Protein 8TNO (pdb70)

Sequence (545 aa):
VEEVKRIMDLARQKISDAMDELNMDATLKQSVDESMKRAEQRAYELSKTHEKTDALGQASADLARELVARNTSEDHQKQIFEALKKAAEEMAHRSHEDRLVMALILQTYANAKVTFRILNSGKALGKEDKMADRWTRLSAEAASLSVQAINDSTSAEKMAENFRQAKEDAVASLHRAGQDDLARKVSEFADAGLSKIDELMTLTGQMWAHGLFSKEWEDAARSLSRLAAVMLAQASQTKEGSLRAVKAMEKMADNAADEAEKLMKAGSENLYGSVEEVKRIMDLARQKISDAMDELNMDATLKQSVDESMKRAEQRAYELSKTHEKTDALGQASADLARELVARNTSEDHQKQIFEALKKAAEEMAHRSDSHEDRLVMALILQTYANAKVTFRILNSGKALGKEDEAQKMADRWTRLSAEAASLSVQAINDSTSAEKMAENFRQAKEDAVASLHRAGQDDLARKVSEFADAGLSKIDELMTLTGQMWAHGLFSKEWEDAARSLSRLAAVMLAQASQTKEGSLRAVKAMEKMADNAADEAEKLMKA

Secondary structure (DSSP, 8-state):
-HHHHHHHHHHHHHHHHHHHHTT--HHHHHHHHHHHHHHHHHHHHHBTTB-HHHHHHHHHHHHHHHHT-SS--HHHHHHHHHHHHHHHHHHTT--HHHHHHHHHHHHHHHHHHHHHHHHHHHHHHT----HHHHHHHHHHHHHHHHHHHHHGGG-SHHHHHHHHHHHHHHHHHHHHTT-HHHHHHHHHHHHSTTTTHHHHHHHHHHHHHHHHH-GGGHHHHHHHHHHHHHHHHHHTTSHHHHHHHHHHHHHHHHHHHHHHHHHHTS------/-HHHHHHHHHHHHHHHHHHHHHHS---HHHHHHHHHHHHHHHHHHHHHHHHS-HHHHHHHHHHHHHHHHHHHS-SHHHHHHHHHHHHHHHHHHHHH--SHHHHHHHHHHHHHHHHHHHHHHHHHHHHHHT-HHHHHHHHHHHHHHHHHHHHHHHHHHHGGG-SHHHHHHHHHHHHHHHHHHHHTT-HHHHHHHHHHHHSTTTTHHHHHHHHHHHHHHHHH-STTHHHHHHHHHHHHHHHHHHTTSHHHHHHHHHHHHHHHHHHHHHHHHHH--

B-factor: mean 87.21, std 20.65, range [35.15, 135.27]

Radius of gyration: 29.0 Å; Cα contacts (8 Å, |Δi|>4): 763; chains: 2; bounding box: 61×52×89 Å

Structure (mmCIF, N/CA/C/O backbone):
data_8TNO
#
_entry.id   8TNO
#
_cell.length_a   41.803
_cell.length_b   80.586
_cell.length_c   164.314
_cell.angle_alpha   90.00
_cell.angle_beta   90.00
_cell.angle_gamma   90.00
#
_symmetry.space_group_name_H-M   'P 21 21 21'
#
loop_
_entity.id
_entity.type
_entity.pdbx_description
1 polymer UNC_239
2 water water
#
loop_
_atom_site.group_PDB
_atom_site.id
_atom_site.type_symbol
_atom_site.label_atom_id
_atom_site.label_alt_id
_atom_site.label_comp_id
_atom_site.label_asym_id
_atom_site.label_entity_id
_atom_site.label_seq_id
_atom_site.pdbx_PDB_ins_code
_atom_site.Cartn_x
_atom_site.Cartn_y
_atom_site.Cartn_z
_atom_site.occupancy
_atom_site.B_iso_or_equiv
_atom_site.auth_seq_id
_atom_site.auth_comp_id
_atom_site.auth_asym_id
_atom_site.auth_atom_id
_atom_site.pdbx_PDB_model_num
ATOM 1 N N . VAL A 1 4 ? -10.675 -20.341 4.018 1.00 127.61 4 VAL A N 1
ATOM 2 C CA . VAL A 1 4 ? -10.566 -20.102 2.583 1.00 129.64 4 VAL A CA 1
ATOM 3 C C . VAL A 1 4 ? -11.915 -20.357 1.896 1.00 128.25 4 VAL A C 1
ATOM 4 O O . VAL A 1 4 ? -12.281 -19.658 0.949 1.00 124.85 4 VAL A O 1
ATOM 8 N N . GLU A 1 5 ? -12.676 -21.329 2.409 1.00 129.33 5 GLU A N 1
ATOM 9 C CA . GLU A 1 5 ? -13.949 -21.685 1.789 1.00 129.44 5 GLU A CA 1
ATOM 10 C C . GLU A 1 5 ? -15.050 -20.672 2.083 1.00 128.70 5 GLU A C 1
ATOM 11 O O . GLU A 1 5 ? -15.952 -20.493 1.257 1.00 129.61 5 GLU A O 1
ATOM 17 N N . GLU A 1 6 ? -15.005 -20.008 3.241 1.00 128.31 6 GLU A N 1
ATOM 18 C CA . GLU A 1 6 ? -16.032 -19.026 3.573 1.00 129.61 6 GLU A CA 1
ATOM 19 C C . GLU A 1 6 ? -15.906 -17.750 2.750 1.00 126.46 6 GLU A C 1
ATOM 20 O O . GLU A 1 6 ? -16.873 -16.984 2.665 1.00 123.82 6 GLU A O 1
ATOM 26 N N . VAL A 1 7 ? -14.739 -17.506 2.150 1.00 125.04 7 VAL A N 1
ATOM 27 C CA . VAL A 1 7 ? -14.535 -16.312 1.334 1.00 124.87 7 VAL A CA 1
ATOM 28 C C . VAL A 1 7 ? -15.362 -16.384 0.055 1.00 126.58 7 VAL A C 1
ATOM 29 O O . VAL A 1 7 ? -15.901 -15.370 -0.414 1.00 127.83 7 VAL A O 1
ATOM 33 N N . LYS A 1 8 ? -15.472 -17.584 -0.526 1.00 127.09 8 LYS A N 1
ATOM 34 C CA . LYS A 1 8 ? -16.194 -17.756 -1.784 1.00 128.74 8 LYS A CA 1
ATOM 35 C C . LYS A 1 8 ? -17.677 -17.449 -1.622 1.00 127.10 8 LYS A C 1
ATOM 36 O O . LYS A 1 8 ? -18.291 -16.851 -2.513 1.00 128.20 8 LYS A O 1
ATOM 42 N N . ARG A 1 9 ? -18.266 -17.852 -0.492 1.00 123.10 9 ARG A N 1
ATOM 43 C CA . ARG A 1 9 ? -19.664 -17.530 -0.222 1.00 126.30 9 ARG A CA 1
ATOM 44 C C . ARG A 1 9 ? -19.872 -16.025 -0.095 1.00 125.42 9 ARG A C 1
ATOM 45 O O . ARG A 1 9 ? -20.862 -15.485 -0.605 1.00 126.97 9 ARG A O 1
ATOM 47 N N . ILE A 1 10 ? -18.936 -15.335 0.568 1.00 121.83 10 ILE A N 1
ATOM 48 C CA . ILE A 1 10 ? -19.018 -13.882 0.723 1.00 120.92 10 ILE A CA 1
ATOM 49 C C . ILE A 1 10 ? -18.978 -13.204 -0.642 1.00 124.06 10 ILE A C 1
ATOM 50 O O . ILE A 1 10 ? -19.818 -12.346 -0.959 1.00 125.51 10 ILE A O 1
ATOM 55 N N . MET A 1 11 ? -18.025 -13.615 -1.486 1.00 123.21 11 MET A N 1
ATOM 56 C CA . MET A 1 11 ? -17.875 -12.989 -2.794 1.00 125.01 11 MET A CA 1
ATOM 57 C C . MET A 1 11 ? -19.072 -13.282 -3.691 1.00 125.13 11 MET A C 1
ATOM 58 O O . MET A 1 11 ? -19.581 -12.376 -4.362 1.00 124.29 11 MET A O 1
ATOM 63 N N . ASP A 1 12 ? -19.558 -14.529 -3.683 1.00 126.27 12 ASP A N 1
ATOM 64 C CA . ASP A 1 12 ? -20.701 -14.897 -4.512 1.00 123.77 12 ASP A CA 1
ATOM 65 C C . ASP A 1 12 ? -21.965 -14.159 -4.084 1.00 121.09 12 ASP A C 1
ATOM 66 O O . ASP A 1 12 ? -22.710 -13.655 -4.935 1.00 118.89 12 ASP A O 1
ATOM 71 N N . LEU A 1 13 ? -22.212 -14.063 -2.770 1.00 123.31 13 LEU A N 1
ATOM 72 C CA . LEU A 1 13 ? -23.416 -13.392 -2.288 1.00 120.92 13 LEU A CA 1
ATOM 73 C C . LEU A 1 13 ? -23.375 -11.903 -2.609 1.00 119.73 13 LEU A C 1
ATOM 74 O O . LEU A 1 13 ? -24.348 -11.351 -3.146 1.00 115.00 13 LEU A O 1
ATOM 79 N N . ALA A 1 14 ? -22.252 -11.240 -2.295 1.00 121.23 14 ALA A N 1
ATOM 80 C CA . ALA A 1 14 ? -22.136 -9.811 -2.573 1.00 116.85 14 ALA A CA 1
ATOM 81 C C . ALA A 1 14 ? -22.274 -9.535 -4.061 1.00 113.12 14 ALA A C 1
ATOM 82 O O . ALA A 1 14 ? -23.011 -8.626 -4.461 1.00 109.43 14 ALA A O 1
ATOM 84 N N . ARG A 1 15 ? -21.633 -10.370 -4.884 1.00 115.95 15 ARG A N 1
ATOM 85 C CA . ARG A 1 15 ? -21.673 -10.237 -6.334 1.00 115.67 15 ARG A CA 1
ATOM 86 C C . ARG A 1 15 ? -23.088 -10.371 -6.874 1.00 113.20 15 ARG A C 1
ATOM 87 O O . ARG A 1 15 ? -23.510 -9.591 -7.740 1.00 111.39 15 ARG A O 1
ATOM 95 N N . GLN A 1 16 ? -23.832 -11.365 -6.379 1.00 110.19 16 GLN A N 1
ATOM 96 C CA . GLN A 1 16 ? -25.222 -11.516 -6.784 1.00 111.18 16 GLN A CA 1
ATOM 97 C C . GLN A 1 16 ? -26.061 -10.327 -6.339 1.00 108.98 16 GLN A C 1
ATOM 98 O O . GLN A 1 16 ? -27.034 -9.973 -7.012 1.00 107.46 16 GLN A O 1
ATOM 100 N N . LYS A 1 17 ? -25.686 -9.673 -5.234 1.00 108.88 17 LYS 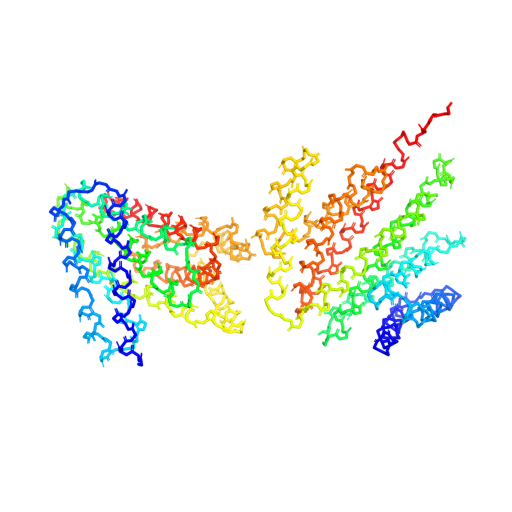A N 1
ATOM 101 C CA . LYS A 1 17 ? -26.446 -8.492 -4.825 1.00 105.25 17 LYS A CA 1
ATOM 102 C C . LYS A 1 17 ? -26.157 -7.282 -5.717 1.00 101.69 17 LYS A C 1
ATOM 103 O O . LYS A 1 17 ? -27.078 -6.512 -6.021 1.00 100.58 17 LYS A O 1
ATOM 109 N N . ILE A 1 18 ? -24.901 -7.086 -6.154 1.00 101.46 18 ILE A N 1
ATOM 110 C CA . ILE A 1 18 ? -24.705 -5.997 -7.126 1.00 102.13 18 ILE A CA 1
ATOM 111 C C . ILE A 1 18 ? -25.369 -6.353 -8.459 1.00 105.91 18 ILE A C 1
ATOM 112 O O . ILE A 1 18 ? -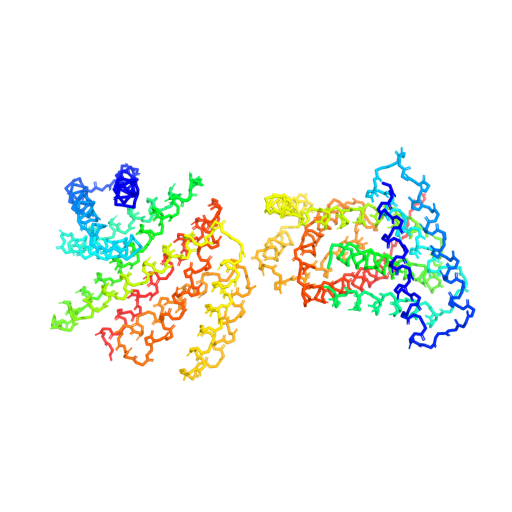25.855 -5.464 -9.169 1.00 101.38 18 ILE A O 1
ATOM 117 N N . SER A 1 19 ? -25.427 -7.641 -8.814 1.00 104.35 19 SER A N 1
ATOM 118 C CA . SER A 1 19 ? -26.160 -8.035 -10.018 1.00 107.79 19 SER A CA 1
ATOM 119 C C . SER A 1 19 ? -27.653 -7.726 -9.892 1.00 104.06 19 SER A C 1
ATOM 120 O O . SER A 1 19 ? -28.280 -7.251 -10.850 1.00 104.04 19 SER A O 1
ATOM 123 N N . ASP A 1 20 ? -28.231 -7.986 -8.714 1.00 98.09 20 ASP A N 1
ATOM 124 C CA . ASP A 1 20 ? -29.632 -7.650 -8.466 1.00 103.97 20 ASP A CA 1
ATOM 125 C C . ASP A 1 20 ? -29.865 -6.147 -8.551 1.00 103.60 20 ASP A C 1
ATOM 126 O O . ASP A 1 20 ? -30.840 -5.697 -9.168 1.00 101.44 20 ASP A O 1
ATOM 131 N N . ALA A 1 21 ? -28.973 -5.357 -7.942 1.00 101.72 21 ALA A N 1
ATOM 132 C CA . ALA A 1 21 ? -29.097 -3.902 -7.994 1.00 99.51 21 ALA A CA 1
ATOM 133 C C . ALA A 1 21 ? -28.957 -3.386 -9.420 1.00 97.56 21 ALA A C 1
ATOM 134 O O . ALA A 1 21 ? -29.614 -2.412 -9.805 1.00 95.27 21 ALA A O 1
ATOM 136 N N . MET A 1 22 ? -28.104 -4.034 -10.216 1.00 101.87 22 MET A N 1
ATOM 137 C CA . MET A 1 22 ? -27.924 -3.644 -11.608 1.00 101.56 22 MET A CA 1
ATOM 138 C C . MET A 1 22 ? -29.172 -3.928 -12.431 1.00 100.22 22 MET A C 1
ATOM 139 O O . MET A 1 22 ? -29.592 -3.092 -13.241 1.00 98.38 22 MET A O 1
ATOM 144 N N . ASP A 1 23 ? -29.770 -5.108 -12.245 1.00 100.71 23 ASP A N 1
ATOM 145 C CA . ASP A 1 23 ? -30.988 -5.439 -12.977 1.00 101.00 23 ASP A CA 1
ATOM 146 C C . ASP A 1 23 ? -32.162 -4.568 -12.548 1.00 102.04 23 ASP A C 1
ATOM 147 O O . ASP A 1 23 ? -33.001 -4.212 -13.384 1.00 101.15 23 ASP A O 1
ATOM 152 N N . GLU A 1 24 ? -32.238 -4.210 -11.262 1.00 104.70 24 GLU A N 1
ATOM 153 C CA . GLU A 1 24 ? -33.342 -3.383 -10.786 1.00 100.65 24 GLU A CA 1
ATOM 154 C C . GLU A 1 24 ? -33.236 -1.934 -11.249 1.00 98.84 24 GLU A C 1
ATOM 155 O O . GLU A 1 24 ? -34.259 -1.245 -11.322 1.00 94.20 24 GLU A O 1
ATOM 161 N N . LEU A 1 25 ? -32.035 -1.462 -11.578 1.00 102.14 25 LEU A N 1
ATOM 162 C CA . LEU A 1 25 ? -31.802 -0.062 -11.912 1.00 100.38 25 LEU A CA 1
ATOM 163 C C . LEU A 1 25 ? -31.943 0.245 -13.401 1.00 100.87 25 LEU A C 1
ATOM 164 O O . LEU A 1 25 ? -31.774 1.408 -13.787 1.00 98.32 25 LEU A O 1
ATOM 169 N N . ASN A 1 26 ? -32.251 -0.761 -14.229 1.00 101.44 26 ASN A N 1
ATOM 170 C CA . ASN A 1 26 ? -32.311 -0.649 -15.694 1.00 100.44 26 ASN A CA 1
ATOM 171 C C . ASN A 1 26 ? -31.002 -0.111 -16.275 1.00 100.50 26 ASN A C 1
ATOM 172 O O . ASN A 1 26 ? -30.941 0.976 -16.853 1.00 99.71 26 ASN A O 1
ATOM 177 N N . MET A 1 27 ? -29.949 -0.900 -16.121 1.00 97.56 27 MET A N 1
ATOM 178 C CA . MET A 1 27 ? -28.638 -0.468 -16.567 1.00 101.75 27 MET A CA 1
ATOM 179 C C . MET A 1 27 ? -28.337 -0.973 -17.976 1.00 105.20 27 MET A C 1
ATOM 180 O O . MET A 1 27 ? -29.062 -1.793 -18.543 1.00 105.82 27 MET A O 1
ATOM 185 N N . ASP A 1 28 ? -27.255 -0.443 -18.547 1.00 104.75 28 ASP A N 1
ATOM 186 C CA . ASP A 1 28 ? -26.805 -0.850 -19.872 1.00 99.51 28 ASP A CA 1
ATOM 187 C C . ASP A 1 28 ? -26.361 -2.307 -19.845 1.00 104.60 28 ASP A C 1
ATOM 188 O O . ASP A 1 28 ? -25.598 -2.717 -18.966 1.00 106.53 28 ASP A O 1
ATOM 193 N N . ALA A 1 29 ? -26.831 -3.076 -20.834 1.00 104.76 29 ALA A N 1
ATOM 194 C CA . ALA A 1 29 ? -26.586 -4.515 -20.862 1.00 102.10 29 ALA A CA 1
ATOM 195 C C . ALA A 1 29 ? -25.103 -4.830 -21.022 1.00 104.01 29 ALA A C 1
ATOM 196 O O . ALA A 1 29 ? -24.592 -5.765 -20.397 1.00 107.11 29 ALA A O 1
ATOM 198 N N . THR A 1 30 ? -24.399 -4.065 -21.861 1.00 104.64 30 THR A N 1
ATOM 199 C CA . THR A 1 30 ? -22.953 -4.233 -21.982 1.00 103.88 30 THR A CA 1
ATOM 200 C C . THR A 1 30 ? -22.245 -3.835 -20.693 1.00 107.56 30 THR A C 1
ATOM 201 O O . THR A 1 30 ? -21.346 -4.547 -20.227 1.00 108.17 30 THR A O 1
ATOM 205 N N . LEU A 1 31 ? -22.668 -2.721 -20.085 1.00 108.37 31 LEU A N 1
ATOM 206 C CA . LEU A 1 31 ? -22.067 -2.255 -18.837 1.00 105.60 31 LEU A CA 1
ATOM 207 C C . LEU A 1 31 ? -22.264 -3.277 -17.723 1.00 106.64 31 LEU A C 1
ATOM 208 O O . LEU A 1 31 ? -21.334 -3.570 -16.947 1.00 104.93 31 LEU A O 1
ATOM 213 N N . LYS A 1 32 ? -23.458 -3.884 -17.687 1.00 108.65 32 LYS A N 1
ATOM 214 C CA . LYS A 1 32 ? -23.765 -4.945 -16.724 1.00 108.63 32 LYS A CA 1
ATOM 215 C C . LYS A 1 32 ? -22.780 -6.108 -16.846 1.00 110.61 32 LYS A C 1
ATOM 216 O O . LYS A 1 32 ? -22.030 -6.409 -15.904 1.00 108.39 32 LYS A O 1
ATOM 222 N N . GLN A 1 33 ? -22.758 -6.762 -18.008 1.00 110.68 33 GLN A N 1
ATOM 223 C CA . GLN A 1 33 ? -21.975 -7.995 -18.141 1.00 111.79 33 GLN A CA 1
ATOM 224 C C . GLN A 1 33 ? -20.465 -7.736 -18.124 1.00 115.44 33 GLN A C 1
ATOM 225 O O . GLN A 1 33 ? -19.685 -8.605 -17.686 1.00 118.72 33 GLN A O 1
ATOM 231 N N . SER A 1 34 ? -20.044 -6.534 -18.535 1.00 111.91 34 SER A N 1
ATOM 232 C CA . SER A 1 34 ? -18.659 -6.132 -18.320 1.00 108.96 34 SER A CA 1
ATOM 233 C C . SER A 1 34 ? -18.324 -6.110 -16.831 1.00 112.98 34 SER A C 1
ATOM 234 O O . SER A 1 34 ? -17.261 -6.596 -16.424 1.00 110.34 34 SER A O 1
ATOM 237 N N . VAL A 1 35 ? -19.231 -5.583 -15.994 1.00 113.57 35 VAL A N 1
ATOM 238 C CA . VAL A 1 35 ? -18.978 -5.600 -14.551 1.00 112.59 35 VAL A CA 1
ATOM 239 C C . VAL A 1 35 ? -19.109 -7.018 -13.983 1.00 114.31 35 VAL A C 1
ATOM 240 O O . VAL A 1 35 ? -18.417 -7.366 -13.015 1.00 111.68 35 VAL A O 1
ATOM 244 N N . ASP A 1 36 ? -19.985 -7.858 -14.561 1.00 114.74 36 ASP A N 1
ATOM 245 C CA . ASP A 1 36 ? -20.027 -9.269 -14.156 1.00 114.12 36 ASP A CA 1
ATOM 246 C C . ASP A 1 36 ? -18.688 -9.967 -14.357 1.00 115.38 36 ASP A C 1
ATOM 247 O O . ASP A 1 36 ? -18.227 -10.683 -13.461 1.00 116.20 36 ASP A O 1
ATOM 252 N N . GLU A 1 37 ? -18.012 -9.712 -15.480 1.00 115.49 37 GLU A N 1
ATOM 253 C CA . GLU A 1 37 ? -16.661 -10.249 -15.648 1.00 116.90 37 GLU A CA 1
ATOM 254 C C . GLU A 1 37 ? -15.672 -9.578 -14.699 1.00 116.80 37 GLU A C 1
ATOM 255 O O . GLU A 1 37 ? -14.746 -10.229 -14.186 1.00 116.37 37 GLU A O 1
ATOM 257 N N . SER A 1 38 ? -15.859 -8.276 -14.453 1.00 116.28 38 SER A N 1
ATOM 258 C CA . SER A 1 38 ? -14.964 -7.542 -13.565 1.00 115.18 38 SER A CA 1
ATOM 259 C C . SER A 1 38 ? -15.005 -8.070 -12.134 1.00 118.47 38 SER A C 1
ATOM 260 O O . SER A 1 38 ? -13.996 -7.995 -11.423 1.00 119.76 38 SER A O 1
ATOM 263 N N . MET A 1 39 ? -16.147 -8.593 -11.680 1.00 117.63 39 MET A N 1
ATOM 264 C CA . MET A 1 39 ? -16.151 -9.209 -10.356 1.00 116.27 39 MET A CA 1
ATOM 265 C C . MET A 1 39 ? -16.014 -10.731 -10.398 1.00 117.32 39 MET A C 1
ATOM 266 O O . MET A 1 39 ? -15.755 -11.339 -9.351 1.00 118.51 39 MET A O 1
ATOM 271 N N . LYS A 1 40 ? -16.120 -11.354 -11.580 1.00 115.97 40 LYS A N 1
ATOM 272 C CA . LYS A 1 40 ? -15.533 -12.681 -11.767 1.00 116.65 40 LYS A CA 1
ATOM 273 C C . LYS A 1 40 ? -14.048 -12.654 -11.436 1.00 119.19 40 LYS A C 1
ATOM 274 O O . LYS A 1 40 ? -13.521 -13.588 -10.813 1.00 117.64 40 LYS A O 1
ATOM 280 N N . ARG A 1 41 ? -13.365 -11.580 -11.849 1.00 118.40 41 ARG A N 1
ATOM 281 C CA . ARG A 1 41 ? -11.955 -11.396 -11.501 1.00 119.81 41 ARG A CA 1
ATOM 282 C C . ARG A 1 41 ? -11.741 -11.396 -9.991 1.00 123.17 41 ARG A C 1
ATOM 283 O O . ARG A 1 41 ? -10.810 -12.035 -9.486 1.00 123.04 41 ARG A O 1
ATOM 291 N N . ALA A 1 42 ? -12.597 -10.683 -9.254 1.00 119.86 42 ALA A N 1
ATOM 292 C CA . ALA A 1 42 ? -12.469 -10.641 -7.801 1.00 122.30 42 ALA A CA 1
ATOM 293 C C . ALA A 1 42 ? -12.787 -11.989 -7.165 1.00 123.91 42 ALA A C 1
ATOM 294 O O . ALA A 1 42 ? -12.180 -12.346 -6.148 1.00 124.98 42 ALA A O 1
ATOM 296 N N . GLU A 1 43 ? -13.720 -12.746 -7.755 1.00 122.51 43 GLU 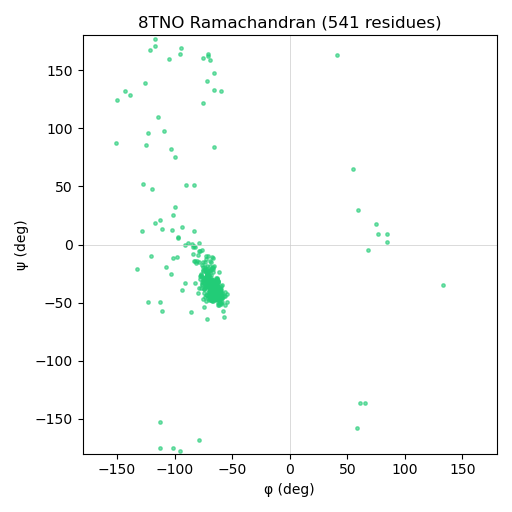A N 1
ATOM 297 C CA . GLU A 1 43 ? -13.988 -14.107 -7.292 1.00 124.96 43 GLU A CA 1
ATOM 298 C C . GLU A 1 43 ? -12.742 -14.983 -7.400 1.00 127.11 43 GLU A C 1
ATOM 299 O O . GLU A 1 43 ? -12.339 -15.625 -6.422 1.00 127.12 43 GLU A O 1
ATOM 305 N N . GLN A 1 44 ? -12.106 -15.007 -8.577 1.00 125.38 44 GLN A N 1
ATOM 306 C CA . GLN A 1 44 ? -10.926 -15.862 -8.731 1.00 126.38 44 GLN A CA 1
ATOM 307 C C . GLN A 1 44 ? -9.757 -15.360 -7.888 1.00 128.17 44 GLN A C 1
ATOM 308 O O . GLN A 1 44 ? -8.989 -16.163 -7.335 1.00 129.45 44 GLN A O 1
ATOM 314 N N . ARG A 1 45 ? -9.622 -14.038 -7.747 1.00 127.47 45 ARG A N 1
ATOM 315 C CA . ARG A 1 45 ? -8.529 -13.499 -6.951 1.00 127.54 45 ARG A CA 1
ATOM 316 C C . ARG A 1 45 ? -8.720 -13.752 -5.462 1.00 129.37 45 ARG A C 1
ATOM 317 O O . ARG A 1 45 ? -7.725 -13.891 -4.747 1.00 130.47 45 ARG A O 1
ATOM 325 N N . ALA A 1 46 ? -9.967 -13.841 -4.988 1.00 126.81 46 ALA A N 1
ATOM 326 C CA . ALA A 1 46 ? -10.208 -14.169 -3.586 1.00 128.26 46 ALA A CA 1
ATOM 327 C C . ALA A 1 46 ? -9.678 -15.555 -3.239 1.00 129.15 46 ALA A C 1
ATOM 328 O O . ALA A 1 46 ? -9.053 -15.742 -2.188 1.00 129.41 46 ALA A O 1
ATOM 330 N N . TYR A 1 47 ? -9.899 -16.533 -4.118 1.00 129.81 47 TYR A N 1
ATOM 331 C CA . TYR A 1 47 ? -9.353 -17.866 -3.888 1.00 130.50 47 TYR A CA 1
ATOM 332 C C . TYR A 1 47 ? -7.845 -17.909 -4.116 1.00 131.41 47 TYR A C 1
ATOM 333 O O . TYR A 1 47 ? -7.149 -18.694 -3.461 1.00 132.57 47 TYR A O 1
ATOM 335 N N . GLU A 1 48 ? -7.323 -17.084 -5.034 1.00 130.25 48 GLU A N 1
ATOM 336 C CA . GLU A 1 48 ? -5.902 -17.167 -5.376 1.00 130.38 48 GLU A CA 1
ATOM 337 C C . GLU A 1 48 ? -5.001 -16.676 -4.244 1.00 128.82 48 GLU A C 1
ATOM 338 O O . GLU A 1 48 ? -3.988 -17.315 -3.932 1.00 128.29 48 GLU A O 1
ATOM 344 N N . LEU A 1 49 ? -5.345 -15.546 -3.621 1.00 129.46 49 LEU A N 1
ATOM 345 C CA . LEU A 1 49 ? -4.475 -14.954 -2.609 1.00 130.99 49 LEU A CA 1
ATOM 346 C C . LEU A 1 49 ? -4.562 -15.636 -1.246 1.00 130.38 49 LEU A C 1
ATOM 347 O O . LEU A 1 49 ? -3.681 -15.406 -0.412 1.00 129.87 49 LEU A O 1
ATOM 352 N N . SER A 1 50 ? -5.577 -16.463 -0.992 1.00 130.80 50 SER A N 1
ATOM 353 C CA . SER A 1 50 ? -5.653 -17.142 0.297 1.00 130.89 50 SER A CA 1
ATOM 354 C C . SER A 1 50 ? -4.647 -18.292 0.361 1.00 133.97 50 SER A C 1
ATOM 355 O O . SER A 1 50 ? -4.136 -18.759 -0.661 1.00 135.27 50 SER A O 1
ATOM 358 N N . LYS A 1 51 ? -4.342 -18.714 1.595 1.00 131.76 51 LYS A N 1
ATOM 359 C CA . LYS A 1 51 ? -3.359 -19.728 2.000 1.00 128.24 51 LYS A CA 1
ATOM 360 C C . LYS A 1 51 ? -1.916 -19.297 1.749 1.00 130.43 51 LYS A C 1
ATOM 361 O O . LYS A 1 51 ? -0.993 -20.032 2.121 1.00 134.33 51 LYS A O 1
ATOM 363 N N . THR A 1 52 ? -1.690 -18.138 1.133 1.00 130.89 52 THR A N 1
ATOM 364 C CA . THR A 1 52 ? -0.393 -17.478 1.084 1.00 133.09 52 THR A CA 1
ATOM 365 C C . THR A 1 52 ? -0.405 -16.181 1.876 1.00 131.48 52 THR A C 1
ATOM 366 O O . THR A 1 52 ? 0.483 -15.942 2.700 1.00 129.93 52 THR A O 1
ATOM 368 N N . HIS A 1 53 ? -1.402 -15.338 1.640 1.00 131.26 53 HIS A N 1
ATOM 369 C CA . HIS A 1 53 ? -1.746 -14.228 2.512 1.00 129.77 53 HIS A CA 1
ATOM 370 C C . HIS A 1 53 ? -2.862 -14.667 3.452 1.00 130.06 53 HIS A C 1
ATOM 371 O O . HIS A 1 53 ? -3.533 -15.677 3.223 1.00 130.21 53 HIS A O 1
ATOM 378 N N . GLU A 1 54 ? -3.057 -13.896 4.519 1.00 127.51 54 GLU A N 1
ATOM 379 C CA . GLU A 1 54 ? -4.153 -14.191 5.426 1.00 126.85 54 GLU A CA 1
ATOM 380 C C . GLU A 1 54 ? -5.489 -13.860 4.762 1.00 126.35 54 GLU A C 1
ATOM 381 O O . GLU A 1 54 ? -5.550 -13.162 3.745 1.00 125.12 54 GLU A O 1
ATOM 387 N N . LYS A 1 55 ? -6.566 -14.394 5.349 1.00 127.33 55 LYS A N 1
ATOM 388 C CA . LYS A 1 55 ? -7.891 -14.307 4.735 1.00 125.72 55 LYS A CA 1
ATOM 389 C C . LYS A 1 55 ? -8.369 -12.863 4.618 1.00 122.21 55 LYS A C 1
ATOM 390 O O . LYS A 1 55 ? -8.905 -12.459 3.576 1.00 120.96 55 LYS A O 1
ATOM 396 N N . THR A 1 56 ? -8.166 -12.068 5.673 1.00 119.58 56 THR A N 1
ATOM 397 C CA . THR A 1 56 ? -8.576 -10.667 5.643 1.00 117.09 56 THR A CA 1
ATOM 398 C C . THR A 1 56 ? -7.777 -9.873 4.616 1.00 117.64 56 THR A C 1
ATOM 399 O O . THR A 1 56 ? -8.335 -9.015 3.924 1.00 116.22 56 THR A O 1
ATOM 403 N N . ASP A 1 57 ? -6.474 -10.151 4.497 1.00 118.24 57 ASP A N 1
ATOM 404 C CA . ASP A 1 57 ? -5.648 -9.476 3.497 1.00 116.12 57 ASP A CA 1
ATOM 405 C C . ASP A 1 57 ? -6.100 -9.821 2.081 1.00 118.56 57 ASP A C 1
ATOM 406 O O . ASP A 1 57 ? -6.132 -8.951 1.198 1.00 113.15 57 ASP A O 1
ATOM 411 N N . ALA A 1 58 ? -6.451 -11.090 1.851 1.00 120.01 58 ALA A N 1
ATOM 412 C CA . ALA A 1 58 ? -6.958 -11.506 0.548 1.00 117.26 58 ALA A CA 1
ATOM 413 C C . ALA A 1 58 ? -8.284 -10.830 0.224 1.00 113.17 58 ALA A C 1
ATOM 414 O O . ALA A 1 58 ? -8.492 -10.375 -0.906 1.00 108.07 58 ALA A O 1
ATOM 416 N N . LEU A 1 59 ? -9.187 -10.738 1.208 1.00 115.34 59 LEU A N 1
ATOM 417 C CA . LEU A 1 59 ? -10.454 -10.040 0.991 1.00 111.75 59 LEU A CA 1
ATOM 418 C C . LEU A 1 59 ? -10.235 -8.556 0.718 1.00 106.64 59 LEU A C 1
ATOM 419 O O . LEU A 1 59 ? -10.912 -7.964 -0.133 1.00 105.75 59 LEU A O 1
ATOM 424 N N . GLY A 1 60 ? -9.291 -7.941 1.435 1.00 105.23 60 GLY A N 1
ATOM 425 C CA . GLY A 1 60 ? -9.024 -6.525 1.240 1.00 104.65 60 GLY A CA 1
ATOM 426 C C . GLY A 1 60 ? -8.459 -6.220 -0.132 1.00 106.72 60 GLY A C 1
ATOM 427 O O . GLY A 1 60 ? -8.897 -5.278 -0.801 1.00 105.90 60 GLY A O 1
ATOM 428 N N . GLN A 1 61 ? -7.492 -7.025 -0.587 1.00 109.15 61 GLN A N 1
ATOM 429 C CA . GLN A 1 61 ? -6.968 -6.802 -1.931 1.00 106.17 61 GLN A CA 1
ATOM 430 C C . GLN A 1 61 ? -7.973 -7.204 -3.003 1.00 107.13 61 GLN A C 1
ATOM 431 O O . GLN A 1 61 ? -7.955 -6.633 -4.099 1.00 108.14 61 GLN A O 1
ATOM 437 N N . ALA A 1 62 ? -8.868 -8.153 -2.704 1.00 103.79 62 ALA A N 1
ATOM 438 C CA . ALA A 1 62 ? -9.951 -8.469 -3.629 1.00 106.81 62 ALA A CA 1
ATOM 439 C C . ALA A 1 62 ? -10.864 -7.267 -3.827 1.00 106.01 62 ALA A C 1
ATOM 440 O O . ALA A 1 62 ? -11.183 -6.898 -4.962 1.00 104.33 62 ALA A O 1
ATOM 442 N N . SER A 1 63 ? -11.252 -6.615 -2.725 1.00 103.85 63 SER A N 1
ATOM 443 C CA . SER A 1 63 ? -12.081 -5.415 -2.815 1.00 101.56 63 SER A CA 1
ATOM 444 C C . SER A 1 63 ? -11.340 -4.269 -3.499 1.00 101.42 63 SER A C 1
ATOM 445 O O . SER A 1 63 ? -11.934 -3.518 -4.284 1.00 99.36 63 SER A O 1
ATOM 448 N N . ALA A 1 64 ? -10.043 -4.125 -3.218 1.00 99.37 64 ALA A N 1
ATOM 449 C CA . ALA A 1 64 ? -9.270 -3.021 -3.780 1.00 100.02 64 ALA A CA 1
ATOM 450 C C . ALA A 1 64 ? -9.095 -3.169 -5.290 1.00 104.23 64 ALA A C 1
ATOM 451 O O . ALA A 1 64 ? -9.306 -2.209 -6.050 1.00 102.47 64 ALA A O 1
ATOM 453 N N . ASP A 1 65 ? -8.700 -4.366 -5.742 1.00 106.55 65 ASP A N 1
ATOM 454 C CA . ASP A 1 65 ? -8.621 -4.630 -7.174 1.00 105.23 65 ASP A CA 1
ATOM 455 C C . ASP A 1 65 ? -9.993 -4.565 -7.825 1.00 102.39 65 ASP A C 1
ATOM 456 O O . ASP A 1 65 ? -10.104 -4.121 -8.971 1.00 102.78 65 ASP A O 1
ATOM 461 N N . LEU A 1 66 ? -11.047 -4.959 -7.098 1.00 100.27 66 LEU A N 1
ATOM 462 C CA . LEU A 1 66 ? -12.409 -4.840 -7.610 1.00 103.24 66 LEU A CA 1
ATOM 463 C C . LEU A 1 66 ? -12.775 -3.385 -7.873 1.00 101.37 66 LEU A C 1
ATOM 464 O O . LEU A 1 66 ? -13.379 -3.069 -8.899 1.00 99.92 66 LEU A O 1
ATOM 469 N N . ALA A 1 67 ? -12.411 -2.482 -6.965 1.00 101.27 67 ALA A N 1
ATOM 470 C CA . ALA A 1 67 ? -12.775 -1.079 -7.145 1.00 96.37 67 ALA A CA 1
ATOM 471 C C . ALA A 1 67 ? -11.957 -0.422 -8.253 1.00 94.82 67 ALA A C 1
ATOM 472 O O . ALA A 1 67 ? -12.517 0.236 -9.148 1.00 93.90 67 ALA A O 1
ATOM 474 N N . ARG A 1 68 ? -10.626 -0.606 -8.220 1.00 100.25 68 ARG A N 1
ATOM 475 C CA . ARG A 1 68 ? -9.767 -0.075 -9.281 1.00 99.25 68 ARG A CA 1
ATOM 476 C C . ARG A 1 68 ? -10.101 -0.678 -10.642 1.00 97.49 68 ARG A C 1
ATOM 477 O O . ARG A 1 68 ? -9.803 -0.068 -11.675 1.00 92.89 68 ARG A O 1
ATOM 479 N N . GLU A 1 69 ? -10.702 -1.870 -10.641 1.00 97.99 69 GLU A N 1
ATOM 480 C CA . GLU A 1 69 ? -11.333 -2.465 -11.810 1.00 99.47 69 GLU A CA 1
ATOM 481 C C . GLU A 1 69 ? -12.595 -1.715 -12.208 1.00 98.58 69 GLU A C 1
ATOM 482 O O . GLU A 1 69 ? -12.817 -1.423 -13.389 1.00 96.74 69 GLU A O 1
ATOM 488 N N . LEU A 1 70 ? -13.451 -1.422 -11.224 1.00 94.51 70 LEU A N 1
ATOM 489 C CA . LEU A 1 70 ? -14.757 -0.834 -11.481 1.00 91.97 70 LEU A CA 1
ATOM 490 C C . LEU A 1 70 ? -14.657 0.579 -12.029 1.00 90.91 70 LEU A C 1
ATOM 491 O O . LEU A 1 70 ? -15.628 1.071 -12.611 1.00 88.25 70 LEU A O 1
ATOM 496 N N . VAL A 1 71 ? -13.515 1.245 -11.845 1.00 91.24 71 VAL A N 1
ATOM 497 C CA . VAL A 1 71 ? -13.293 2.487 -12.587 1.00 93.26 71 VAL A CA 1
ATOM 498 C C . VAL A 1 71 ? -13.098 2.212 -14.080 1.00 99.32 71 VAL A C 1
ATOM 499 O O . VAL A 1 71 ? -13.485 3.036 -14.921 1.00 95.86 71 VAL A O 1
ATOM 503 N N . ALA A 1 72 ? -12.481 1.072 -14.427 1.00 97.75 72 ALA A N 1
ATOM 504 C CA . ALA A 1 72 ? -12.136 0.661 -15.792 1.00 103.48 72 ALA A CA 1
ATOM 505 C C . ALA A 1 72 ? -11.222 1.672 -16.477 1.00 106.77 72 ALA A C 1
ATOM 506 O O . ALA A 1 72 ? -10.528 2.442 -15.804 1.00 111.95 72 ALA A O 1
ATOM 508 N N . ARG A 1 73 ? -11.200 1.670 -17.810 1.00 105.45 73 ARG A N 1
ATOM 509 C CA . ARG A 1 73 ? -10.266 2.494 -18.575 1.00 105.53 73 ARG A CA 1
ATOM 510 C C . ARG A 1 73 ? -10.950 3.613 -19.326 1.00 105.81 73 ARG A C 1
ATOM 511 O O . ARG A 1 73 ? -10.615 4.790 -19.138 1.00 105.33 73 ARG A O 1
ATOM 513 N N . ASN A 1 74 ? -11.920 3.299 -20.191 1.00 101.01 74 ASN A N 1
ATOM 514 C CA . ASN A 1 74 ? -12.641 4.292 -20.987 1.00 103.21 74 ASN A CA 1
ATOM 515 C C . ASN A 1 74 ? -14.132 4.102 -20.722 1.00 103.47 74 ASN A C 1
ATOM 516 O O . ASN A 1 74 ? -14.821 3.400 -21.466 1.00 103.02 74 ASN A O 1
ATOM 521 N N . THR A 1 75 ? -14.623 4.737 -19.662 1.00 102.72 75 THR A N 1
ATOM 522 C CA . THR A 1 75 ? -16.018 4.646 -19.258 1.00 96.95 75 THR A CA 1
ATOM 523 C C . THR A 1 75 ? -16.587 6.052 -19.134 1.00 95.04 75 THR A C 1
ATOM 524 O O . THR A 1 75 ? -15.913 6.958 -18.634 1.00 99.22 75 THR A O 1
ATOM 528 N N . SER A 1 76 ? -17.818 6.236 -19.605 1.00 91.95 76 SER A N 1
ATOM 529 C CA . SER A 1 76 ? -18.456 7.538 -19.495 1.00 92.35 76 SER A CA 1
ATOM 530 C C . SER A 1 76 ? -18.786 7.844 -18.037 1.00 98.58 76 SER A C 1
ATOM 531 O O . SER A 1 76 ? -18.863 6.950 -17.188 1.00 96.01 76 SER A O 1
ATOM 534 N N . GLU A 1 77 ? -18.959 9.139 -17.756 1.00 102.05 77 GLU A N 1
ATOM 535 C CA . GLU A 1 77 ? -19.173 9.595 -16.385 1.00 102.02 77 GLU A CA 1
ATOM 536 C C . GLU A 1 77 ? -20.476 9.053 -15.812 1.00 99.05 77 GLU A C 1
ATOM 537 O O . GLU A 1 77 ? -20.529 8.657 -14.640 1.00 93.93 77 GLU A O 1
ATOM 543 N N . ASP A 1 78 ? -21.536 9.024 -16.627 1.00 99.39 78 ASP A N 1
ATOM 544 C CA . ASP A 1 78 ? -22.824 8.513 -16.169 1.00 99.75 78 ASP A CA 1
ATOM 545 C C . ASP A 1 78 ? -22.762 7.025 -15.851 1.00 96.32 78 ASP A C 1
ATOM 546 O O . ASP A 1 78 ? -23.395 6.575 -14.892 1.00 95.95 78 ASP A O 1
ATOM 551 N N . HIS A 1 79 ? -21.995 6.253 -16.624 1.00 93.72 79 HIS A N 1
ATOM 552 C CA . HIS A 1 79 ? -21.870 4.826 -16.347 1.00 93.91 79 HIS A CA 1
ATOM 553 C C . HIS A 1 79 ? -21.105 4.573 -15.051 1.00 93.84 79 HIS A C 1
ATOM 554 O O . HIS A 1 79 ? -21.460 3.672 -14.284 1.00 90.61 79 HIS A O 1
ATOM 561 N N . GLN A 1 80 ? -20.053 5.357 -14.788 1.00 92.75 80 GLN A N 1
ATOM 562 C CA . GLN A 1 80 ? -19.323 5.231 -13.527 1.00 91.63 80 GLN A CA 1
ATOM 563 C C . GLN A 1 80 ? -20.188 5.633 -12.338 1.00 85.89 80 GLN A C 1
ATOM 564 O O . GLN A 1 80 ? -20.179 4.961 -11.295 1.00 85.45 80 GLN A O 1
ATOM 570 N N . LYS A 1 81 ? -20.941 6.730 -12.483 1.00 87.05 81 LYS A N 1
ATOM 571 C CA . LYS A 1 81 ? -21.924 7.116 -11.477 1.00 90.00 81 LYS A CA 1
ATOM 572 C C . LYS A 1 81 ? -22.962 6.022 -11.261 1.00 91.11 81 LYS A C 1
ATOM 573 O O . LYS A 1 81 ? -23.413 5.807 -10.131 1.00 90.39 81 LYS A O 1
ATOM 579 N N . GLN A 1 82 ? -23.324 5.299 -12.324 1.00 88.73 82 GLN A N 1
ATOM 580 C CA . GLN A 1 82 ? -24.300 4.224 -12.199 1.00 90.49 82 GLN A CA 1
ATOM 581 C C . GLN A 1 82 ? -23.707 3.007 -11.491 1.00 88.78 82 GLN A C 1
ATOM 582 O O . GLN A 1 82 ? -24.414 2.308 -10.756 1.00 86.16 82 GLN A O 1
ATOM 588 N N . ILE A 1 83 ? -22.416 2.731 -11.711 1.00 85.29 83 ILE A N 1
ATOM 589 C CA . ILE A 1 83 ? -21.719 1.701 -10.934 1.00 82.01 83 ILE A CA 1
ATOM 590 C C . ILE A 1 83 ? -21.734 2.057 -9.451 1.00 86.13 83 ILE A C 1
ATOM 591 O O . ILE A 1 83 ? -21.992 1.203 -8.586 1.00 78.58 83 ILE A O 1
ATOM 596 N N . PHE A 1 84 ? -21.456 3.328 -9.141 1.00 80.51 84 PHE A N 1
ATOM 597 C CA . PHE A 1 84 ? -21.500 3.790 -7.755 1.00 82.83 84 PHE A CA 1
ATOM 598 C C . PHE A 1 84 ? -22.905 3.658 -7.171 1.00 81.75 84 PHE A C 1
ATOM 599 O O . PHE A 1 84 ? -23.070 3.248 -6.016 1.00 80.57 84 PHE A O 1
ATOM 607 N N . GLU A 1 85 ? -23.927 3.990 -7.967 1.00 86.63 85 GLU A N 1
ATOM 608 C CA . GLU A 1 85 ? -25.316 3.830 -7.542 1.00 87.62 85 GLU A CA 1
ATOM 609 C C . GLU A 1 85 ? -25.652 2.370 -7.265 1.00 86.36 85 GLU A C 1
ATOM 610 O O . GLU A 1 85 ? -26.347 2.061 -6.291 1.00 85.41 85 GLU A O 1
ATOM 616 N N . ALA A 1 86 ? -25.186 1.464 -8.129 1.00 90.96 86 ALA A N 1
ATOM 617 C CA . ALA A 1 86 ? -25.454 0.042 -7.941 1.00 87.80 86 ALA A CA 1
ATOM 618 C C . ALA A 1 86 ? -24.794 -0.479 -6.673 1.00 77.91 86 ALA A C 1
ATOM 619 O O . ALA A 1 86 ? -25.408 -1.245 -5.922 1.00 82.68 86 ALA A O 1
ATOM 621 N N . LEU A 1 87 ? -23.551 -0.058 -6.407 1.00 78.78 87 LEU A N 1
ATOM 622 C CA . LEU A 1 87 ? -22.888 -0.466 -5.168 1.00 80.59 87 LEU A CA 1
ATOM 623 C C . LEU A 1 87 ? -23.609 0.089 -3.941 1.00 80.30 87 LEU A C 1
ATOM 624 O O . LEU A 1 87 ? -23.814 -0.632 -2.953 1.00 74.86 87 LEU A O 1
ATOM 629 N N . LYS A 1 88 ? -24.020 1.362 -3.997 1.00 78.80 88 LYS A N 1
ATOM 630 C CA . LYS A 1 88 ? -24.707 1.980 -2.866 1.00 79.68 88 LYS A CA 1
ATOM 631 C C . LYS A 1 88 ? -26.050 1.308 -2.594 1.00 83.83 88 LYS A C 1
ATOM 632 O O . LYS A 1 88 ? -26.386 1.030 -1.437 1.00 77.22 88 LYS A O 1
ATOM 638 N N . LYS A 1 89 ? -26.817 1.014 -3.652 1.00 84.56 89 LYS A N 1
ATOM 639 C CA . LYS A 1 89 ? -28.112 0.358 -3.485 1.00 80.46 89 LYS A CA 1
ATOM 640 C C . LYS A 1 89 ? -27.955 -1.079 -2.999 1.00 84.85 89 LYS A C 1
ATOM 641 O O . LYS A 1 89 ? -28.763 -1.555 -2.190 1.00 84.01 89 LYS A O 1
ATOM 647 N N . ALA A 1 90 ? -26.930 -1.789 -3.489 1.00 82.51 90 ALA A N 1
ATOM 648 C CA . ALA A 1 90 ? -26.671 -3.141 -3.007 1.00 85.22 90 ALA A CA 1
ATOM 649 C C . ALA A 1 90 ? -26.326 -3.143 -1.522 1.00 83.92 90 ALA A C 1
ATOM 650 O O . ALA A 1 90 ? -26.801 -4.003 -0.772 1.00 84.93 90 ALA A O 1
ATOM 652 N N . ALA A 1 91 ? -25.520 -2.173 -1.074 1.00 78.18 91 ALA A N 1
ATOM 653 C CA . ALA A 1 91 ? -25.241 -2.048 0.357 1.00 86.27 91 ALA A CA 1
ATOM 654 C C . ALA A 1 91 ? -26.497 -1.677 1.145 1.00 81.77 91 ALA A C 1
ATOM 655 O O . ALA A 1 91 ? -26.723 -2.199 2.245 1.00 78.66 91 ALA A O 1
ATOM 657 N N . GLU A 1 92 ? -27.322 -0.781 0.589 1.00 84.93 92 GLU A N 1
ATOM 658 C CA . GLU A 1 92 ? -28.560 -0.356 1.238 1.00 80.43 92 GLU A CA 1
ATOM 659 C C . GLU A 1 92 ? -29.505 -1.531 1.456 1.00 83.81 92 GLU A C 1
ATOM 660 O O . GLU A 1 92 ? -30.126 -1.652 2.518 1.00 82.45 92 GLU A O 1
ATOM 666 N N . GLU A 1 93 ? -29.632 -2.401 0.456 1.00 87.70 93 GLU A N 1
ATOM 667 C CA . GLU A 1 93 ? -30.462 -3.590 0.599 1.00 90.42 93 GLU A CA 1
ATOM 668 C C . GLU A 1 93 ? -29.790 -4.678 1.427 1.00 88.99 93 GLU A C 1
ATOM 669 O O . GLU A 1 93 ? -30.492 -5.504 2.019 1.00 95.91 93 GLU A O 1
ATOM 675 N N . MET A 1 94 ? -28.455 -4.702 1.482 1.00 86.46 94 MET A N 1
ATOM 676 C CA . MET A 1 94 ? -27.764 -5.588 2.410 1.00 90.95 94 MET A CA 1
ATOM 677 C C . MET A 1 94 ? -27.952 -5.156 3.858 1.00 92.07 94 MET A C 1
ATOM 678 O O . MET A 1 94 ? -27.789 -5.979 4.765 1.00 97.20 94 MET A O 1
ATOM 680 N N . ALA A 1 95 ? -28.290 -3.884 4.091 1.00 91.12 95 ALA A N 1
ATOM 681 C CA . ALA A 1 95 ? -28.636 -3.420 5.430 1.00 94.95 95 ALA A CA 1
ATOM 682 C C . ALA A 1 95 ? -29.984 -3.945 5.917 1.00 96.07 95 ALA A C 1
ATOM 683 O O . ALA A 1 95 ? -30.297 -3.782 7.102 1.00 94.86 95 ALA A O 1
ATOM 685 N N . HIS A 1 96 ? -30.781 -4.568 5.047 1.00 95.57 96 HIS A N 1
ATOM 686 C CA . HIS A 1 96 ? -32.108 -5.054 5.407 1.00 99.72 96 HIS A CA 1
ATOM 687 C C . HIS A 1 96 ? -32.095 -6.441 6.041 1.00 106.27 96 HIS A C 1
ATOM 688 O O . HIS A 1 96 ? -33.168 -6.960 6.368 1.00 107.67 96 HIS A O 1
ATOM 690 N N . ARG A 1 97 ? -30.928 -7.056 6.215 1.00 111.08 97 ARG A N 1
ATOM 691 C CA . ARG A 1 97 ? -30.836 -8.361 6.865 1.00 109.92 97 ARG A CA 1
ATOM 692 C C . ARG A 1 97 ? -30.113 -8.253 8.206 1.00 110.32 97 ARG A C 1
ATOM 693 O O . ARG A 1 97 ? -30.605 -8.728 9.231 1.00 114.62 97 ARG A O 1
ATOM 701 N N . SER A 1 100 ? -27.960 -11.986 9.527 1.00 121.82 100 SER A N 1
ATOM 702 C CA . SER A 1 100 ? -26.915 -12.999 9.613 1.00 119.66 100 SER A CA 1
ATOM 703 C C . SER A 1 100 ? -25.526 -12.366 9.622 1.00 117.48 100 SER A C 1
ATOM 704 O O . SER A 1 100 ? -25.364 -11.200 9.262 1.00 116.23 100 SER A O 1
ATOM 707 N N . HIS A 1 101 ? -24.527 -13.148 10.044 1.00 115.97 101 HIS A N 1
ATOM 708 C CA . HIS A 1 101 ? -23.134 -12.728 9.921 1.00 114.36 101 HIS A CA 1
ATOM 709 C C . HIS A 1 101 ? -22.702 -12.628 8.464 1.00 114.64 101 HIS A C 1
ATOM 710 O O . HIS A 1 101 ? -21.754 -11.896 8.156 1.00 112.14 101 HIS A O 1
ATOM 717 N N . GLU A 1 102 ? -23.382 -13.347 7.566 1.00 116.23 102 GLU A N 1
ATOM 718 C CA . GLU A 1 102 ? -23.128 -13.201 6.138 1.00 117.12 102 GLU A CA 1
ATOM 719 C C . GLU A 1 102 ? -23.440 -11.787 5.665 1.00 113.99 102 GLU A C 1
ATOM 720 O O . GLU A 1 102 ? -22.684 -11.211 4.878 1.00 112.77 102 GLU A O 1
ATOM 726 N N . ASP A 1 103 ? -24.541 -11.208 6.153 1.00 117.00 103 ASP A N 1
ATOM 727 C CA . ASP A 1 103 ? -24.985 -9.902 5.670 1.00 114.77 103 ASP A CA 1
ATOM 728 C C . ASP A 1 103 ? -24.048 -8.781 6.108 1.00 111.15 103 ASP A C 1
ATOM 729 O O . ASP A 1 103 ? -23.766 -7.866 5.326 1.00 109.16 103 ASP A O 1
ATOM 731 N N . ARG A 1 104 ? -23.557 -8.830 7.350 1.00 110.76 104 ARG A N 1
ATOM 732 C CA . ARG A 1 104 ? -22.763 -7.723 7.879 1.00 106.90 104 ARG A CA 1
ATOM 733 C C . ARG A 1 104 ? -21.376 -7.669 7.245 1.00 106.97 104 ARG A C 1
ATOM 734 O O . ARG A 1 104 ? -20.897 -6.586 6.886 1.00 102.69 104 ARG A O 1
ATOM 742 N N . LEU A 1 105 ? -20.717 -8.822 7.104 1.00 107.90 105 LEU A N 1
ATOM 743 C CA . LEU A 1 105 ? -19.406 -8.855 6.459 1.00 105.49 105 LEU A CA 1
ATOM 744 C C . LEU A 1 105 ? -19.501 -8.495 4.981 1.00 108.27 105 LEU A C 1
ATOM 745 O O . LEU A 1 105 ? -18.611 -7.825 4.443 1.00 108.16 105 LEU A O 1
ATOM 750 N N . VAL A 1 106 ? -20.565 -8.945 4.306 1.00 108.55 106 VAL A N 1
ATOM 751 C CA . VAL A 1 106 ? -20.737 -8.651 2.884 1.00 106.32 106 VAL A CA 1
ATOM 752 C C . VAL A 1 106 ? -21.014 -7.167 2.674 1.00 103.74 106 VAL A C 1
ATOM 753 O O . VAL A 1 106 ? -20.415 -6.533 1.796 1.00 101.85 106 VAL A O 1
ATOM 757 N N . MET A 1 107 ? -21.903 -6.587 3.494 1.00 101.36 107 MET A N 1
ATOM 758 C CA . MET A 1 107 ? -22.265 -5.177 3.345 1.00 98.74 107 MET A CA 1
ATOM 759 C C . MET A 1 107 ? -21.059 -4.269 3.554 1.00 95.93 107 MET A C 1
ATOM 760 O O . MET A 1 107 ? -20.915 -3.249 2.869 1.00 94.10 107 MET A O 1
ATOM 765 N N . ALA A 1 108 ? -20.175 -4.637 4.483 1.00 95.93 108 ALA A N 1
ATOM 766 C CA . ALA A 1 108 ? -18.923 -3.908 4.643 1.00 92.85 108 ALA A CA 1
ATOM 767 C C . ALA A 1 108 ? -18.066 -4.009 3.390 1.00 92.09 108 ALA A C 1
ATOM 768 O O . ALA A 1 108 ? -17.392 -3.044 3.015 1.00 90.29 108 ALA A O 1
ATOM 770 N N . LEU A 1 109 ? -18.093 -5.166 2.721 1.00 96.59 109 LEU A N 1
ATOM 771 C CA . LEU A 1 109 ? -17.237 -5.372 1.556 1.00 94.97 109 LEU A CA 1
ATOM 772 C C . LEU A 1 109 ? -17.650 -4.489 0.380 1.00 90.94 109 LEU A C 1
ATOM 773 O O . LEU A 1 109 ? -16.784 -3.931 -0.305 1.00 89.73 109 LEU A O 1
ATOM 778 N N . ILE A 1 110 ? -18.958 -4.360 0.115 1.00 91.68 110 ILE A N 1
ATOM 779 C CA . ILE A 1 110 ? -19.394 -3.422 -0.919 1.00 87.62 110 ILE A CA 1
ATOM 780 C C . ILE A 1 110 ? -19.074 -1.992 -0.504 1.00 86.79 110 ILE A C 1
ATOM 781 O O . ILE A 1 110 ? -18.626 -1.182 -1.325 1.00 86.03 110 ILE A O 1
ATOM 786 N N . LEU A 1 111 ? -19.278 -1.665 0.778 1.00 84.14 111 LEU A N 1
ATOM 787 C CA . LEU A 1 111 ? -19.015 -0.311 1.258 1.00 84.54 111 LEU A CA 1
ATOM 788 C C . LEU A 1 111 ? -17.537 0.052 1.139 1.00 78.51 111 LEU A C 1
ATOM 789 O O . LEU A 1 111 ? -17.202 1.180 0.760 1.00 72.88 111 LEU A O 1
ATOM 794 N N . GLN A 1 112 ? -16.640 -0.889 1.453 1.00 78.32 112 GLN A N 1
ATOM 795 C CA . GLN A 1 112 ? -15.215 -0.648 1.238 1.00 78.09 112 GLN A CA 1
ATOM 796 C C . GLN A 1 112 ? -14.900 -0.485 -0.243 1.00 80.26 112 GLN A C 1
ATOM 797 O O . GLN A 1 112 ? -14.127 0.402 -0.625 1.00 77.81 112 GLN A O 1
ATOM 803 N N . THR A 1 113 ? -15.489 -1.336 -1.092 1.00 87.33 113 THR A N 1
ATOM 804 C CA . THR A 1 113 ? -15.276 -1.231 -2.535 1.00 78.89 113 THR A CA 1
ATOM 805 C C . THR A 1 113 ? -15.864 0.058 -3.095 1.00 77.64 113 THR A C 1
ATOM 806 O O . THR A 1 113 ? -15.228 0.724 -3.920 1.00 79.40 113 THR A O 1
ATOM 810 N N . TYR A 1 114 ? -17.073 0.424 -2.657 1.00 74.14 114 TYR A N 1
ATOM 811 C CA . TYR A 1 114 ? -17.701 1.662 -3.115 1.00 74.96 114 TYR A CA 1
ATOM 812 C C . TYR A 1 114 ? -16.893 2.882 -2.688 1.00 73.05 114 TYR A C 1
ATOM 813 O O . TYR A 1 114 ? -16.724 3.827 -3.468 1.00 73.28 114 TYR A O 1
ATOM 822 N N . ALA A 1 115 ? -16.394 2.883 -1.447 1.00 76.02 115 ALA A N 1
ATOM 823 C CA . ALA A 1 115 ? -15.553 3.981 -0.980 1.00 69.55 115 ALA A CA 1
ATOM 824 C C . ALA A 1 115 ? -14.237 4.037 -1.744 1.00 66.76 115 ALA A C 1
ATOM 825 O O . ALA A 1 115 ? -13.776 5.124 -2.113 1.00 62.80 115 ALA A O 1
ATOM 827 N N . ASN A 1 116 ? -13.617 2.876 -1.978 1.00 70.72 116 ASN A N 1
ATOM 828 C CA . ASN A 1 116 ? -12.399 2.810 -2.781 1.00 75.35 116 ASN A CA 1
ATOM 829 C C . ASN A 1 116 ? -12.658 3.299 -4.201 1.00 74.94 116 ASN A C 1
ATOM 830 O O . ASN A 1 116 ? -11.883 4.096 -4.745 1.00 70.93 116 ASN A O 1
ATOM 835 N N . ALA A 1 117 ? -13.749 2.832 -4.816 1.00 78.21 117 ALA A N 1
ATOM 836 C CA . ALA A 1 117 ? -14.003 3.147 -6.219 1.00 69.43 117 ALA A CA 1
ATOM 837 C C . ALA A 1 117 ? -14.332 4.619 -6.418 1.00 68.58 117 ALA A C 1
ATOM 838 O O . ALA A 1 117 ? -13.954 5.199 -7.440 1.00 74.82 117 ALA A O 1
ATOM 840 N N . LYS A 1 118 ? -15.021 5.236 -5.455 1.00 69.60 118 LYS A N 1
ATOM 841 C CA . LYS A 1 118 ? -15.386 6.643 -5.584 1.00 70.72 118 LYS A CA 1
ATOM 842 C C . LYS A 1 118 ? -14.157 7.544 -5.566 1.00 70.72 118 LYS A C 1
ATOM 843 O O . LYS A 1 118 ? -14.107 8.547 -6.288 1.00 68.72 118 LYS A O 1
ATOM 849 N N . VAL A 1 119 ? -13.157 7.203 -4.755 1.00 67.22 119 VAL A N 1
ATOM 850 C CA . VAL A 1 119 ? -11.996 8.074 -4.623 1.00 71.63 119 VAL A CA 1
ATOM 851 C C . VAL A 1 119 ? -11.050 7.887 -5.804 1.00 75.69 119 VAL A C 1
ATOM 852 O O . VAL A 1 119 ? -10.535 8.870 -6.350 1.00 72.51 119 VAL A O 1
ATOM 856 N N . THR A 1 120 ? -10.837 6.630 -6.227 1.00 79.44 120 THR A N 1
ATOM 857 C CA . THR A 1 120 ? -10.021 6.338 -7.409 1.00 76.35 120 THR A CA 1
ATOM 858 C C . THR A 1 120 ? -10.536 7.068 -8.639 1.00 75.52 120 THR A C 1
ATOM 859 O O . THR A 1 120 ? -9.750 7.649 -9.395 1.00 80.47 120 THR A O 1
ATOM 863 N N . PHE A 1 121 ? -11.856 7.062 -8.841 1.00 76.14 121 PHE A N 1
ATOM 864 C CA . PHE A 1 121 ? -12.442 7.696 -10.017 1.00 76.22 121 PHE A CA 1
ATOM 865 C C . PHE A 1 121 ? -12.216 9.202 -10.011 1.00 79.44 121 PHE A C 1
ATOM 866 O O . PHE A 1 121 ? -11.995 9.807 -11.065 1.00 78.77 121 PHE A O 1
ATOM 874 N N . ARG A 1 122 ? -12.263 9.828 -8.833 1.00 80.62 122 ARG A N 1
ATOM 875 C CA . ARG A 1 122 ? -12.018 11.263 -8.769 1.00 79.18 122 ARG A CA 1
ATOM 876 C C . ARG A 1 122 ? -10.540 11.607 -8.883 1.00 81.25 122 ARG A C 1
ATOM 877 O O . ARG A 1 122 ? -10.206 12.711 -9.323 1.00 81.17 122 ARG A O 1
ATOM 885 N N . ILE A 1 123 ? -9.646 10.700 -8.483 1.00 76.94 123 ILE A N 1
ATOM 886 C CA . ILE A 1 123 ? -8.219 10.940 -8.680 1.00 82.17 123 ILE A CA 1
ATOM 887 C C . ILE A 1 123 ? -7.887 10.922 -10.167 1.00 84.61 123 ILE A C 1
ATOM 888 O O . ILE A 1 123 ? -7.195 11.811 -10.678 1.00 86.62 123 ILE A O 1
ATOM 893 N N . LEU A 1 124 ? -8.399 9.918 -10.884 1.00 86.43 124 LEU A N 1
ATOM 894 C CA . LEU A 1 124 ? -8.128 9.791 -12.312 1.00 87.05 124 LEU A CA 1
ATOM 895 C C . LEU A 1 124 ? -8.798 10.900 -13.115 1.00 88.60 124 LEU A C 1
ATOM 896 O O . LEU A 1 124 ? -8.192 11.454 -14.039 1.00 92.08 124 LEU A O 1
ATOM 901 N N . ASN A 1 125 ? -10.048 11.237 -12.781 1.00 82.62 125 ASN A N 1
ATOM 902 C CA . ASN A 1 125 ? -10.772 12.246 -13.550 1.00 85.40 125 ASN A CA 1
ATOM 903 C C . ASN A 1 125 ? -10.229 13.650 -13.305 1.00 91.61 125 ASN A C 1
ATOM 904 O O . ASN A 1 125 ? -10.361 14.519 -14.175 1.00 94.69 125 ASN A O 1
ATOM 909 N N . SER A 1 126 ? -9.636 13.898 -12.135 1.00 92.60 126 SER A N 1
ATOM 910 C CA . SER A 1 126 ? -9.088 15.223 -11.857 1.00 93.73 126 SER A CA 1
ATOM 911 C C . SER A 1 126 ? -7.860 15.506 -12.712 1.00 92.08 126 SER A C 1
ATOM 912 O O . SER A 1 126 ? -7.649 16.644 -13.142 1.00 96.69 126 SER A O 1
ATOM 915 N N . GLY A 1 127 ? -7.037 14.484 -12.962 1.00 91.47 127 GLY A N 1
ATOM 916 C CA . GLY A 1 127 ? -5.866 14.670 -13.803 1.00 96.73 127 GLY A CA 1
ATOM 917 C C . GLY A 1 127 ? -6.201 14.968 -15.252 1.00 96.93 127 GLY A C 1
ATOM 918 O O . GLY A 1 127 ? -5.441 15.662 -15.935 1.00 96.94 127 GLY A O 1
ATOM 919 N N . LYS A 1 128 ? -7.325 14.436 -15.744 1.00 95.09 128 LYS A N 1
ATOM 920 C CA . LYS A 1 128 ? -7.743 14.700 -17.119 1.00 97.25 128 LYS A CA 1
ATOM 921 C C . LYS A 1 128 ? -8.124 16.162 -17.318 1.00 99.61 128 LYS A C 1
ATOM 922 O O . LYS A 1 128 ? -7.784 16.763 -18.344 1.00 102.23 128 LYS A O 1
ATOM 928 N N . ALA A 1 129 ? -8.835 16.750 -16.354 1.00 98.01 129 ALA A N 1
ATOM 929 C CA . ALA A 1 129 ? -9.219 18.153 -16.473 1.00 100.02 129 ALA A CA 1
ATOM 930 C C . ALA A 1 129 ? -8.034 19.077 -16.221 1.00 103.08 129 ALA A C 1
ATOM 931 O O . ALA A 1 129 ? -7.849 20.069 -16.936 1.00 108.22 129 ALA A O 1
ATOM 933 N N . LEU A 1 130 ? -7.218 18.765 -15.216 1.00 101.87 130 LEU A N 1
ATOM 934 C CA . LEU A 1 130 ? -6.110 19.621 -14.811 1.00 96.92 130 LEU A CA 1
ATOM 935 C C . LEU A 1 130 ? -4.848 19.395 -15.630 1.00 98.91 130 LEU A C 1
ATOM 936 O O . LEU A 1 130 ? -3.847 20.081 -15.393 1.00 95.38 130 LEU A O 1
ATOM 941 N N . GLY A 1 131 ? -4.862 18.455 -16.572 1.00 100.24 131 GLY A N 1
ATOM 942 C CA . GLY A 1 131 ? -3.673 18.156 -17.343 1.00 98.72 131 GLY A CA 1
ATOM 943 C C . GLY A 1 131 ? -2.624 17.372 -16.593 1.00 99.91 131 GLY A C 1
ATOM 944 O O . GLY A 1 131 ? -1.467 17.338 -17.023 1.00 102.45 131 GLY A O 1
ATOM 945 N N . LYS A 1 132 ? -2.995 16.731 -15.486 1.00 98.14 132 LYS A N 1
ATOM 946 C CA . LYS A 1 132 ? -2.042 16.019 -14.644 1.00 99.96 132 LYS A CA 1
ATOM 947 C C . LYS A 1 132 ? -2.397 14.541 -14.560 1.00 100.36 132 LYS A C 1
ATOM 948 O O . LYS A 1 132 ? -2.439 13.970 -13.465 1.00 96.74 132 LYS A O 1
ATOM 950 N N . GLU A 1 133 ? -2.665 13.921 -15.714 1.00 97.84 133 GLU A N 1
ATOM 951 C CA . GLU A 1 133 ? -3.037 12.509 -15.764 1.00 99.39 133 GLU A CA 1
ATOM 952 C C . GLU A 1 133 ? -1.908 11.581 -15.327 1.00 100.28 133 GLU A C 1
ATOM 953 O O . GLU A 1 133 ? -2.174 10.423 -14.987 1.00 102.40 133 GLU A O 1
ATOM 959 N N . ASP A 1 134 ? -0.666 12.057 -15.321 1.00 98.66 134 ASP A N 1
ATOM 960 C CA . ASP A 1 134 ? 0.453 11.278 -14.806 1.00 97.42 134 ASP A CA 1
ATOM 961 C C . ASP A 1 134 ? 0.316 11.050 -13.306 1.00 94.04 134 ASP A C 1
ATOM 962 O O . ASP A 1 134 ? 1.043 11.643 -12.510 1.00 101.27 134 ASP A O 1
ATOM 964 N N . LYS A 1 138 ? -1.620 8.377 -11.052 1.00 92.32 138 LYS A N 1
ATOM 965 C CA . LYS A 1 138 ? -0.418 7.799 -10.459 1.00 92.31 138 LYS A CA 1
ATOM 966 C C . LYS A 1 138 ? -0.569 7.664 -8.947 1.00 97.99 138 LYS A C 1
ATOM 967 O O . LYS A 1 138 ? -0.061 6.718 -8.343 1.00 98.87 138 LYS A O 1
ATOM 969 N N . MET A 1 139 ? -1.263 8.628 -8.340 1.00 97.25 139 MET A N 1
ATOM 970 C CA . MET A 1 139 ? -1.559 8.570 -6.914 1.00 89.75 139 MET A CA 1
ATOM 971 C C . MET A 1 139 ? -2.659 7.567 -6.586 1.00 89.31 139 MET A C 1
ATOM 972 O O . MET A 1 139 ? -2.726 7.088 -5.448 1.00 85.90 139 MET A O 1
ATOM 977 N N . ALA A 1 140 ? -3.516 7.238 -7.557 1.00 91.66 140 ALA A N 1
ATOM 978 C CA . ALA A 1 140 ? -4.603 6.295 -7.315 1.00 86.40 140 ALA A CA 1
ATOM 979 C C . ALA A 1 140 ? -4.093 4.878 -7.090 1.00 87.41 140 ALA A C 1
ATOM 980 O O . ALA A 1 140 ? -4.770 4.077 -6.434 1.00 84.61 140 ALA A O 1
ATOM 982 N N . ASP A 1 141 ? -2.919 4.545 -7.632 1.00 91.82 141 ASP A N 1
ATOM 983 C CA . ASP A 1 141 ? -2.396 3.188 -7.503 1.00 93.39 141 ASP A CA 1
ATOM 984 C C . ASP A 1 141 ? -1.995 2.880 -6.065 1.00 86.08 141 ASP A C 1
ATOM 985 O O . ASP A 1 141 ? -2.208 1.760 -5.584 1.00 82.83 141 ASP A O 1
ATOM 990 N N . ARG A 1 142 ? -1.408 3.855 -5.367 1.00 87.89 142 ARG A N 1
ATOM 991 C CA . ARG A 1 142 ? -1.075 3.654 -3.960 1.00 87.48 142 ARG A CA 1
ATOM 992 C C . ARG A 1 142 ? -2.330 3.593 -3.099 1.00 88.66 142 ARG A C 1
ATOM 993 O O . ARG A 1 142 ? -2.378 2.845 -2.114 1.00 90.21 142 ARG A O 1
ATOM 1001 N N . TRP A 1 143 ? -3.346 4.388 -3.451 1.00 83.79 143 TRP A N 1
ATOM 1002 C CA . TRP A 1 143 ? -4.592 4.416 -2.692 1.00 83.45 143 TRP A CA 1
ATOM 1003 C C . TRP A 1 143 ? -5.292 3.064 -2.710 1.00 86.11 143 TRP A C 1
ATOM 1004 O O . TRP A 1 143 ? -5.966 2.700 -1.738 1.00 89.50 143 TRP A O 1
ATOM 1015 N N . THR A 1 144 ? -5.134 2.310 -3.801 1.00 86.38 144 THR A N 1
ATOM 1016 C CA . THR A 1 144 ? -5.636 0.942 -3.859 1.00 88.97 144 THR A CA 1
ATOM 1017 C C . THR A 1 144 ? -4.985 0.068 -2.793 1.00 89.87 144 THR A C 1
ATOM 1018 O O . THR A 1 144 ? -5.669 -0.704 -2.111 1.00 93.17 144 THR A O 1
ATOM 1022 N N . ARG A 1 145 ? -3.669 0.202 -2.608 1.00 92.20 145 ARG A N 1
ATOM 1023 C CA . ARG A 1 145 ? -2.975 -0.596 -1.600 1.00 92.32 145 ARG A CA 1
ATOM 1024 C C . ARG A 1 145 ? -3.290 -0.114 -0.188 1.00 91.10 145 ARG A C 1
ATOM 1025 O O . ARG A 1 145 ? -3.394 -0.924 0.741 1.00 91.23 145 ARG A O 1
ATOM 1033 N N . LEU A 1 146 ? -3.415 1.203 -0.003 1.00 88.32 146 LEU A N 1
ATOM 1034 C CA . LEU A 1 146 ? -3.775 1.736 1.308 1.00 85.18 146 LEU A CA 1
ATOM 1035 C C . LEU A 1 146 ? -5.188 1.326 1.702 1.00 87.84 146 LEU A C 1
ATOM 1036 O O . LEU A 1 146 ? -5.438 0.968 2.858 1.00 87.62 146 LEU A O 1
ATOM 1041 N N . SER A 1 147 ? -6.125 1.363 0.753 1.00 89.99 147 SER A N 1
ATOM 1042 C CA . SER A 1 147 ? -7.478 0.907 1.041 1.00 87.86 147 SER A CA 1
ATOM 1043 C C . SER A 1 147 ? -7.573 -0.609 1.102 1.00 90.44 147 SER A C 1
ATOM 1044 O O . SER A 1 147 ? -8.517 -1.130 1.703 1.00 95.08 147 SER A O 1
ATOM 1047 N N . ALA A 1 148 ? -6.635 -1.325 0.476 1.00 92.05 148 ALA A N 1
ATOM 1048 C CA . ALA A 1 148 ? -6.551 -2.768 0.676 1.00 93.93 148 ALA A CA 1
ATOM 1049 C C . ALA A 1 148 ? -6.226 -3.090 2.126 1.00 92.39 148 ALA A C 1
ATOM 1050 O O . ALA A 1 148 ? -6.767 -4.045 2.696 1.00 96.62 148 ALA A O 1
ATOM 1052 N N . GLU A 1 149 ? -5.330 -2.309 2.732 1.00 92.32 149 GLU A N 1
ATOM 1053 C CA . GLU A 1 149 ? -5.083 -2.422 4.165 1.00 95.97 149 GLU A CA 1
ATOM 1054 C C . GLU A 1 149 ? -6.312 -2.013 4.966 1.00 94.09 149 GLU A C 1
ATOM 1055 O O . GLU A 1 149 ? -6.638 -2.646 5.977 1.00 98.07 149 GLU A O 1
ATOM 1061 N N . ALA A 1 150 ? -7.000 -0.955 4.528 1.00 90.61 150 ALA A N 1
ATOM 1062 C CA . ALA A 1 150 ? -8.175 -0.468 5.245 1.00 90.45 150 ALA A CA 1
ATOM 1063 C C . ALA A 1 150 ? -9.330 -1.460 5.174 1.00 94.05 150 ALA A C 1
ATOM 1064 O O . ALA A 1 150 ? -10.046 -1.653 6.165 1.00 94.29 150 ALA A O 1
ATOM 1066 N N . ALA A 1 151 ? -9.529 -2.091 4.012 1.00 88.86 151 ALA A N 1
ATOM 1067 C CA . ALA A 1 151 ? -10.653 -3.009 3.842 1.00 93.92 151 ALA A CA 1
ATOM 1068 C C . ALA A 1 151 ? -10.491 -4.255 4.702 1.00 94.12 151 ALA A C 1
ATOM 1069 O O . ALA A 1 151 ? -11.478 -4.790 5.219 1.00 97.72 151 ALA A O 1
ATOM 1071 N N . SER A 1 152 ? -9.254 -4.733 4.864 1.00 94.72 152 SER A N 1
ATOM 1072 C CA . SER A 1 152 ? -9.002 -5.866 5.748 1.00 98.51 152 SER A CA 1
ATOM 1073 C C . SER A 1 152 ? -9.255 -5.509 7.206 1.00 96.14 152 SER A C 1
ATOM 1074 O O . SER A 1 152 ? -9.701 -6.362 7.982 1.00 96.93 152 SER A O 1
ATOM 1077 N N . LEU A 1 153 ? -8.961 -4.265 7.592 1.00 93.78 153 LEU A N 1
ATOM 1078 C CA . LEU A 1 153 ? -9.222 -3.814 8.956 1.00 96.91 153 LEU A CA 1
ATOM 1079 C C . LEU A 1 153 ? -10.717 -3.789 9.260 1.00 94.30 153 LEU A C 1
ATOM 1080 O O . LEU A 1 153 ? -11.142 -4.212 10.342 1.00 93.09 153 LEU A O 1
ATOM 1085 N N . SER A 1 154 ? -11.526 -3.292 8.319 1.00 96.46 154 SER A N 1
ATOM 1086 C CA . SER A 1 154 ? -12.973 -3.262 8.513 1.00 91.47 154 SER A CA 1
ATOM 1087 C C . SER A 1 154 ? -13.564 -4.665 8.504 1.00 92.86 154 SER A C 1
ATOM 1088 O O . SER A 1 154 ? -14.529 -4.943 9.226 1.00 91.10 154 SER A O 1
ATOM 1091 N N . VAL A 1 155 ? -13.011 -5.554 7.674 1.00 97.16 155 VAL A N 1
ATOM 1092 C CA . VAL A 1 155 ? -13.429 -6.954 7.680 1.00 100.14 155 VAL A CA 1
ATOM 1093 C C . VAL A 1 155 ? -13.100 -7.599 9.022 1.00 101.32 155 VAL A C 1
ATOM 1094 O O . VAL A 1 155 ? -13.929 -8.306 9.609 1.00 102.07 155 VAL A O 1
ATOM 1098 N N . GLN A 1 156 ? -11.894 -7.340 9.537 1.00 97.87 156 GLN A N 1
ATOM 1099 C CA . GLN A 1 156 ? -11.484 -7.902 10.821 1.00 101.30 156 GLN A CA 1
ATOM 1100 C C . GLN A 1 156 ? -12.316 -7.338 11.968 1.00 99.62 156 GLN A C 1
ATOM 1101 O O . GLN A 1 156 ? -12.608 -8.051 12.934 1.00 100.08 156 GLN A O 1
ATOM 1107 N N . ALA A 1 157 ? -12.702 -6.063 11.880 1.00 95.98 157 ALA A N 1
ATOM 1108 C CA . ALA A 1 157 ? -13.548 -5.469 12.911 1.00 96.01 157 ALA A CA 1
ATOM 1109 C C . ALA A 1 157 ? -14.908 -6.154 12.974 1.00 100.11 157 ALA A C 1
ATOM 1110 O O . ALA A 1 157 ? -15.436 -6.402 14.063 1.00 98.77 157 ALA A O 1
ATOM 1112 N N . ILE A 1 158 ? -15.486 -6.476 11.816 1.00 101.11 158 ILE A N 1
ATOM 1113 C CA . ILE A 1 158 ? -16.744 -7.214 11.791 1.00 103.73 158 ILE A CA 1
ATOM 1114 C C . ILE A 1 158 ? -16.496 -8.698 12.090 1.00 105.16 158 ILE A C 1
ATOM 1115 O O . ILE A 1 158 ? -17.370 -9.386 12.634 1.00 106.40 158 ILE A O 1
ATOM 1120 N N . ASN A 1 159 ? -15.291 -9.202 11.796 1.00 105.12 159 ASN A N 1
ATOM 1121 C CA . ASN A 1 159 ? -14.925 -10.553 12.217 1.00 106.30 159 ASN A CA 1
ATOM 1122 C C . ASN A 1 159 ? -14.925 -10.689 13.736 1.00 108.98 159 ASN A C 1
ATOM 1123 O O . ASN A 1 159 ? -15.221 -11.768 14.264 1.00 111.34 159 ASN A O 1
ATOM 1128 N N . ASP A 1 160 ? -14.611 -9.607 14.448 1.00 107.96 160 ASP A N 1
ATOM 1129 C CA . ASP A 1 160 ? -14.599 -9.577 15.904 1.00 107.04 160 ASP A CA 1
ATOM 1130 C C . ASP A 1 160 ? -15.988 -9.446 16.519 1.00 109.46 160 ASP A C 1
ATOM 1131 O O . ASP A 1 160 ? -16.106 -9.516 17.748 1.00 109.56 160 ASP A O 1
ATOM 1136 N N . SER A 1 161 ? -17.034 -9.262 15.706 1.00 111.44 161 SER A N 1
ATOM 1137 C CA . SER A 1 161 ? -18.375 -8.971 16.208 1.00 112.26 161 SER A CA 1
ATOM 1138 C C . SER A 1 161 ? -19.015 -10.132 16.962 1.00 111.22 161 SER A C 1
ATOM 1139 O O . SER A 1 161 ? -20.064 -9.932 17.583 1.00 111.96 161 SER A O 1
ATOM 1142 N N . THR A 1 162 ? -18.433 -11.334 16.910 1.00 111.90 162 THR A N 1
ATOM 1143 C CA . THR A 1 162 ? -18.971 -12.457 17.670 1.00 114.67 162 THR A CA 1
ATOM 1144 C C . THR A 1 162 ? -18.740 -12.312 19.171 1.00 114.88 162 THR A C 1
ATOM 1145 O O . THR A 1 162 ? -19.487 -12.901 19.960 1.00 114.53 162 THR A O 1
ATOM 1149 N N . SER A 1 163 ? -17.738 -11.536 19.579 1.00 114.32 163 SER A N 1
ATOM 1150 C CA . SER A 1 163 ? -17.377 -11.397 20.979 1.00 111.74 163 SER A CA 1
ATOM 1151 C C . SER A 1 163 ? -18.035 -10.164 21.596 1.00 112.20 163 SER A C 1
ATOM 1152 O O . SER A 1 163 ? -18.818 -9.452 20.962 1.00 112.99 163 SER A O 1
ATOM 1155 N N . ALA A 1 164 ? -17.716 -9.923 22.866 1.00 108.90 164 ALA A N 1
ATOM 1156 C CA . ALA A 1 164 ? -18.101 -8.702 23.559 1.00 110.59 164 ALA A CA 1
ATOM 1157 C C . ALA A 1 164 ? -16.958 -8.053 24.323 1.00 113.06 164 ALA A C 1
ATOM 1158 O O . ALA A 1 164 ? -17.045 -6.854 24.616 1.00 114.89 164 ALA A O 1
ATOM 1160 N N . GLU A 1 165 ? -15.900 -8.792 24.657 1.00 110.94 165 GLU A N 1
ATOM 1161 C CA . GLU A 1 165 ? -14.704 -8.201 25.244 1.00 113.36 165 GLU A CA 1
ATOM 1162 C C . GLU A 1 165 ? -13.686 -7.804 24.186 1.00 109.15 165 GLU A C 1
ATOM 1163 O O . GLU A 1 165 ? -12.971 -6.809 24.362 1.00 109.19 165 GLU A O 1
ATOM 1169 N N . LYS A 1 166 ? -13.610 -8.560 23.087 1.00 104.88 166 LYS A N 1
ATOM 1170 C CA . LYS A 1 166 ? -12.785 -8.152 21.956 1.00 108.83 166 LYS A CA 1
ATOM 1171 C C . LYS A 1 166 ? -13.279 -6.838 21.365 1.00 107.75 166 LYS A C 1
ATOM 1172 O O . LYS A 1 166 ? -12.478 -6.034 20.873 1.00 104.77 166 LYS A O 1
ATOM 1178 N N . MET A 1 167 ? -14.593 -6.606 21.424 1.00 108.12 167 MET A N 1
ATOM 1179 C CA . MET A 1 167 ? -15.162 -5.334 20.996 1.00 104.18 167 MET A CA 1
ATOM 1180 C C . MET A 1 167 ? -14.656 -4.176 21.844 1.00 99.43 167 MET A C 1
ATOM 1181 O O . MET A 1 167 ? -14.163 -3.176 21.312 1.00 96.36 167 MET A O 1
ATOM 1186 N N . ALA A 1 168 ? -14.769 -4.296 23.169 1.00 101.51 168 ALA A N 1
ATOM 1187 C CA . ALA A 1 168 ? -14.353 -3.210 24.051 1.00 101.15 168 ALA A CA 1
ATOM 1188 C C . ALA A 1 168 ? -12.846 -3.001 24.002 1.00 94.60 168 ALA A C 1
ATOM 1189 O O . ALA A 1 168 ? -12.372 -1.858 24.026 1.00 92.96 168 ALA A O 1
ATOM 1191 N N . GLU A 1 169 ? -12.082 -4.095 23.923 1.00 98.23 169 GLU A N 1
ATOM 1192 C CA . GLU A 1 169 ? -10.627 -3.993 23.849 1.00 99.18 169 GLU A CA 1
ATOM 1193 C C . GLU A 1 169 ? -10.191 -3.310 22.558 1.00 94.23 169 GLU A C 1
ATOM 1194 O O . GLU A 1 169 ? -9.352 -2.400 22.580 1.00 93.62 169 GLU A O 1
ATOM 1200 N N . ASN A 1 170 ? -10.775 -3.719 21.425 1.00 95.51 170 ASN A N 1
ATOM 1201 C CA . ASN A 1 170 ? -10.449 -3.089 20.148 1.00 90.18 170 ASN A CA 1
ATOM 1202 C C . ASN A 1 170 ? -10.891 -1.632 20.112 1.00 84.96 170 ASN A C 1
ATOM 1203 O O . ASN A 1 170 ? -10.182 -0.783 19.560 1.00 82.56 170 ASN A O 1
ATOM 1208 N N . PHE A 1 171 ? -12.050 -1.322 20.700 1.00 83.93 171 PHE A N 1
ATOM 1209 C CA . PHE A 1 171 ? -12.523 0.057 20.729 1.00 81.68 171 PHE A CA 1
ATOM 1210 C C . PHE A 1 171 ? -11.602 0.945 21.554 1.00 79.45 171 PHE A C 1
ATOM 1211 O O . PHE A 1 171 ? -11.254 2.051 21.125 1.00 79.09 171 PHE A O 1
ATOM 1219 N N . ARG A 1 172 ? -11.210 0.490 22.749 1.00 82.98 172 ARG A N 1
ATOM 1220 C CA . ARG A 1 172 ? -10.327 1.308 23.575 1.00 82.08 172 ARG A CA 1
ATOM 1221 C C . ARG A 1 172 ? -8.949 1.436 22.933 1.00 70.51 172 ARG A C 1
ATOM 1222 O O . ARG A 1 172 ? -8.355 2.522 22.956 1.00 69.42 172 ARG A O 1
ATOM 1230 N N . GLN A 1 173 ? -8.468 0.363 22.289 1.00 74.15 173 GLN A N 1
ATOM 1231 C CA . GLN A 1 173 ? -7.189 0.404 21.590 1.00 77.33 173 GLN A CA 1
ATOM 1232 C C . GLN A 1 173 ? -7.220 1.419 20.458 1.00 74.77 173 GLN A C 1
ATOM 1233 O O . GLN A 1 173 ? -6.319 2.255 20.336 1.00 70.63 173 GLN A O 1
ATOM 1239 N N . ALA A 1 174 ? -8.284 1.393 19.651 1.00 72.51 174 ALA A N 1
ATOM 1240 C CA . ALA A 1 174 ? -8.361 2.271 18.493 1.00 68.36 174 ALA A CA 1
ATOM 1241 C C . ALA A 1 174 ? -8.628 3.718 18.890 1.00 66.62 174 ALA A C 1
ATOM 1242 O O . ALA A 1 174 ? -8.101 4.633 18.247 1.00 64.29 174 ALA A O 1
ATOM 1244 N N . LYS A 1 175 ? -9.416 3.947 19.949 1.00 62.64 175 LYS A N 1
ATOM 1245 C CA . LYS A 1 175 ? -9.621 5.307 20.443 1.00 65.62 175 LYS A CA 1
ATOM 1246 C C . LYS A 1 175 ? -8.323 5.905 20.971 1.00 63.33 175 LYS A C 1
ATOM 1247 O O . LYS A 1 175 ? -7.968 7.044 20.626 1.00 63.82 175 LYS A O 1
ATOM 1253 N N . GLU A 1 176 ? -7.595 5.144 21.801 1.00 65.28 176 GLU A N 1
ATOM 1254 C CA . GLU A 1 176 ? -6.312 5.615 22.313 1.00 64.15 176 GLU A CA 1
ATOM 1255 C C . GLU A 1 176 ? -5.317 5.842 21.182 1.00 60.05 176 GLU A C 1
ATOM 1256 O O . GLU A 1 176 ? -4.600 6.848 21.174 1.00 60.26 176 GLU A O 1
ATOM 1262 N N . ASP A 1 177 ? -5.282 4.930 20.204 1.00 63.77 177 ASP A N 1
ATOM 1263 C CA . ASP A 1 177 ? -4.362 5.064 19.078 1.00 61.81 177 ASP A CA 1
ATOM 1264 C C . ASP A 1 177 ? -4.670 6.296 18.236 1.00 61.86 177 ASP A C 1
ATOM 1265 O O . ASP A 1 177 ? -3.750 7.006 17.819 1.00 61.92 177 ASP A O 1
ATOM 1270 N N . ALA A 1 178 ? -5.955 6.577 17.986 1.00 59.88 178 ALA A N 1
ATOM 1271 C CA . ALA A 1 178 ? -6.305 7.729 17.156 1.00 58.68 178 ALA A CA 1
ATOM 1272 C C . ALA A 1 178 ? -6.000 9.040 17.869 1.00 53.26 178 ALA A C 1
ATOM 1273 O O . ALA A 1 178 ? -5.441 9.970 17.263 1.00 57.36 178 ALA A O 1
ATOM 1275 N N . VAL A 1 179 ? -6.336 9.122 19.160 1.00 53.09 179 VAL A N 1
ATOM 1276 C CA . VAL A 1 179 ? -6.031 10.326 19.933 1.00 60.13 179 VAL A CA 1
ATOM 1277 C C . VAL A 1 179 ? -4.522 10.543 20.024 1.00 54.42 179 VAL A C 1
ATOM 1278 O O . VAL A 1 179 ? -4.025 11.662 19.818 1.00 52.72 179 VAL A O 1
ATOM 1282 N N . ALA A 1 180 ? -3.769 9.471 20.298 1.00 53.47 180 ALA A N 1
ATOM 1283 C CA . ALA A 1 180 ? -2.317 9.578 20.411 1.00 57.12 180 ALA A CA 1
ATOM 1284 C C . ALA A 1 180 ? -1.677 9.955 19.081 1.00 60.41 180 ALA A C 1
ATOM 1285 O O . ALA A 1 180 ? -0.742 10.762 19.049 1.00 56.14 180 ALA A O 1
ATOM 1287 N N . SER A 1 181 ? -2.173 9.384 17.974 1.00 53.46 181 SER A N 1
ATOM 1288 C CA . SER A 1 181 ? -1.613 9.678 16.658 1.00 56.15 181 SER A CA 1
ATOM 1289 C C . SER A 1 181 ? -1.835 11.133 16.270 1.00 54.03 181 SER A C 1
ATOM 1290 O O . SER A 1 181 ? -0.927 11.785 15.743 1.00 54.17 181 SER A O 1
ATOM 1293 N N . LEU A 1 182 ? -3.032 11.665 16.522 1.00 55.88 182 LEU A N 1
ATOM 1294 C CA . LEU A 1 182 ? -3.247 13.071 16.199 1.00 51.73 182 LEU A CA 1
ATOM 1295 C C . LEU A 1 182 ? -2.447 13.988 17.121 1.00 59.07 182 LEU A C 1
ATOM 1296 O O . LEU A 1 182 ? -1.951 15.032 16.675 1.00 61.04 182 LEU A O 1
ATOM 1301 N N . HIS A 1 183 ? -2.299 13.615 18.402 1.00 51.13 183 HIS A N 1
ATOM 1302 C CA . HIS A 1 183 ? -1.423 14.376 19.294 1.00 52.37 183 HIS A CA 1
ATOM 1303 C C . HIS A 1 183 ? 0.019 14.344 18.801 1.00 53.93 183 HIS A C 1
ATOM 1304 O O . HIS A 1 183 ? 0.717 15.366 18.816 1.00 55.04 183 HIS A O 1
ATOM 1311 N N . ARG A 1 184 ? 0.475 13.172 18.358 1.00 51.94 184 ARG A N 1
ATOM 1312 C CA . ARG A 1 184 ? 1.862 12.998 17.948 1.00 51.73 184 ARG A CA 1
ATOM 1313 C C . ARG A 1 184 ? 2.185 13.811 16.701 1.00 58.61 184 ARG A C 1
ATOM 1314 O O . ARG A 1 184 ? 3.316 14.287 16.550 1.00 61.89 184 ARG A O 1
ATOM 1322 N N . ALA A 1 185 ? 1.201 14.017 15.826 1.00 59.16 185 ALA A N 1
ATOM 1323 C CA . ALA A 1 185 ? 1.367 14.817 14.620 1.00 55.76 185 ALA A CA 1
ATOM 1324 C C . ALA A 1 185 ? 0.965 16.275 14.822 1.00 62.84 185 ALA A C 1
ATOM 1325 O O . ALA A 1 185 ? 0.767 16.996 13.837 1.00 63.59 185 ALA A O 1
ATOM 1327 N N . GLY A 1 186 ? 0.815 16.716 16.070 1.00 60.00 186 GLY A N 1
ATOM 1328 C CA . GLY A 1 186 ? 0.610 18.120 16.358 1.00 56.72 186 GLY A CA 1
ATOM 1329 C C . GLY A 1 186 ? -0.812 18.621 16.258 1.00 63.87 186 GLY A C 1
ATOM 1330 O O . GLY A 1 186 ? -1.024 19.838 16.316 1.00 70.74 186 GLY A O 1
ATOM 1331 N N . GLN A 1 187 ? -1.797 17.740 16.093 1.00 62.25 187 GLN A N 1
ATOM 1332 C CA . GLN A 1 187 ? -3.191 18.169 15.987 1.00 66.61 187 GLN A CA 1
ATOM 1333 C C . GLN A 1 187 ? -3.886 17.886 17.314 1.00 61.45 187 GLN A C 1
ATOM 1334 O O . GLN A 1 187 ? -4.576 16.882 17.490 1.00 60.21 187 GLN A O 1
ATOM 1340 N N . ASP A 1 188 ? -3.693 18.809 18.261 1.00 64.91 188 ASP A N 1
ATOM 1341 C CA . ASP A 1 188 ? -4.301 18.677 19.581 1.00 59.75 188 ASP A CA 1
ATOM 1342 C C . ASP A 1 188 ? -5.805 18.856 19.520 1.00 60.23 188 ASP A C 1
ATOM 1343 O O . ASP A 1 188 ? -6.548 18.137 20.199 1.00 61.19 188 ASP A O 1
ATOM 1348 N N . ASP A 1 189 ? -6.263 19.839 18.741 1.00 60.59 189 ASP A N 1
ATOM 1349 C CA . ASP A 1 189 ? -7.693 20.089 18.620 1.00 64.64 189 ASP A CA 1
ATOM 1350 C C . ASP A 1 189 ? -8.400 18.888 18.011 1.00 62.77 189 ASP A C 1
ATOM 1351 O O . ASP A 1 189 ? -9.353 18.361 18.595 1.00 60.60 189 ASP A O 1
ATOM 1356 N N . LEU A 1 190 ? -7.888 18.395 16.878 1.00 63.56 190 LEU A N 1
ATOM 1357 C CA . LEU A 1 190 ? -8.515 17.275 16.179 1.00 62.40 190 LEU A CA 1
ATOM 1358 C C . LEU A 1 190 ? -8.502 16.007 17.026 1.00 61.79 190 LEU A C 1
ATOM 1359 O O . LEU A 1 190 ? -9.462 15.228 16.993 1.00 60.95 190 LEU A O 1
ATOM 1364 N N . ALA A 1 191 ? -7.431 15.793 17.802 1.00 57.49 191 ALA A N 1
ATOM 1365 C CA . ALA A 1 191 ? -7.379 14.652 18.715 1.00 57.24 191 ALA A CA 1
ATOM 1366 C C . ALA A 1 191 ? -8.487 14.723 19.761 1.00 49.40 191 ALA A C 1
ATOM 1367 O O . ALA A 1 191 ? -9.127 13.711 20.075 1.00 53.62 191 ALA A O 1
ATOM 1369 N N . ARG A 1 192 ? -8.741 15.917 20.297 1.00 51.54 192 ARG A N 1
ATOM 1370 C CA . ARG A 1 192 ? -9.811 16.071 21.279 1.00 61.05 192 ARG A CA 1
ATOM 1371 C C . ARG A 1 192 ? -11.196 15.933 20.648 1.00 60.30 192 ARG A C 1
ATOM 1372 O O . ARG A 1 192 ? -12.099 15.362 21.278 1.00 56.07 192 ARG A O 1
ATOM 1380 N N . LYS A 1 193 ? -11.385 16.405 19.402 1.00 64.02 193 LYS A N 1
ATOM 1381 C CA . LYS A 1 193 ? -12.659 16.131 18.733 1.00 55.70 193 LYS A CA 1
ATOM 1382 C C . LYS A 1 193 ? -12.841 14.644 18.472 1.00 54.74 193 LYS A C 1
ATOM 1383 O O . LYS A 1 193 ? -13.969 14.147 18.536 1.00 59.04 193 LYS A O 1
ATOM 1389 N N . VAL A 1 194 ? -11.757 13.920 18.183 1.00 55.76 194 VAL A N 1
ATOM 1390 C CA . VAL A 1 194 ? -11.884 12.487 17.934 1.00 57.05 194 VAL A CA 1
ATOM 1391 C C . VAL A 1 194 ? -12.242 11.761 19.218 1.00 52.61 194 VAL A C 1
ATOM 1392 O O . VAL A 1 194 ? -13.048 10.820 19.209 1.00 52.97 194 VAL A O 1
ATOM 1396 N N . SER A 1 195 ? -11.679 12.215 20.345 1.00 55.82 195 SER A N 1
ATOM 1397 C CA . SER A 1 195 ? -12.068 11.687 21.651 1.00 56.03 195 SER A CA 1
ATOM 1398 C C . SER A 1 195 ? -13.547 11.926 21.930 1.00 48.32 195 SER A C 1
ATOM 1399 O O . SER A 1 195 ? -14.253 11.023 22.396 1.00 52.41 195 SER A O 1
ATOM 1402 N N . GLU A 1 196 ? -14.031 13.143 21.650 1.00 52.29 196 GLU A N 1
ATOM 1403 C CA . GLU A 1 196 ? -15.456 13.440 21.826 1.00 58.20 196 GLU A CA 1
ATOM 1404 C C . GLU A 1 196 ? -16.330 12.570 20.924 1.00 59.53 196 GLU A C 1
ATOM 1405 O O . GLU A 1 196 ? -17.365 12.059 21.368 1.00 58.35 196 GLU A O 1
ATOM 1411 N N . PHE A 1 197 ? -15.937 12.407 19.649 1.00 53.76 197 PHE A N 1
ATOM 1412 C CA . PHE A 1 197 ? -16.708 11.576 18.719 1.00 54.18 197 PHE A CA 1
ATOM 1413 C C . PHE A 1 197 ? -16.776 10.140 19.212 1.00 54.95 197 PHE A C 1
ATOM 1414 O O . PHE A 1 197 ? -17.846 9.525 19.229 1.00 55.26 197 PHE A O 1
ATOM 1422 N N . ALA A 1 198 ? -15.634 9.595 19.642 1.00 56.50 198 ALA A N 1
ATOM 1423 C CA . ALA A 1 198 ? -15.607 8.232 20.148 1.00 55.18 198 ALA A CA 1
ATOM 1424 C C . ALA A 1 198 ? -16.359 8.102 21.460 1.00 56.09 198 ALA A C 1
ATOM 1425 O O . ALA A 1 198 ? -16.782 6.998 21.816 1.00 51.33 198 ALA A O 1
ATOM 1427 N N . ASP A 1 199 ? -16.557 9.213 22.164 1.00 55.06 199 ASP A N 1
ATOM 1428 C CA . ASP A 1 199 ? -17.263 9.218 23.432 1.00 55.61 199 ASP A CA 1
ATOM 1429 C C . ASP A 1 199 ? -18.780 9.266 23.281 1.00 60.75 199 ASP A C 1
ATOM 1430 O O . ASP A 1 199 ? -19.489 9.005 24.258 1.00 62.38 199 ASP A O 1
ATOM 1435 N N . ALA A 1 200 ? -19.297 9.578 22.092 1.00 55.69 200 ALA A N 1
ATOM 1436 C CA . ALA A 1 200 ? -20.712 9.878 21.919 1.00 51.97 200 ALA A CA 1
ATOM 1437 C C . ALA A 1 200 ? -21.500 8.709 21.338 1.00 51.49 200 ALA A C 1
ATOM 1438 O O . ALA A 1 200 ? -22.559 8.915 20.733 1.00 52.73 200 ALA A O 1
ATOM 1440 N N . GLY A 1 201 ? -21.023 7.482 21.540 1.00 56.40 201 GLY A N 1
ATOM 1441 C CA . GLY A 1 201 ? -21.711 6.325 20.990 1.00 51.68 201 GLY A CA 1
ATOM 1442 C C . GLY A 1 201 ? -21.678 6.338 19.475 1.00 60.88 201 GLY A C 1
ATOM 1443 O O . GLY A 1 201 ? -20.652 6.635 18.851 1.00 64.00 201 GLY A O 1
ATOM 1444 N N . LEU A 1 202 ? -22.823 6.031 18.871 1.00 55.26 202 LEU A N 1
ATOM 1445 C CA . LEU A 1 202 ? -22.985 6.089 17.427 1.00 53.17 202 LEU A CA 1
ATOM 1446 C C . LEU A 1 202 ? -23.622 7.390 16.954 1.00 54.35 202 LEU A C 1
ATOM 1447 O O . LEU A 1 202 ? -23.892 7.534 15.758 1.00 61.70 202 LEU A O 1
ATOM 1452 N N . SER A 1 203 ? -23.851 8.346 17.857 1.00 55.25 203 SER A N 1
ATOM 1453 C CA . SER A 1 203 ? -24.513 9.594 17.492 1.00 56.65 203 SER A CA 1
ATOM 1454 C C . SER A 1 203 ? -23.617 10.531 16.695 1.00 51.06 203 SER A C 1
ATOM 1455 O O . SER A 1 203 ? -24.125 11.460 16.060 1.00 53.04 203 SER A O 1
ATOM 1458 N N . LYS A 1 204 ? -22.301 10.338 16.746 1.00 55.91 204 LYS A N 1
ATOM 1459 C CA . LYS A 1 204 ? -21.345 11.197 16.057 1.00 55.61 204 LYS A CA 1
ATOM 1460 C C . LYS A 1 204 ? -20.628 10.466 14.930 1.00 48.02 204 LYS A C 1
ATOM 1461 O O . LYS A 1 204 ? -19.533 10.877 14.531 1.00 54.63 204 LYS A O 1
ATOM 1467 N N . ILE A 1 205 ? -21.207 9.374 14.427 1.00 44.72 205 ILE A N 1
ATOM 1468 C CA . ILE A 1 205 ? -20.513 8.575 13.420 1.00 54.14 205 ILE A CA 1
ATOM 1469 C C . ILE A 1 205 ? -20.384 9.330 12.093 1.00 57.32 205 ILE A C 1
ATOM 1470 O O . ILE A 1 205 ? -19.415 9.122 11.356 1.00 56.27 205 ILE A O 1
ATOM 1475 N N . ASP A 1 206 ? -21.316 10.242 11.782 1.00 53.62 206 ASP A N 1
ATOM 1476 C CA . ASP A 1 206 ? -21.235 10.993 10.529 1.00 56.51 206 ASP A CA 1
ATOM 1477 C C . ASP A 1 206 ? -20.026 11.924 10.513 1.00 57.75 206 ASP A C 1
ATOM 1478 O O . ASP A 1 206 ? -19.275 11.965 9.531 1.00 58.47 206 ASP A O 1
ATOM 1483 N N . GLU A 1 207 ? -19.823 12.678 11.598 1.00 56.76 207 GLU A N 1
ATOM 1484 C CA . GLU A 1 207 ? -18.696 13.604 11.658 1.00 58.72 207 GLU A CA 1
ATOM 1485 C C . GLU A 1 207 ? -17.366 12.864 11.723 1.00 58.50 207 GLU A C 1
ATOM 1486 O O . GLU A 1 207 ? -16.368 13.321 11.144 1.00 50.95 207 GLU A O 1
ATOM 1492 N N . LEU A 1 208 ? -17.342 11.714 12.401 1.00 56.19 208 LEU A N 1
ATOM 1493 C CA . LEU A 1 208 ? -16.133 10.900 12.426 1.00 56.81 208 LEU A CA 1
ATOM 1494 C C . LEU A 1 208 ? -15.817 10.342 11.044 1.00 50.47 208 LEU A C 1
ATOM 1495 O O . LEU A 1 208 ? -14.648 10.287 10.654 1.00 47.64 208 LEU A O 1
ATOM 1500 N N . MET A 1 209 ? -16.838 9.936 10.281 1.00 53.74 209 MET A N 1
ATOM 1501 C CA . MET A 1 209 ? -16.579 9.429 8.934 1.00 57.65 209 MET A CA 1
ATOM 1502 C C . MET A 1 209 ? -16.151 10.542 7.985 1.00 52.98 209 MET A C 1
ATOM 1503 O O . MET A 1 209 ? -15.312 10.316 7.109 1.00 53.10 209 MET A O 1
ATOM 1508 N N . THR A 1 210 ? -16.719 11.743 8.141 1.00 57.44 210 THR A N 1
ATOM 1509 C CA . THR A 1 210 ? -16.260 12.901 7.374 1.00 55.89 210 THR A CA 1
ATOM 1510 C C . THR A 1 210 ? -14.783 13.178 7.635 1.00 58.52 210 THR A C 1
ATOM 1511 O O . THR A 1 210 ? -13.983 13.307 6.692 1.00 51.53 210 THR A O 1
ATOM 1515 N N . LEU A 1 211 ? -14.397 13.226 8.918 1.00 51.98 211 LEU A N 1
ATOM 1516 C CA . LEU A 1 211 ? -12.999 13.462 9.273 1.00 48.41 211 LEU A CA 1
ATOM 1517 C C . LEU A 1 211 ? -12.095 12.320 8.811 1.00 46.12 211 LEU A C 1
ATOM 1518 O O . LEU A 1 211 ? -10.968 12.557 8.359 1.00 54.61 211 LEU A O 1
ATOM 1523 N N . THR A 1 212 ? -12.577 11.077 8.909 1.00 45.13 212 THR A N 1
ATOM 1524 C CA . THR A 1 212 ? -11.828 9.917 8.438 1.00 48.89 212 THR A CA 1
ATOM 1525 C C . THR A 1 212 ? -11.565 9.993 6.936 1.00 57.70 212 THR A C 1
ATOM 1526 O O . THR A 1 212 ? -10.449 9.725 6.481 1.00 50.19 212 THR A O 1
ATOM 1530 N N . GLY A 1 213 ? -12.576 10.380 6.154 1.00 46.13 213 GLY A N 1
ATOM 1531 C CA . GLY A 1 213 ? -12.378 10.521 4.720 1.00 59.24 213 GLY A CA 1
ATOM 1532 C C . GLY A 1 213 ? -11.405 11.629 4.365 1.00 58.06 213 GLY A C 1
ATOM 1533 O O . GLY A 1 213 ? -10.487 11.428 3.557 1.00 58.90 213 GLY A O 1
ATOM 1534 N N . GLN A 1 214 ? -11.577 12.807 4.983 1.00 60.85 214 GLN A N 1
ATOM 1535 C CA . GLN A 1 214 ? -10.679 13.925 4.701 1.00 58.39 214 GLN A CA 1
ATOM 1536 C C . GLN A 1 214 ? -9.243 13.585 5.072 1.00 64.09 214 GLN A C 1
ATOM 1537 O O . GLN A 1 214 ? -8.312 13.904 4.322 1.00 62.94 214 GLN A O 1
ATOM 1543 N N . MET A 1 215 ? -9.042 12.899 6.203 1.00 58.43 215 MET A N 1
ATOM 1544 C CA . MET A 1 215 ? -7.689 12.483 6.556 1.00 64.07 215 MET A CA 1
ATOM 1545 C C . MET A 1 215 ? -7.184 11.351 5.663 1.00 62.32 215 MET A C 1
ATOM 1546 O O . MET A 1 215 ? -5.967 11.206 5.488 1.00 61.46 215 MET A O 1
ATOM 1551 N N . TRP A 1 216 ? -8.083 10.542 5.094 1.00 55.32 216 TRP A N 1
ATOM 1552 C CA . TRP A 1 216 ? -7.635 9.538 4.135 1.00 66.91 216 TRP A CA 1
ATOM 1553 C C . TRP A 1 216 ? -7.064 10.202 2.895 1.00 63.84 216 TRP A C 1
ATOM 1554 O O . TRP A 1 216 ? -6.024 9.780 2.379 1.00 65.31 216 TRP A O 1
ATOM 1565 N N . ALA A 1 217 ? -7.724 11.259 2.420 1.00 60.78 217 ALA A N 1
ATOM 1566 C CA . ALA A 1 217 ? -7.192 12.016 1.294 1.00 66.59 217 ALA A CA 1
ATOM 1567 C C . ALA A 1 217 ? -5.892 12.731 1.648 1.00 73.86 217 ALA A C 1
ATOM 1568 O O . ALA A 1 217 ? -5.030 12.905 0.780 1.00 72.26 217 ALA A O 1
ATOM 1570 N N . HIS A 1 218 ? -5.728 13.153 2.904 1.00 66.78 218 HIS A N 1
ATOM 1571 C CA . HIS A 1 218 ? -4.515 13.875 3.276 1.00 66.84 218 HIS A CA 1
ATOM 1572 C C . HIS A 1 218 ? -3.347 12.944 3.564 1.00 67.77 218 HIS A C 1
ATOM 1573 O O . HIS A 1 218 ? -2.196 13.303 3.296 1.00 74.28 218 HIS A O 1
ATOM 1580 N N . GLY A 1 219 ? -3.607 11.758 4.114 1.00 71.34 219 GLY A N 1
ATOM 1581 C CA . GLY A 1 219 ? -2.541 10.789 4.288 1.00 67.55 219 GLY A CA 1
ATOM 1582 C C . GLY A 1 219 ? -2.116 10.139 2.994 1.00 75.68 219 GLY A C 1
ATOM 1583 O O . GLY A 1 219 ? -1.000 9.618 2.906 1.00 73.42 219 GLY A O 1
ATOM 1584 N N . LEU A 1 220 ? -2.994 10.147 1.991 1.00 75.86 220 LEU A N 1
ATOM 1585 C CA . LEU A 1 220 ? -2.615 9.698 0.660 1.00 77.72 220 LEU A CA 1
ATOM 1586 C C . LEU A 1 220 ? -1.612 10.656 0.028 1.00 78.62 220 LEU A C 1
ATOM 1587 O O . LEU A 1 220 ? -0.564 10.234 -0.475 1.00 73.42 220 LEU A O 1
ATOM 1592 N N . PHE A 1 221 ? -1.906 11.956 0.075 1.00 78.49 221 PHE A N 1
ATOM 1593 C CA . PHE A 1 221 ? -1.111 12.973 -0.603 1.00 76.24 221 PHE A CA 1
ATOM 1594 C C . PHE A 1 221 ? 0.142 13.368 0.165 1.00 78.06 221 PHE A C 1
ATOM 1595 O O . PHE A 1 221 ? 1.016 14.024 -0.411 1.00 81.89 221 PHE A O 1
ATOM 1603 N N . SER A 1 222 ? 0.245 13.005 1.440 1.00 75.33 222 SER A N 1
ATOM 1604 C CA . SER A 1 222 ? 1.411 13.347 2.246 1.00 71.97 222 SER A CA 1
ATOM 1605 C C . SER A 1 222 ? 1.597 12.258 3.288 1.00 74.25 222 SER A C 1
ATOM 1606 O O . SER A 1 222 ? 0.674 11.978 4.058 1.00 82.82 222 SER A O 1
ATOM 1609 N N . LYS A 1 223 ? 2.785 11.652 3.316 1.00 69.79 223 LYS A N 1
ATOM 1610 C CA . LYS A 1 223 ? 3.043 10.520 4.198 1.00 80.92 223 LYS A CA 1
ATOM 1611 C C . LYS A 1 223 ? 3.075 10.902 5.675 1.00 82.61 223 LYS A C 1
ATOM 1612 O O . LYS A 1 223 ? 3.028 10.008 6.527 1.00 84.48 223 LYS A O 1
ATOM 1618 N N . GLU A 1 224 ? 3.155 12.194 6.002 1.00 73.74 224 GLU A N 1
ATOM 1619 C CA . GLU A 1 224 ? 3.213 12.593 7.402 1.00 80.53 224 GLU A CA 1
ATOM 1620 C C . GLU A 1 224 ? 1.859 12.477 8.097 1.00 80.34 224 GLU A C 1
ATOM 1621 O O . GLU A 1 224 ? 1.810 12.494 9.331 1.00 77.11 224 GLU A O 1
ATOM 1627 N N . TRP A 1 225 ? 0.770 12.352 7.338 1.00 76.68 225 TRP A N 1
ATOM 1628 C CA . TRP A 1 225 ? -0.560 12.138 7.889 1.00 69.76 225 TRP A CA 1
ATOM 1629 C C . TRP A 1 225 ? -1.015 10.687 7.784 1.00 73.40 225 TRP A C 1
ATOM 1630 O O . TRP A 1 225 ? -2.198 10.405 8.005 1.00 74.75 225 TRP A O 1
ATOM 1641 N N . GLU A 1 226 ? -0.107 9.760 7.459 1.00 75.25 226 GLU A N 1
ATOM 1642 C CA . GLU A 1 226 ? -0.517 8.388 7.163 1.00 77.86 226 GLU A CA 1
ATOM 1643 C C . GLU A 1 226 ? -0.958 7.642 8.417 1.00 66.45 226 GLU A C 1
ATOM 1644 O O . GLU A 1 226 ? -1.964 6.921 8.395 1.00 72.86 226 GLU A O 1
ATOM 1650 N N . ASP A 1 227 ? -0.212 7.788 9.513 1.00 64.80 227 ASP A N 1
ATOM 1651 C CA . ASP A 1 227 ? -0.544 7.064 10.735 1.00 69.57 227 ASP A CA 1
ATOM 1652 C C . ASP A 1 227 ? -1.838 7.571 11.361 1.00 61.30 227 ASP A C 1
ATOM 1653 O O . ASP A 1 227 ? -2.609 6.776 11.909 1.00 61.89 227 ASP A O 1
ATOM 1658 N N . ALA A 1 228 ? -2.093 8.880 11.282 1.00 59.74 228 ALA A N 1
ATOM 1659 C CA . ALA A 1 228 ? -3.351 9.428 11.777 1.00 60.35 228 ALA A CA 1
ATOM 1660 C C . ALA A 1 228 ? -4.535 8.901 10.980 1.00 65.12 228 ALA A C 1
ATOM 1661 O O . ALA A 1 228 ? -5.572 8.548 11.556 1.00 64.51 228 ALA A O 1
ATOM 1663 N N . ALA A 1 229 ? -4.392 8.833 9.652 1.00 64.14 229 ALA A N 1
ATOM 1664 C CA . ALA A 1 229 ? -5.453 8.304 8.802 1.00 61.20 229 ALA A CA 1
ATOM 1665 C C . ALA A 1 229 ? -5.707 6.830 9.084 1.00 65.10 229 ALA A C 1
ATOM 1666 O O . ALA A 1 229 ? -6.864 6.393 9.152 1.00 67.24 229 ALA A O 1
ATOM 1668 N N . ARG A 1 230 ? -4.638 6.052 9.281 1.00 68.00 230 ARG A N 1
ATOM 1669 C CA . ARG A 1 230 ? -4.801 4.632 9.586 1.00 71.67 230 ARG A CA 1
ATOM 1670 C C . ARG A 1 230 ? -5.454 4.419 10.947 1.00 61.30 230 ARG A C 1
ATOM 1671 O O . ARG A 1 230 ? -6.296 3.526 11.106 1.00 66.96 230 ARG A O 1
ATOM 1679 N N . SER A 1 231 ? -5.081 5.229 11.941 1.00 68.33 231 SER A N 1
ATOM 1680 C CA . SER A 1 231 ? -5.658 5.080 13.272 1.00 62.04 231 SER A CA 1
ATOM 1681 C C . SER A 1 231 ? -7.123 5.505 13.293 1.00 56.82 231 SER A C 1
ATOM 1682 O O . SER A 1 231 ? -7.954 4.873 13.968 1.00 56.93 231 SER A O 1
ATOM 1685 N N . LEU A 1 232 ? -7.456 6.573 12.559 1.00 59.30 232 LEU A N 1
ATOM 1686 C CA . LEU A 1 232 ? -8.854 6.953 12.392 1.00 53.09 232 LEU A CA 1
ATOM 1687 C C . LEU A 1 232 ? -9.633 5.856 11.689 1.00 57.24 232 LEU A C 1
ATOM 1688 O O . LEU A 1 232 ? -10.796 5.606 12.021 1.00 65.76 232 LEU A O 1
ATOM 1693 N N . SER A 1 233 ? -9.004 5.185 10.722 1.00 60.39 233 SER A N 1
ATOM 1694 C CA . SER A 1 233 ? -9.650 4.061 10.052 1.00 65.18 233 SER A CA 1
ATOM 1695 C C . SER A 1 233 ? -9.918 2.914 11.019 1.00 62.85 233 SER A C 1
ATOM 1696 O O . SER A 1 233 ? -10.968 2.273 10.946 1.00 66.97 233 SER A O 1
ATOM 1699 N N . ARG A 1 234 ? -8.974 2.636 11.923 1.00 62.38 234 ARG A N 1
ATOM 1700 C CA . ARG A 1 234 ? -9.178 1.582 12.920 1.00 62.54 234 ARG A CA 1
ATOM 1701 C C . ARG A 1 234 ? -10.346 1.909 13.850 1.00 60.60 234 ARG A C 1
ATOM 1702 O O . ARG A 1 234 ? -11.204 1.052 14.120 1.00 61.06 234 ARG A O 1
ATOM 1710 N N . LEU A 1 235 ? -10.399 3.154 14.337 1.00 56.42 235 LEU A N 1
ATOM 1711 C CA . LEU A 1 235 ? -11.498 3.560 15.212 1.00 59.47 235 LEU A CA 1
ATOM 1712 C C . LEU A 1 235 ? -12.834 3.526 14.479 1.00 63.76 235 LEU A C 1
ATOM 1713 O O . LEU A 1 235 ? -13.837 3.025 15.011 1.00 61.46 235 LEU A O 1
ATOM 1718 N N . ALA A 1 236 ? -12.852 4.021 13.239 1.00 59.84 236 ALA A N 1
ATOM 1719 C CA . ALA A 1 236 ? -14.070 4.028 12.442 1.00 60.41 236 ALA A CA 1
ATOM 1720 C C . ALA A 1 236 ? -14.529 2.616 12.115 1.00 65.47 236 ALA A C 1
ATOM 1721 O O . ALA A 1 236 ? -15.730 2.339 12.122 1.00 70.99 236 ALA A O 1
ATOM 1723 N N . ALA A 1 237 ? -13.591 1.711 11.822 1.00 70.61 237 ALA A N 1
ATOM 1724 C CA . ALA A 1 237 ? -13.953 0.338 11.490 1.00 73.89 237 ALA A CA 1
ATOM 1725 C C . ALA A 1 237 ? -14.541 -0.378 12.695 1.00 68.27 237 ALA A C 1
ATOM 1726 O O . ALA A 1 237 ? -15.509 -1.137 12.555 1.00 72.83 237 ALA A O 1
ATOM 1728 N N . VAL A 1 238 ? -13.986 -0.128 13.888 1.00 72.65 238 VAL A N 1
ATOM 1729 C CA . VAL A 1 238 ? -14.584 -0.672 15.109 1.00 70.24 238 VAL A CA 1
ATOM 1730 C C . VAL A 1 238 ? -15.998 -0.127 15.302 1.00 70.44 238 VAL A C 1
ATOM 1731 O O . VAL A 1 238 ? -16.936 -0.884 15.594 1.00 72.96 238 VAL A O 1
ATOM 1735 N N . MET A 1 239 ? -16.175 1.187 15.107 1.00 70.17 239 MET A N 1
ATOM 1736 C CA . MET A 1 239 ? -17.494 1.804 15.256 1.00 68.11 239 MET A CA 1
ATOM 1737 C C . MET A 1 239 ? -18.510 1.233 14.274 1.00 73.67 239 MET A C 1
ATOM 1738 O O . MET A 1 239 ? -19.656 0.956 14.648 1.00 71.71 239 MET A O 1
ATOM 1743 N N . LEU A 1 240 ? -18.115 1.075 13.007 1.00 70.32 240 LEU A N 1
ATOM 1744 C CA . LEU A 1 240 ? -19.014 0.525 11.999 1.00 71.97 240 LEU A CA 1
ATOM 1745 C C . LEU A 1 240 ? -19.328 -0.936 12.275 1.00 74.62 240 LEU A C 1
ATOM 1746 O O . LEU A 1 240 ? -20.434 -1.397 11.968 1.00 77.74 240 LEU A O 1
ATOM 1751 N N . ALA A 1 241 ? -18.372 -1.676 12.847 1.00 76.53 241 ALA A N 1
ATOM 1752 C CA . ALA A 1 241 ? -18.655 -3.031 13.305 1.00 82.92 241 ALA A CA 1
ATOM 1753 C C . ALA A 1 241 ? -19.685 -3.030 14.429 1.00 76.67 241 ALA A C 1
ATOM 1754 O O . ALA A 1 241 ? -20.503 -3.951 14.531 1.00 80.01 241 ALA A O 1
ATOM 1756 N N . GLN A 1 242 ? -19.651 -2.012 15.293 1.00 79.07 242 GLN A N 1
ATOM 1757 C CA . GLN A 1 242 ? -20.697 -1.882 16.305 1.00 78.11 242 GLN A CA 1
ATOM 1758 C C . GLN A 1 242 ? -22.038 -1.511 15.687 1.00 80.91 242 GLN A C 1
ATOM 1759 O O . GLN A 1 242 ? -23.088 -1.921 16.195 1.00 85.62 242 GLN A O 1
ATOM 1765 N N . ALA A 1 243 ? -22.029 -0.731 14.604 1.00 78.71 243 ALA A N 1
ATOM 1766 C CA . ALA A 1 243 ? -23.282 -0.240 14.043 1.00 79.00 243 ALA A CA 1
ATOM 1767 C C . ALA A 1 243 ? -24.032 -1.336 13.295 1.00 79.76 243 ALA A C 1
ATOM 1768 O O . ALA A 1 243 ? -25.260 -1.429 13.390 1.00 78.61 243 ALA A O 1
ATOM 1770 N N . SER A 1 244 ? -23.314 -2.194 12.575 1.00 84.27 244 SER A N 1
ATOM 1771 C CA . SER A 1 244 ? -23.948 -3.143 11.667 1.00 86.91 244 SER A CA 1
ATOM 1772 C C . SER A 1 244 ? -24.541 -4.359 12.372 1.00 87.72 244 SER A C 1
ATOM 1773 O O . SER A 1 244 ? -25.078 -5.242 11.693 1.00 89.22 244 SER A O 1
ATOM 1776 N N . GLN A 1 245 ? -24.460 -4.433 13.702 1.00 87.98 245 GLN A N 1
ATOM 1777 C CA . GLN A 1 245 ? -25.100 -5.525 14.428 1.00 90.47 245 GLN A CA 1
ATOM 1778 C C . GLN A 1 245 ? -26.622 -5.438 14.391 1.00 90.05 245 GLN A C 1
ATOM 1779 O O . GLN A 1 245 ? -27.291 -6.463 14.561 1.00 89.47 245 GLN A O 1
ATOM 1785 N N . THR A 1 246 ? -27.181 -4.249 14.169 1.00 88.48 246 THR A N 1
ATOM 1786 C CA . THR A 1 246 ? -28.617 -4.040 14.057 1.00 85.60 246 THR A CA 1
ATOM 1787 C C . THR A 1 246 ? -28.970 -3.644 12.622 1.00 90.99 246 THR A C 1
ATOM 1788 O O . THR A 1 246 ? -28.114 -3.629 11.729 1.00 93.64 246 THR A O 1
ATOM 1792 N N . LYS A 1 247 ? -30.245 -3.319 12.400 1.00 94.61 247 LYS A N 1
ATOM 1793 C CA . LYS A 1 247 ? -30.747 -3.042 11.055 1.00 90.00 247 LYS A CA 1
ATOM 1794 C C . LYS A 1 247 ? -30.532 -1.587 10.648 1.00 90.46 247 LYS A C 1
ATOM 1795 O O . LYS A 1 247 ? -29.891 -1.312 9.628 1.00 93.71 247 LYS A O 1
ATOM 1797 N N . GLU A 1 248 ? -31.077 -0.644 11.424 1.00 89.89 248 GLU A N 1
ATOM 1798 C CA . GLU A 1 248 ? -30.899 0.767 11.091 1.00 94.02 248 GLU A CA 1
ATOM 1799 C C . GLU A 1 248 ? -29.462 1.213 11.318 1.00 90.46 248 GLU A C 1
ATOM 1800 O O . GLU A 1 248 ? -29.006 2.176 10.690 1.00 89.25 248 GLU A O 1
ATOM 1806 N N . GLY A 1 249 ? -28.750 0.546 12.229 1.00 90.59 249 GLY A N 1
ATOM 1807 C CA . GLY A 1 249 ? -27.332 0.799 12.381 1.00 86.46 249 GLY A CA 1
ATOM 1808 C C . GLY A 1 249 ? -26.534 0.394 11.160 1.00 80.88 249 GLY A C 1
ATOM 1809 O O . GLY A 1 249 ? -25.527 1.025 10.838 1.00 74.95 249 GLY A O 1
ATOM 1810 N N . SER A 1 250 ? -26.959 -0.672 10.476 1.00 80.03 250 SER A N 1
ATOM 1811 C CA . SER A 1 250 ? -26.390 -0.990 9.170 1.00 84.61 250 SER A CA 1
ATOM 1812 C C . SER A 1 250 ? -26.730 0.091 8.149 1.00 80.42 250 SER A C 1
ATOM 1813 O O . SER A 1 250 ? -25.892 0.450 7.314 1.00 81.23 250 SER A O 1
ATOM 1816 N N . LEU A 1 251 ? -27.952 0.626 8.210 1.00 79.01 251 LEU A N 1
ATOM 1817 C CA . LEU A 1 251 ? -28.349 1.717 7.325 1.00 80.07 251 LEU A CA 1
ATOM 1818 C C . LEU A 1 251 ? -27.558 2.988 7.620 1.00 77.31 251 LEU A C 1
ATOM 1819 O O . LEU A 1 251 ? -27.081 3.671 6.698 1.00 75.30 251 LEU A O 1
ATOM 1824 N N . ARG A 1 252 ? -27.415 3.322 8.906 1.00 72.94 252 ARG A N 1
ATOM 1825 C CA . ARG A 1 252 ? -26.587 4.458 9.292 1.00 74.19 252 ARG A CA 1
ATOM 1826 C C . ARG A 1 252 ? -25.134 4.239 8.897 1.00 68.14 252 ARG A C 1
ATOM 1827 O O . ARG A 1 252 ? -24.440 5.196 8.545 1.00 61.77 252 ARG A O 1
ATOM 1829 N N . ALA A 1 253 ? -24.671 2.985 8.929 1.00 63.36 253 ALA A N 1
ATOM 1830 C CA . ALA A 1 253 ? -23.321 2.660 8.489 1.00 60.46 253 ALA A CA 1
ATOM 1831 C C . ALA A 1 253 ? -23.160 2.892 6.995 1.00 69.08 253 ALA A C 1
ATOM 1832 O O . ALA A 1 253 ? -22.115 3.377 6.550 1.00 58.77 253 ALA A O 1
ATOM 1834 N N . VAL A 1 254 ? -24.180 2.528 6.213 1.00 65.22 254 VAL A N 1
ATOM 1835 C CA . VAL A 1 254 ? -24.157 2.768 4.772 1.00 66.70 254 VAL A CA 1
ATOM 1836 C C . VAL A 1 254 ? -24.065 4.264 4.489 1.00 62.59 254 VAL A C 1
ATOM 1837 O O . VAL A 1 254 ? -23.215 4.716 3.710 1.00 56.23 254 VAL A O 1
ATOM 1841 N N . LYS A 1 255 ? -24.908 5.055 5.163 1.00 63.77 255 LYS A N 1
ATOM 1842 C CA . LYS A 1 255 ? -24.893 6.504 4.956 1.00 61.38 255 LYS A CA 1
ATOM 1843 C C . LYS A 1 255 ? -23.571 7.120 5.410 1.00 60.56 255 LYS A C 1
ATOM 1844 O O . LYS A 1 255 ? -23.038 8.028 4.757 1.00 61.22 255 LYS A O 1
ATOM 1850 N N . ALA A 1 256 ? -23.010 6.611 6.509 1.00 54.14 256 ALA A N 1
ATOM 1851 C CA . ALA A 1 256 ? -21.749 7.133 7.022 1.00 57.38 256 ALA A CA 1
ATOM 1852 C C . ALA A 1 256 ? -20.582 6.782 6.103 1.00 55.52 256 ALA A C 1
ATOM 1853 O O . ALA A 1 256 ? -19.678 7.598 5.892 1.00 50.35 256 ALA A O 1
ATOM 1855 N N . MET A 1 257 ? -20.578 5.562 5.565 1.00 56.09 257 MET A N 1
ATOM 1856 C CA . MET A 1 257 ? -19.573 5.167 4.586 1.00 59.90 257 MET A CA 1
ATOM 1857 C C . MET A 1 257 ? -19.663 6.021 3.328 1.00 62.51 257 MET A C 1
ATOM 1858 O O . MET A 1 257 ? -18.635 6.387 2.743 1.00 65.95 257 MET A O 1
ATOM 1863 N N . GLU A 1 258 ? -20.887 6.350 2.900 1.00 57.03 258 GLU A N 1
ATOM 1864 C CA . GLU A 1 258 ? -21.057 7.277 1.785 1.00 62.09 258 GLU A CA 1
ATOM 1865 C C . GLU A 1 258 ? -20.459 8.638 2.114 1.00 62.76 258 GLU A C 1
ATOM 1866 O O . GLU A 1 258 ? -19.805 9.264 1.268 1.00 65.32 258 GLU A O 1
ATOM 1872 N N . LYS A 1 259 ? -20.673 9.097 3.349 1.00 53.28 259 LYS A N 1
ATOM 1873 C CA . LYS A 1 259 ? -20.113 10.362 3.818 1.00 54.36 259 LYS A CA 1
ATOM 1874 C C . LYS A 1 259 ? -18.592 10.363 3.740 1.00 58.60 259 LYS A C 1
ATOM 1875 O O . LYS A 1 259 ? -17.975 11.326 3.256 1.00 61.96 259 LYS A O 1
ATOM 1881 N N . MET A 1 260 ? -17.979 9.277 4.211 1.00 54.98 260 MET A N 1
ATOM 1882 C CA . MET A 1 260 ? -16.529 9.137 4.161 1.00 57.63 260 MET A CA 1
ATOM 1883 C C . MET A 1 260 ? -16.020 9.123 2.724 1.00 60.31 260 MET A C 1
ATOM 1884 O O . MET A 1 260 ? -15.029 9.791 2.405 1.00 59.02 260 MET A O 1
ATOM 1889 N N . ALA A 1 261 ? -16.697 8.380 1.842 1.00 62.66 261 ALA A N 1
ATOM 1890 C CA . ALA A 1 261 ? -16.269 8.301 0.447 1.00 61.83 261 ALA A CA 1
ATOM 1891 C C . ALA A 1 261 ? -16.356 9.657 -0.240 1.00 60.10 261 ALA A C 1
ATOM 1892 O O . ALA A 1 261 ? -15.423 10.067 -0.942 1.00 59.00 261 ALA A O 1
ATOM 1894 N N . ASP A 1 262 ? -17.450 10.385 -0.008 1.00 55.57 262 ASP A N 1
ATOM 1895 C CA . ASP A 1 262 ? -17.640 11.676 -0.660 1.00 55.92 262 ASP A CA 1
ATOM 1896 C C . ASP A 1 262 ? -16.654 12.712 -0.146 1.00 64.37 262 ASP A C 1
ATOM 1897 O O . ASP A 1 262 ? -16.101 13.488 -0.933 1.00 68.18 262 ASP A O 1
ATOM 1902 N N . ASN A 1 263 ? -16.401 12.732 1.167 1.00 66.10 263 ASN A N 1
ATOM 1903 C CA . ASN A 1 263 ? -15.468 13.720 1.696 1.00 64.70 263 ASN A CA 1
ATOM 1904 C C . ASN A 1 263 ? -14.031 13.388 1.316 1.00 59.73 263 ASN A C 1
ATOM 1905 O O . ASN A 1 263 ? -13.233 14.295 1.047 1.00 64.72 263 ASN A O 1
ATOM 1910 N N . ALA A 1 264 ? -13.686 12.098 1.273 1.00 54.07 264 ALA A N 1
ATOM 1911 C CA . ALA A 1 264 ? -12.355 11.705 0.831 1.00 53.86 264 ALA A CA 1
ATOM 1912 C C . ALA A 1 264 ? -12.141 12.062 -0.634 1.00 66.31 264 ALA A C 1
ATOM 1913 O O . ALA A 1 264 ? -11.069 12.548 -1.009 1.00 59.80 264 ALA A O 1
ATOM 1915 N N . ALA A 1 265 ? -13.165 11.869 -1.466 1.00 63.14 265 ALA A N 1
ATOM 1916 C CA . ALA A 1 265 ? -13.052 12.227 -2.874 1.00 65.04 265 ALA A CA 1
ATOM 1917 C C . ALA A 1 265 ? -12.974 13.742 -3.068 1.00 69.35 265 ALA A C 1
ATOM 1918 O O . ALA A 1 265 ? -12.204 14.223 -3.911 1.00 75.04 265 ALA A O 1
ATOM 1920 N N . ASP A 1 266 ? -13.761 14.510 -2.301 1.00 65.63 266 ASP A N 1
ATOM 1921 C CA . ASP A 1 266 ? -13.720 15.967 -2.415 1.00 64.38 266 ASP A CA 1
ATOM 1922 C C . ASP A 1 266 ? -12.368 16.519 -1.983 1.00 68.29 266 ASP A C 1
ATOM 1923 O O . ASP A 1 266 ? -11.805 17.403 -2.646 1.00 72.44 266 ASP A O 1
ATOM 1928 N N . GLU A 1 267 ? -11.822 15.999 -0.881 1.00 69.21 267 GLU A N 1
ATOM 1929 C CA . GLU A 1 267 ? -10.506 16.445 -0.446 1.00 70.80 267 GLU A CA 1
ATOM 1930 C C . GLU A 1 267 ? -9.411 15.952 -1.385 1.00 69.56 267 GLU A C 1
ATOM 1931 O O . GLU A 1 267 ? -8.393 16.630 -1.546 1.00 71.19 267 GLU A O 1
ATOM 1937 N N . ALA A 1 268 ? -9.612 14.799 -2.033 1.00 71.04 268 ALA A N 1
ATOM 1938 C CA . ALA A 1 268 ? -8.673 14.339 -3.051 1.00 77.13 268 ALA A CA 1
ATOM 1939 C C . ALA A 1 268 ? -8.651 15.275 -4.253 1.00 74.66 268 ALA A C 1
ATOM 1940 O O . ALA A 1 268 ? -7.580 15.569 -4.797 1.00 70.59 268 ALA A O 1
ATOM 1942 N N . GLU A 1 269 ? -9.825 15.754 -4.681 1.00 77.52 269 GLU A N 1
ATOM 1943 C CA . GLU A 1 269 ? -9.876 16.722 -5.778 1.00 82.19 269 GLU A CA 1
ATOM 1944 C C . GLU A 1 269 ? -9.203 18.031 -5.382 1.00 86.00 269 GLU A C 1
ATOM 1945 O O . GLU A 1 269 ? -8.375 18.570 -6.136 1.00 85.93 269 GLU A O 1
ATOM 1951 N N . LYS A 1 270 ? -9.528 18.532 -4.180 1.00 80.84 270 LYS A N 1
ATOM 1952 C CA . LYS A 1 270 ? -8.933 19.769 -3.677 1.00 79.19 270 LYS A CA 1
ATOM 1953 C C . LYS A 1 270 ? -7.417 19.657 -3.571 1.00 80.90 270 LYS A C 1
ATOM 1954 O O . LYS A 1 270 ? -6.691 20.605 -3.893 1.00 90.23 270 LYS A O 1
ATOM 1960 N N . LEU A 1 271 ? -6.920 18.489 -3.160 1.00 75.58 271 LEU A N 1
ATOM 1961 C CA . LEU A 1 271 ? -5.485 18.286 -3.035 1.00 81.99 271 LEU A CA 1
ATOM 1962 C C . LEU A 1 271 ? -4.799 18.087 -4.387 1.00 82.59 271 LEU A C 1
ATOM 1963 O O . LEU A 1 271 ? -3.638 18.481 -4.541 1.00 81.09 271 LEU A O 1
ATOM 1968 N N . MET A 1 272 ? -5.477 17.479 -5.370 1.00 84.74 272 MET A N 1
ATOM 1969 C CA . MET A 1 272 ? -4.878 17.369 -6.699 1.00 89.32 272 MET A CA 1
ATOM 1970 C C . MET A 1 272 ? -4.729 18.736 -7.357 1.00 86.54 272 MET A C 1
ATOM 1971 O O . MET A 1 272 ? -3.683 19.027 -7.950 1.00 78.77 272 MET A O 1
ATOM 1976 N N . LYS A 1 273 ? -5.744 19.596 -7.262 1.00 87.67 273 LYS A N 1
ATOM 1977 C CA . LYS A 1 273 ? -5.530 20.947 -7.793 1.00 86.67 273 LYS A CA 1
ATOM 1978 C C . LYS A 1 273 ? -4.969 21.899 -6.737 1.00 93.02 273 LYS A C 1
ATOM 1979 O O . LYS A 1 273 ? -5.482 23.001 -6.541 1.00 97.05 273 LYS A O 1
ATOM 1985 N N . ALA A 1 274 ? -3.888 21.497 -6.060 1.00 90.71 274 ALA A N 1
ATOM 1986 C CA . ALA A 1 274 ? -3.170 22.429 -5.188 1.00 89.44 274 ALA A CA 1
ATOM 1987 C C . ALA A 1 274 ? -1.696 22.017 -5.146 1.00 96.82 274 ALA A C 1
ATOM 1988 O O . ALA A 1 274 ? -1.278 21.280 -4.251 1.00 99.63 274 ALA A O 1
ATOM 1990 N N . GLY A 1 275 ? -0.922 22.523 -6.107 1.00 99.02 275 GLY A N 1
ATOM 1991 C CA . GLY A 1 275 ? 0.529 22.623 -5.991 1.00 94.74 275 GLY A CA 1
ATOM 1992 C C . GLY A 1 275 ? 1.271 21.323 -5.770 1.00 98.66 275 GLY A C 1
ATOM 1993 O O . GLY A 1 275 ? 2.345 21.327 -5.159 1.00 92.37 275 GLY A O 1
ATOM 1994 N N . SER A 1 276 ? 0.738 20.209 -6.272 1.00 101.37 276 SER A N 1
ATOM 1995 C CA . SER A 1 276 ? 1.421 18.922 -6.183 1.00 100.29 276 SER A CA 1
ATOM 1996 C C . SER A 1 276 ? 2.431 18.789 -7.316 1.00 108.30 276 SER A C 1
ATOM 1997 O O . SER A 1 276 ? 2.431 17.801 -8.058 1.00 109.47 276 SER A O 1
ATOM 2000 N N . GLU A 1 277 ? 3.282 19.804 -7.450 1.00 106.62 277 GLU A N 1
ATOM 2001 C CA . GLU A 1 277 ? 4.332 19.877 -8.453 1.00 93.25 277 GLU A CA 1
ATOM 2002 C C . GLU A 1 277 ? 5.656 19.842 -7.706 1.00 92.48 277 GLU A C 1
ATOM 2003 O O . GLU A 1 277 ? 6.022 20.815 -7.036 1.00 92.76 277 GLU A O 1
ATOM 2009 N N . ASN A 1 278 ? 6.379 18.735 -7.834 1.00 94.08 278 ASN A N 1
ATOM 2010 C CA . ASN A 1 278 ? 7.645 18.553 -7.138 1.00 91.58 278 ASN A CA 1
ATOM 2011 C C . ASN A 1 278 ? 8.744 19.319 -7.876 1.00 89.49 278 ASN A C 1
ATOM 2012 O O . ASN A 1 278 ? 8.482 20.143 -8.756 1.00 89.72 278 ASN A O 1
ATOM 2014 N N . LEU A 1 279 ? 9.999 19.071 -7.515 1.00 84.95 279 LEU A N 1
ATOM 2015 C CA . LEU A 1 279 ? 11.102 19.781 -8.141 1.00 82.94 279 LEU A CA 1
ATOM 2016 C C . LEU A 1 279 ? 12.256 18.834 -8.420 1.00 89.26 279 LEU A C 1
ATOM 2017 O O . LEU A 1 279 ? 12.704 18.111 -7.524 1.00 90.48 279 LEU A O 1
ATOM 2022 N N . TYR A 1 280 ? 12.737 18.853 -9.660 1.00 88.40 280 TYR A N 1
ATOM 2023 C CA . TYR A 1 280 ? 13.921 18.098 -10.046 1.00 78.79 280 TYR A CA 1
ATOM 2024 C C . TYR A 1 280 ? 15.173 18.698 -9.412 1.00 86.46 280 TYR A C 1
ATOM 2025 O O . TYR A 1 280 ? 15.972 19.350 -10.086 1.00 77.27 280 TYR A O 1
ATOM 2027 N N . GLY B 1 2 ? -25.235 -16.486 50.508 1.00 114.26 2 GLY B N 1
ATOM 2028 C CA . GLY B 1 2 ? -26.362 -16.205 49.639 1.00 116.20 2 GLY B CA 1
ATOM 2029 C C . GLY B 1 2 ? -26.730 -14.735 49.569 1.00 115.67 2 GLY B C 1
ATOM 2030 O O . GLY B 1 2 ? -25.860 -13.870 49.457 1.00 116.89 2 GLY B O 1
ATOM 2031 N N . SER B 1 3 ? -28.032 -14.453 49.645 1.00 114.95 3 SER B N 1
ATOM 2032 C CA . SER B 1 3 ? -28.508 -13.081 49.501 1.00 115.14 3 SER B CA 1
ATOM 2033 C C . SER B 1 3 ? -28.218 -12.256 50.750 1.00 116.01 3 SER B C 1
ATOM 2034 O O . SER B 1 3 ? -27.615 -11.179 50.667 1.00 113.75 3 SER B O 1
ATOM 2037 N N . VAL B 1 4 ? -28.645 -12.748 51.918 1.00 113.78 4 VAL B N 1
ATOM 2038 C CA . VAL B 1 4 ? -28.516 -11.989 53.160 1.00 110.42 4 VAL B CA 1
ATOM 2039 C C . VAL B 1 4 ? -27.047 -11.834 53.551 1.00 112.09 4 VAL B C 1
ATOM 2040 O O . VAL B 1 4 ? -26.628 -10.774 54.034 1.00 111.85 4 VAL B O 1
ATOM 2044 N N . GLU B 1 5 ? -26.233 -12.864 53.305 1.00 112.76 5 GLU B N 1
ATOM 2045 C CA . GLU B 1 5 ? -24.821 -12.808 53.667 1.00 114.58 5 GLU B CA 1
ATOM 2046 C C . GLU B 1 5 ? -24.021 -11.875 52.764 1.00 110.30 5 GLU B C 1
ATOM 2047 O O . GLU B 1 5 ? -22.942 -11.422 53.164 1.00 107.17 5 GLU B O 1
ATOM 2049 N N . GLU B 1 6 ? -24.524 -11.576 51.564 1.00 112.83 6 GLU B N 1
ATOM 2050 C CA . GLU B 1 6 ? -23.806 -10.688 50.656 1.00 111.53 6 GLU B CA 1
ATOM 2051 C C . GLU B 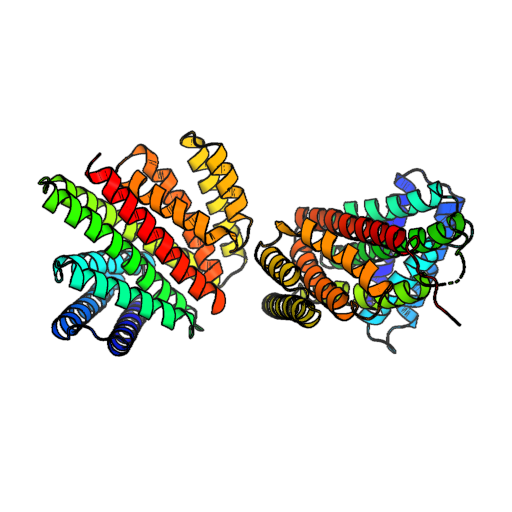1 6 ? -23.836 -9.243 51.146 1.00 111.57 6 GLU B C 1
ATOM 2052 O O . GLU B 1 6 ? -22.833 -8.530 51.035 1.00 108.63 6 GLU B O 1
ATOM 2058 N N . VAL B 1 7 ? -24.958 -8.825 51.745 1.00 112.29 7 VAL B N 1
ATOM 2059 C CA . VAL B 1 7 ? -25.192 -7.425 52.118 1.00 108.14 7 VAL B CA 1
ATOM 2060 C C . VAL B 1 7 ? -24.148 -6.921 53.110 1.00 107.79 7 VAL B C 1
ATOM 2061 O O . VAL B 1 7 ? -23.689 -5.768 53.025 1.00 106.01 7 VAL B O 1
ATOM 2065 N N . LYS B 1 8 ? -23.750 -7.776 54.058 1.00 109.19 8 LYS B N 1
ATOM 2066 C CA . LYS B 1 8 ? -22.709 -7.402 55.008 1.00 113.39 8 LYS B CA 1
ATOM 2067 C C . LYS B 1 8 ? -21.377 -7.139 54.314 1.00 110.14 8 LYS B C 1
ATOM 2068 O O . LYS B 1 8 ? -20.596 -6.307 54.783 1.00 109.81 8 LYS B O 1
ATOM 2070 N N . ARG B 1 9 ? -21.117 -7.803 53.182 1.00 107.47 9 ARG B N 1
ATOM 2071 C CA . ARG B 1 9 ? -19.866 -7.576 52.463 1.00 108.32 9 ARG B CA 1
ATOM 2072 C C . ARG B 1 9 ? -19.824 -6.185 51.830 1.00 109.38 9 ARG B C 1
ATOM 2073 O O . ARG B 1 9 ? -18.811 -5.484 51.946 1.00 108.81 9 ARG B O 1
ATOM 2075 N N . ILE B 1 10 ? -20.915 -5.759 51.170 1.00 106.27 10 ILE B N 1
ATOM 2076 C CA . ILE B 1 10 ? -20.965 -4.388 50.649 1.00 104.39 10 ILE B CA 1
ATOM 2077 C C . ILE B 1 10 ? -20.859 -3.371 51.777 1.00 104.16 10 ILE B C 1
ATOM 2078 O O . ILE B 1 10 ? -20.140 -2.369 51.655 1.00 97.77 10 ILE B O 1
ATOM 2083 N N . MET B 1 11 ? -21.572 -3.600 52.885 1.00 107.22 11 MET B N 1
ATOM 2084 C CA . MET B 1 11 ? -21.545 -2.611 53.961 1.00 104.52 11 MET B CA 1
ATOM 2085 C C . MET B 1 11 ? -20.166 -2.522 54.619 1.00 108.21 11 MET B C 1
ATOM 2086 O O . MET B 1 11 ? -19.684 -1.418 54.911 1.00 106.82 11 MET B O 1
ATOM 2091 N N . ASP B 1 12 ? -19.504 -3.666 54.829 1.00 109.05 12 ASP B N 1
ATOM 2092 C CA . ASP B 1 12 ? -18.146 -3.669 55.369 1.00 108.93 12 ASP B CA 1
ATOM 2093 C C . ASP B 1 12 ? -17.165 -2.997 54.416 1.00 110.15 12 ASP B C 1
ATOM 2094 O O . ASP B 1 12 ? -16.293 -2.231 54.851 1.00 112.65 12 ASP B O 1
ATOM 2099 N N . LEU B 1 13 ? -17.287 -3.286 53.114 1.00 108.46 13 LEU B N 1
ATOM 2100 C CA . LEU B 1 13 ? -16.395 -2.693 52.123 1.00 107.73 13 LEU B CA 1
ATOM 2101 C C . LEU B 1 13 ? -16.553 -1.180 52.088 1.00 107.61 13 LEU B C 1
ATOM 2102 O O . LEU B 1 13 ? -15.556 -0.447 52.057 1.00 109.71 13 LEU B O 1
ATOM 2107 N N . ALA B 1 14 ? -17.800 -0.698 52.141 1.00 107.65 14 ALA B N 1
ATOM 2108 C CA . ALA B 1 14 ? -18.049 0.738 52.216 1.00 104.68 14 ALA B CA 1
ATOM 2109 C C . ALA B 1 14 ? -17.461 1.336 53.487 1.00 102.51 14 ALA B C 1
ATOM 2110 O O . ALA B 1 14 ? -16.859 2.417 53.448 1.00 100.81 14 ALA B O 1
ATOM 2112 N N . ARG B 1 15 ? -17.601 0.626 54.614 1.00 110.60 15 ARG B N 1
ATOM 2113 C CA . ARG B 1 15 ? -17.100 1.125 55.893 1.00 106.57 15 ARG B CA 1
ATOM 2114 C C . ARG B 1 15 ? -15.588 1.323 55.868 1.00 107.59 15 ARG B C 1
ATOM 2115 O O . ARG B 1 15 ? -15.088 2.400 56.216 1.00 108.15 15 ARG B O 1
ATOM 2117 N N . GLN B 1 16 ? -14.836 0.311 55.423 1.00 110.01 16 GLN B N 1
ATOM 2118 C CA . GLN B 1 16 ? -13.385 0.493 55.447 1.00 111.89 16 GLN B CA 1
ATOM 2119 C C . GLN B 1 16 ? -12.859 1.353 54.302 1.00 109.88 16 GLN B C 1
ATOM 2120 O O . GLN B 1 16 ? -11.820 1.999 54.480 1.00 111.39 16 GLN B O 1
ATOM 2126 N N . LYS B 1 17 ? -13.540 1.405 53.148 1.00 109.26 17 LYS B N 1
ATOM 2127 C CA . LYS B 1 17 ? -13.130 2.362 52.123 1.00 107.03 17 LYS B CA 1
ATOM 2128 C C . LYS B 1 17 ? -13.315 3.796 52.609 1.00 109.25 17 LYS B C 1
ATOM 2129 O O . LYS B 1 17 ? -12.446 4.650 52.391 1.00 111.54 17 LYS B O 1
ATOM 2135 N N . ILE B 1 18 ? -14.427 4.071 53.301 1.00 108.28 18 ILE B N 1
ATOM 2136 C CA . ILE B 1 18 ? -14.645 5.399 53.866 1.00 105.26 18 ILE B CA 1
ATOM 2137 C C . ILE B 1 18 ? -13.653 5.681 54.997 1.00 110.39 18 ILE B C 1
ATOM 2138 O O . ILE B 1 18 ? -13.176 6.816 55.143 1.00 109.58 18 ILE B O 1
ATOM 2143 N N . SER B 1 19 ? -13.295 4.660 55.785 1.00 108.58 19 SER B N 1
ATOM 2144 C CA . SER B 1 19 ? -12.287 4.839 56.831 1.00 111.14 19 SER B CA 1
ATOM 2145 C C . SER B 1 19 ? -10.926 5.208 56.243 1.00 113.09 19 SER B C 1
ATOM 2146 O O . SER B 1 19 ? -10.260 6.135 56.724 1.00 110.09 19 SER B O 1
ATOM 2149 N N . ASP B 1 20 ? -10.503 4.503 55.188 1.00 110.95 20 ASP B N 1
ATOM 2150 C CA . ASP B 1 20 ? -9.226 4.820 54.553 1.00 110.72 20 ASP B CA 1
ATOM 2151 C C . ASP B 1 20 ? -9.267 6.183 53.870 1.00 114.12 20 ASP B C 1
ATOM 2152 O O . ASP B 1 20 ? -8.262 6.906 53.858 1.00 114.24 20 ASP B O 1
ATOM 2157 N N . ALA B 1 21 ? -10.420 6.551 53.300 1.00 114.04 21 ALA B N 1
ATOM 2158 C CA . ALA B 1 21 ? -10.567 7.875 52.702 1.00 112.19 21 ALA B CA 1
ATOM 2159 C C . ALA B 1 21 ? -10.467 8.975 53.751 1.00 110.09 21 ALA B C 1
ATOM 2160 O O . ALA B 1 21 ? -9.889 10.035 53.491 1.00 110.10 21 ALA B O 1
ATOM 2162 N N . MET B 1 22 ? -11.033 8.745 54.938 1.00 110.97 22 MET B N 1
ATOM 2163 C CA . MET B 1 22 ? -10.880 9.704 56.026 1.00 113.41 22 MET B CA 1
ATOM 2164 C C . MET B 1 22 ? -9.444 9.746 56.532 1.00 114.77 22 MET B C 1
ATOM 2165 O O . MET B 1 22 ? -8.988 10.789 57.015 1.00 113.46 22 MET B O 1
ATOM 2170 N N . ASP B 1 23 ? -8.728 8.620 56.447 1.00 115.24 23 ASP B N 1
ATOM 2171 C CA . ASP B 1 23 ? -7.308 8.618 56.790 1.00 115.61 23 ASP B CA 1
ATOM 2172 C C . ASP B 1 23 ? -6.492 9.445 55.801 1.00 112.84 23 ASP B C 1
ATOM 2173 O O . ASP B 1 23 ? -5.556 10.149 56.198 1.00 113.76 23 ASP B O 1
ATOM 2178 N N . GLU B 1 24 ? -6.825 9.371 54.509 1.00 113.42 24 GLU B N 1
ATOM 2179 C CA . GLU B 1 24 ? -6.104 10.159 53.512 1.00 115.61 24 GLU B CA 1
ATOM 2180 C C . GLU B 1 24 ? -6.451 11.644 53.560 1.00 114.08 24 GLU B C 1
ATOM 2181 O O . GLU B 1 24 ? -5.727 12.448 52.963 1.00 111.90 24 GLU B O 1
ATOM 2187 N N . LEU B 1 25 ? -7.533 12.023 54.237 1.00 112.32 25 LEU B N 1
ATOM 2188 C CA . LEU B 1 25 ? -7.800 13.411 54.576 1.00 113.09 25 LEU B CA 1
ATOM 2189 C C . LEU B 1 25 ? -7.424 13.647 56.037 1.00 118.97 25 LEU B C 1
ATOM 2190 O O . LEU B 1 25 ? -6.891 12.769 56.720 1.00 117.10 25 LEU B O 1
ATOM 2195 N N . ASN B 1 26 ? -7.703 14.852 56.523 1.00 119.62 26 ASN B N 1
ATOM 2196 C CA . ASN B 1 26 ? -7.529 15.180 57.936 1.00 120.41 26 ASN B CA 1
ATOM 2197 C C . ASN B 1 26 ? -8.873 15.670 58.459 1.00 120.77 26 ASN B C 1
ATOM 2198 O O . ASN B 1 26 ? -9.219 16.846 58.305 1.00 122.04 26 ASN B O 1
ATOM 2203 N N . MET B 1 27 ? -9.627 14.767 59.071 1.00 120.21 27 MET B N 1
ATOM 2204 C CA . MET B 1 27 ? -10.885 15.106 59.711 1.00 119.46 27 MET B CA 1
ATOM 2205 C C . MET B 1 27 ? -10.701 15.110 61.220 1.00 116.65 27 MET B C 1
ATOM 2206 O O . MET B 1 27 ? -9.743 14.537 61.748 1.00 117.12 27 MET B O 1
ATOM 2208 N N . ASP B 1 28 ? -11.612 15.801 61.907 1.00 114.14 28 ASP B N 1
ATOM 2209 C CA . ASP B 1 28 ? -11.702 15.657 63.352 1.00 114.78 28 ASP B CA 1
ATOM 2210 C C . ASP B 1 28 ? -11.997 14.201 63.667 1.00 114.73 28 ASP B C 1
ATOM 2211 O O . ASP B 1 28 ? -12.863 13.577 63.048 1.00 112.94 28 ASP B O 1
ATOM 2216 N N . ALA B 1 29 ? -11.248 13.651 64.607 1.00 116.11 29 ALA B N 1
ATOM 2217 C CA . ALA B 1 29 ? -11.349 12.226 64.849 1.00 114.30 29 ALA B CA 1
ATOM 2218 C C . ALA B 1 29 ? -12.532 11.867 65.741 1.00 111.75 29 ALA B C 1
ATOM 2219 O O . ALA B 1 29 ? -12.911 10.691 65.795 1.00 111.84 29 ALA B O 1
ATOM 2221 N N . THR B 1 30 ? -13.136 12.852 66.415 1.00 111.61 30 THR B N 1
ATOM 2222 C CA . THR B 1 30 ? -14.486 12.678 66.947 1.00 114.15 30 THR B CA 1
ATOM 2223 C C . THR B 1 30 ? -15.482 12.445 65.817 1.00 108.85 30 THR B C 1
ATOM 2224 O O . THR B 1 30 ? -16.340 11.555 65.894 1.00 105.24 30 THR B O 1
ATOM 2228 N N . LEU B 1 31 ? -15.374 13.250 64.754 1.00 107.69 31 LEU B N 1
ATOM 2229 C CA . LEU B 1 31 ? -16.202 13.071 63.567 1.00 104.36 31 LEU B CA 1
ATOM 2230 C C . LEU B 1 31 ? -15.917 11.735 62.893 1.00 103.19 31 LEU B C 1
ATOM 2231 O O . LEU B 1 31 ? -16.831 11.096 62.356 1.00 105.86 31 LEU B O 1
ATOM 2236 N N . LYS B 1 32 ? -14.654 11.296 62.921 1.00 103.84 32 LYS B N 1
ATOM 2237 C CA . LYS B 1 32 ? -14.288 9.997 62.361 1.00 105.47 32 LYS B CA 1
ATOM 2238 C C . LYS B 1 32 ? -15.003 8.861 63.083 1.00 106.63 32 LYS B C 1
ATOM 2239 O O . LYS B 1 32 ? -15.554 7.957 62.444 1.00 106.58 32 LYS B O 1
ATOM 2245 N N . GLN B 1 33 ? -15.029 8.905 64.419 1.00 107.32 33 GLN B N 1
ATOM 2246 C CA . GLN B 1 33 ? -15.710 7.850 65.161 1.00 105.88 33 GLN B CA 1
ATOM 2247 C C . GLN B 1 33 ? -17.222 7.949 65.034 1.00 102.03 33 GLN B C 1
ATOM 2248 O O . GLN B 1 33 ? -17.895 6.915 65.002 1.00 99.40 33 GLN B O 1
ATOM 2254 N N . SER B 1 34 ? -17.771 9.166 64.947 1.00 102.56 34 SER B N 1
ATOM 2255 C CA . SER B 1 34 ? -19.209 9.313 64.723 1.00 104.61 34 SER B CA 1
ATOM 2256 C C . SER B 1 34 ? -19.619 8.701 63.385 1.00 105.83 34 SER B C 1
ATOM 2257 O O . SER B 1 34 ? -20.597 7.941 63.305 1.00 107.90 34 SER B O 1
ATOM 2260 N N . VAL B 1 35 ? -18.842 8.975 62.332 1.00 104.30 35 VAL B N 1
ATOM 2261 C CA . VAL B 1 35 ? -19.156 8.453 61.005 1.00 102.75 35 VAL B CA 1
ATOM 2262 C C . VAL B 1 35 ? -18.955 6.939 60.956 1.00 104.04 35 VAL B C 1
ATOM 2263 O O . VAL B 1 35 ? -19.790 6.213 60.403 1.00 104.02 35 VAL B O 1
ATOM 2267 N N . ASP B 1 36 ? -17.869 6.440 61.562 1.00 103.86 36 ASP B N 1
ATOM 2268 C CA . ASP B 1 36 ? -17.600 5.001 61.600 1.00 104.06 36 ASP B CA 1
ATOM 2269 C C . ASP B 1 36 ? -18.695 4.261 62.372 1.00 105.72 36 ASP B C 1
ATOM 2270 O O . ASP B 1 36 ? -19.141 3.179 61.961 1.00 108.28 36 ASP B O 1
ATOM 2275 N N . GLU B 1 37 ? -19.149 4.845 63.484 1.00 103.88 37 GLU B N 1
ATOM 2276 C CA . GLU B 1 37 ? -20.217 4.262 64.286 1.00 106.59 37 GLU B CA 1
ATOM 2277 C C . GLU B 1 37 ? -21.514 4.195 63.488 1.00 105.23 37 GLU B C 1
ATOM 2278 O O . GLU B 1 37 ? -22.198 3.163 63.488 1.00 107.17 37 GLU B O 1
ATOM 2284 N N . SER B 1 38 ? -21.838 5.273 62.761 1.00 104.20 38 SER B N 1
ATOM 2285 C CA . SER B 1 38 ? -23.035 5.273 61.922 1.00 102.38 38 SER B CA 1
ATOM 2286 C C . SER B 1 38 ? -22.925 4.255 60.790 1.00 100.72 38 SER B C 1
ATOM 2287 O O . SER B 1 38 ? -23.924 3.628 60.410 1.00 96.76 38 SER B O 1
ATOM 2290 N N . MET B 1 39 ? -21.715 4.070 60.250 1.00 97.52 39 MET B N 1
ATOM 2291 C CA . MET B 1 39 ? -21.486 3.030 59.250 1.00 101.10 39 MET B CA 1
ATOM 2292 C C . MET B 1 39 ? -21.754 1.642 59.820 1.00 102.00 39 MET B C 1
ATOM 2293 O O . MET B 1 39 ? -22.341 0.787 59.145 1.00 100.09 39 MET B O 1
ATOM 2298 N N . LYS B 1 40 ? -21.323 1.399 61.062 1.00 101.64 40 LYS B N 1
ATOM 2299 C CA . LYS B 1 40 ? -21.552 0.094 61.684 1.00 100.47 40 LYS B CA 1
ATOM 2300 C C . LYS B 1 40 ? -23.038 -0.152 61.934 1.00 94.63 40 LYS B C 1
ATOM 2301 O O . LYS B 1 40 ? -23.538 -1.273 61.729 1.00 98.54 40 LYS B O 1
ATOM 2307 N N . ARG B 1 41 ? -23.754 0.890 62.377 1.00 94.78 41 ARG B N 1
ATOM 2308 C CA . ARG B 1 41 ? -25.207 0.793 62.525 1.00 99.18 41 ARG B CA 1
ATOM 2309 C C . ARG B 1 41 ? -25.885 0.480 61.198 1.00 100.57 41 ARG B C 1
ATOM 2310 O O . ARG B 1 41 ? -26.798 -0.352 61.146 1.00 101.82 41 ARG B O 1
ATOM 2318 N N . ALA B 1 42 ? -25.456 1.145 60.119 1.00 96.90 42 ALA B N 1
ATOM 2319 C CA . ALA B 1 42 ? -26.010 0.860 58.799 1.00 97.67 42 ALA B CA 1
ATOM 2320 C C . ALA B 1 42 ? -25.700 -0.568 58.364 1.00 100.07 42 ALA B C 1
ATOM 2321 O O . ALA B 1 42 ? -26.526 -1.212 57.710 1.00 103.37 42 ALA B O 1
ATOM 2323 N N . GLU B 1 43 ? -24.524 -1.083 58.739 1.00 96.73 43 GLU B N 1
ATOM 2324 C CA . GLU B 1 43 ? -24.159 -2.465 58.423 1.00 99.60 43 GLU B CA 1
ATOM 2325 C C . GLU B 1 43 ? -25.124 -3.459 59.070 1.00 102.45 43 GLU B C 1
ATOM 2326 O O . GLU B 1 43 ? -25.697 -4.326 58.391 1.00 104.21 43 GLU B O 1
ATOM 2332 N N . GLN B 1 44 ? -25.340 -3.338 60.383 1.00 99.78 44 GLN B N 1
ATOM 2333 C CA . GLN B 1 44 ? -26.217 -4.325 61.018 1.00 102.88 44 GLN B CA 1
ATOM 2334 C C . GLN B 1 44 ? -27.691 -4.084 60.689 1.00 100.56 44 GLN B C 1
ATOM 2335 O O . GLN B 1 44 ? -28.475 -5.042 60.631 1.00 105.81 44 GLN B O 1
ATOM 2341 N N . ARG B 1 45 ? -28.086 -2.831 60.439 1.00 97.79 45 ARG B N 1
ATOM 2342 C CA . ARG B 1 45 ? -29.448 -2.564 59.988 1.00 102.39 45 ARG B CA 1
ATOM 2343 C C . ARG B 1 45 ? -29.685 -3.086 58.575 1.00 101.72 45 ARG B C 1
ATOM 2344 O O . ARG B 1 45 ? -30.815 -3.454 58.233 1.00 99.38 45 ARG B O 1
ATOM 2346 N N . ALA B 1 46 ? -28.640 -3.117 57.743 1.00 98.37 46 ALA B N 1
ATOM 2347 C CA . ALA B 1 46 ? -28.744 -3.750 56.436 1.00 102.54 46 ALA B CA 1
ATOM 2348 C C . ALA B 1 46 ? -28.793 -5.264 56.559 1.00 103.39 46 ALA B C 1
ATOM 2349 O O . ALA B 1 46 ? -29.389 -5.931 55.704 1.00 104.01 46 ALA B O 1
ATOM 2351 N N . TYR B 1 47 ? -28.150 -5.824 57.588 1.00 103.90 47 TYR B N 1
ATOM 2352 C CA . TYR B 1 47 ? -28.352 -7.243 57.882 1.00 105.68 47 TYR B CA 1
ATOM 2353 C C . TYR B 1 47 ? -29.811 -7.523 58.225 1.00 104.87 47 TYR B C 1
ATOM 2354 O O . TYR B 1 47 ? -30.410 -8.477 57.711 1.00 101.28 47 TYR B O 1
ATOM 2363 N N . GLU B 1 48 ? -30.399 -6.699 59.100 1.00 107.05 48 GLU B N 1
ATOM 2364 C CA . GLU B 1 48 ? -31.781 -6.922 59.524 1.00 107.70 48 GLU B CA 1
ATOM 2365 C C . GLU B 1 48 ? -32.767 -6.730 58.379 1.00 101.94 48 GLU B C 1
ATOM 2366 O O . GLU B 1 48 ? -33.818 -7.382 58.349 1.00 97.45 48 GLU B O 1
ATOM 2372 N N . LEU B 1 49 ? -32.450 -5.840 57.440 1.00 104.31 49 LEU B N 1
ATOM 2373 C CA . LEU B 1 49 ? -33.346 -5.586 56.317 1.00 105.40 49 LEU B CA 1
ATOM 2374 C C . LEU B 1 49 ? -33.277 -6.707 55.288 1.00 100.44 49 LEU B C 1
ATOM 2375 O O . LEU B 1 49 ? -34.287 -7.048 54.662 1.00 103.06 49 LEU B O 1
ATOM 2380 N N . SER B 1 50 ? -32.093 -7.296 55.109 1.00 98.62 50 SER B N 1
ATOM 2381 C CA . SER B 1 50 ? -31.902 -8.348 54.118 1.00 99.92 50 SER B CA 1
ATOM 2382 C C . SER B 1 50 ? -32.607 -9.645 54.486 1.00 102.78 50 SER B C 1
ATOM 2383 O O . SER B 1 50 ? -32.814 -10.491 53.611 1.00 104.19 50 SER B O 1
ATOM 2386 N N . LYS B 1 51 ? -32.967 -9.831 55.755 1.00 105.06 51 LYS B N 1
ATOM 2387 C CA . LYS B 1 51 ? -33.722 -11.016 56.135 1.00 104.30 51 LYS B CA 1
ATOM 2388 C C . LYS B 1 51 ? -35.183 -10.914 55.710 1.00 104.97 51 LYS B C 1
ATOM 2389 O O . LYS B 1 51 ? -35.798 -11.931 55.371 1.00 107.34 51 LYS B O 1
ATOM 2395 N N . THR B 1 52 ? -35.745 -9.705 55.692 1.00 105.21 52 THR B N 1
ATOM 2396 C CA . THR B 1 52 ? -37.164 -9.529 55.406 1.00 108.34 52 THR B CA 1
ATOM 2397 C C . THR B 1 52 ? -37.458 -9.022 53.999 1.00 108.72 52 THR B C 1
ATOM 2398 O O . THR B 1 52 ? -38.547 -9.285 53.480 1.00 109.19 52 THR B O 1
ATOM 2402 N N . HIS B 1 53 ? -36.530 -8.313 53.363 1.00 107.81 53 HIS B N 1
ATOM 2403 C CA . HIS B 1 53 ? -36.783 -7.688 52.073 1.00 109.32 53 HIS B CA 1
ATOM 2404 C C . HIS B 1 53 ? -35.799 -8.192 51.026 1.00 106.42 53 HIS B C 1
ATOM 2405 O O . HIS B 1 53 ? -34.800 -8.847 51.334 1.00 107.30 53 HIS B O 1
ATOM 2412 N N . GLU B 1 54 ? -36.109 -7.878 49.769 1.00 104.45 54 GLU B N 1
ATOM 2413 C CA . GLU B 1 54 ? -35.201 -8.146 48.663 1.00 103.28 54 GLU B CA 1
ATOM 2414 C C . GLU B 1 54 ? -33.948 -7.282 48.805 1.00 98.10 54 GLU B C 1
ATOM 2415 O O . GLU B 1 54 ? -33.997 -6.167 49.332 1.00 95.44 54 GLU B O 1
ATOM 2421 N N . LYS B 1 55 ? -32.812 -7.832 48.351 1.00 100.15 55 LYS B N 1
ATOM 2422 C CA . LYS B 1 55 ? -31.503 -7.234 48.611 1.00 102.43 55 LYS B CA 1
ATOM 2423 C C . LYS B 1 55 ? -31.381 -5.825 48.034 1.00 98.74 55 LYS B C 1
ATOM 2424 O O . LYS B 1 55 ? -30.778 -4.951 48.662 1.00 99.76 55 LYS B O 1
ATOM 2430 N N . THR B 1 56 ? -31.958 -5.580 46.852 1.00 94.53 56 THR B N 1
ATOM 2431 C CA . THR B 1 56 ? -31.840 -4.264 46.221 1.00 91.61 56 THR B CA 1
ATOM 2432 C C . THR B 1 56 ? -32.573 -3.188 47.022 1.00 88.23 56 THR B C 1
ATOM 2433 O O . THR B 1 56 ? -32.034 -2.095 47.260 1.00 88.70 56 THR B O 1
ATOM 2437 N N . ASP B 1 57 ? -33.799 -3.486 47.465 1.00 87.78 57 ASP B N 1
ATOM 2438 C CA . ASP B 1 57 ? -34.517 -2.547 48.320 1.00 90.07 57 ASP B CA 1
ATOM 2439 C C . ASP B 1 57 ? -33.846 -2.407 49.678 1.00 91.80 57 ASP B C 1
ATOM 2440 O O . ASP B 1 57 ? -33.899 -1.330 50.282 1.00 89.97 57 ASP B O 1
ATOM 2445 N N . ALA B 1 58 ? -33.210 -3.476 50.166 1.00 88.47 58 ALA B N 1
ATOM 2446 C CA . ALA B 1 58 ? -32.449 -3.388 51.407 1.00 93.05 58 ALA B CA 1
ATOM 2447 C C . ALA B 1 58 ? -31.269 -2.435 51.263 1.00 89.12 58 ALA B C 1
ATOM 2448 O O . ALA B 1 58 ? -31.0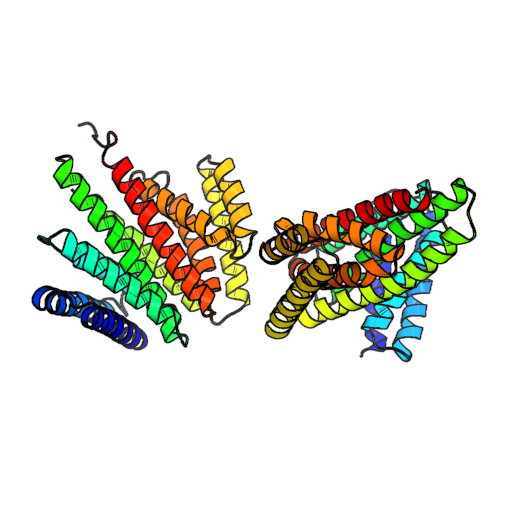08 -1.628 52.160 1.00 82.29 58 ALA B O 1
ATOM 2450 N N . LEU B 1 59 ? -30.567 -2.500 50.125 1.00 93.38 59 LEU B N 1
ATOM 2451 C CA . LEU B 1 59 ? -29.465 -1.580 49.848 1.00 90.98 59 LEU B CA 1
ATOM 2452 C C . LEU B 1 59 ? -29.954 -0.138 49.775 1.00 87.88 59 LEU B C 1
ATOM 2453 O O . LEU B 1 59 ? -29.334 0.767 50.350 1.00 84.98 59 LEU B O 1
ATOM 2458 N N . GLY B 1 60 ? -31.073 0.090 49.081 1.00 82.67 60 GLY B N 1
ATOM 2459 C CA . GLY B 1 60 ? -31.591 1.447 48.963 1.00 81.79 60 GLY B CA 1
ATOM 2460 C C . GLY B 1 60 ? -32.061 2.026 50.286 1.00 78.25 60 GLY B C 1
ATOM 2461 O O . GLY B 1 60 ? -31.746 3.175 50.621 1.00 77.93 60 GLY B O 1
ATOM 2462 N N . GLN B 1 61 ? -32.803 1.233 51.064 1.00 80.97 61 GLN B N 1
ATOM 2463 C CA . GLN B 1 61 ? -33.265 1.677 52.374 1.00 80.47 61 GLN B CA 1
ATOM 2464 C C . GLN B 1 61 ? -32.100 1.867 53.341 1.00 79.27 61 GLN B C 1
ATOM 2465 O O . GLN B 1 61 ? -32.127 2.781 54.173 1.00 79.93 61 GLN B O 1
ATOM 2471 N N . ALA B 1 62 ? -31.064 1.024 53.239 1.00 78.89 62 ALA B N 1
ATOM 2472 C CA . ALA B 1 62 ? -29.886 1.181 54.087 1.00 85.53 62 ALA B CA 1
ATOM 2473 C C . ALA B 1 62 ? -29.130 2.460 53.755 1.00 82.00 62 ALA B C 1
ATOM 2474 O O . ALA B 1 62 ? -28.690 3.174 54.663 1.00 79.79 62 ALA B O 1
ATOM 2476 N N . SER B 1 63 ? -28.988 2.773 52.462 1.00 79.56 63 SER B N 1
ATOM 2477 C CA . SER B 1 63 ? -28.354 4.025 52.059 1.00 71.25 63 SER B CA 1
ATOM 2478 C C . SER B 1 63 ? -29.157 5.231 52.536 1.00 69.45 63 SER B C 1
ATOM 2479 O O . SER B 1 63 ? -28.583 6.220 53.016 1.00 69.78 63 SER B O 1
ATOM 2482 N N . ALA B 1 64 ? -30.489 5.155 52.436 1.00 65.37 64 ALA B N 1
ATOM 2483 C CA . ALA B 1 64 ? -31.335 6.269 52.862 1.00 71.39 64 ALA B CA 1
ATOM 2484 C C . ALA B 1 64 ? -31.264 6.487 54.373 1.00 75.91 64 ALA B C 1
ATOM 2485 O O . ALA B 1 64 ? -31.105 7.623 54.841 1.00 69.97 64 ALA B O 1
ATOM 2487 N N . ASP B 1 65 ? -31.368 5.408 55.154 1.00 71.56 65 ASP B N 1
ATOM 2488 C CA . ASP B 1 65 ? -31.317 5.545 56.606 1.00 82.22 65 ASP B CA 1
ATOM 2489 C C . ASP B 1 65 ? -29.919 5.921 57.086 1.00 81.93 65 ASP B C 1
ATOM 2490 O O . ASP B 1 65 ? -29.784 6.642 58.083 1.00 75.57 65 ASP B O 1
ATOM 2495 N N . LEU B 1 66 ? -28.874 5.475 56.377 1.00 74.75 66 LEU B N 1
ATOM 2496 C CA . LEU B 1 66 ? -27.513 5.891 56.696 1.00 76.09 66 LEU B CA 1
ATOM 2497 C C . LEU B 1 66 ? -27.323 7.384 56.464 1.00 80.63 66 LEU B C 1
ATOM 2498 O O . LEU B 1 66 ? -26.687 8.063 57.276 1.00 78.93 66 LEU B O 1
ATOM 2503 N N . ALA B 1 67 ? -27.847 7.906 55.348 1.00 78.36 67 ALA B N 1
ATOM 2504 C CA . ALA B 1 67 ? -27.745 9.339 55.085 1.00 78.63 67 ALA B CA 1
ATOM 2505 C C . ALA B 1 67 ? -28.543 10.142 56.105 1.00 74.69 67 ALA B C 1
ATOM 2506 O O . ALA B 1 67 ? -28.097 11.209 56.554 1.00 78.98 67 ALA B O 1
ATOM 2508 N N . ARG B 1 68 ? -29.720 9.628 56.486 1.00 75.98 68 ARG B N 1
ATOM 2509 C CA . ARG B 1 68 ? -30.522 10.254 57.533 1.00 77.67 68 ARG B CA 1
ATOM 2510 C C . ARG B 1 68 ? -29.766 10.304 58.855 1.00 81.83 68 ARG B C 1
ATOM 2511 O O . ARG B 1 68 ? -29.824 11.310 59.573 1.00 83.99 68 ARG B O 1
ATOM 2519 N N . GLU B 1 69 ? -29.056 9.225 59.194 1.00 81.35 69 GLU B N 1
ATOM 2520 C CA . GLU B 1 69 ? -28.253 9.218 60.413 1.00 82.07 69 GLU B CA 1
ATOM 2521 C C . GLU B 1 69 ? -27.081 10.186 60.309 1.00 84.58 69 GLU B C 1
ATOM 2522 O O . GLU B 1 69 ? -26.845 10.982 61.223 1.00 84.79 69 GLU B O 1
ATOM 2528 N N . LEU B 1 70 ? -26.350 10.149 59.187 1.00 84.63 70 LEU B N 1
ATOM 2529 C CA . LEU B 1 70 ? -25.162 10.984 59.022 1.00 83.93 70 LEU B CA 1
ATOM 2530 C C . LEU B 1 70 ? -25.497 12.467 59.054 1.00 85.06 70 LEU B C 1
ATOM 2531 O O . LEU B 1 70 ? -24.658 13.283 59.452 1.00 90.08 70 LEU B O 1
ATOM 2536 N N . VAL B 1 71 ? -26.709 12.838 58.641 1.00 82.19 71 VAL B N 1
ATOM 2537 C CA . VAL B 1 71 ? -27.121 14.232 58.764 1.00 82.89 71 VAL B CA 1
ATOM 2538 C C . VAL B 1 71 ? -27.357 14.590 60.232 1.00 88.28 71 VAL B C 1
ATOM 2539 O O . VAL B 1 71 ? -26.863 15.611 60.729 1.00 87.21 71 VAL B O 1
ATOM 2543 N N . ALA B 1 72 ? -28.072 13.729 60.960 1.00 82.60 72 ALA B N 1
ATOM 2544 C CA . ALA B 1 72 ? -28.643 14.092 62.252 1.00 86.73 72 ALA B CA 1
ATOM 2545 C C . ALA B 1 72 ? -27.648 14.063 63.409 1.00 86.45 72 ALA B C 1
ATOM 2546 O O . ALA B 1 72 ? -27.994 14.528 64.499 1.00 86.01 72 ALA B O 1
ATOM 2548 N N . ARG B 1 73 ? -26.433 13.545 63.214 1.00 86.76 73 ARG B N 1
ATOM 2549 C CA . ARG B 1 73 ? -25.467 13.436 64.300 1.00 89.40 73 ARG B CA 1
ATOM 2550 C C . ARG B 1 73 ? -24.313 14.422 64.211 1.00 87.96 73 ARG B C 1
ATOM 2551 O O . ARG B 1 73 ? -23.646 14.657 65.222 1.00 88.42 73 ARG B O 1
ATOM 2559 N N . ASN B 1 74 ? -24.059 14.993 63.038 1.00 89.51 74 ASN B N 1
ATOM 2560 C CA . ASN B 1 74 ? -22.926 15.877 62.789 1.00 89.26 74 ASN B CA 1
ATOM 2561 C C . ASN B 1 74 ? -23.413 17.179 62.165 1.00 90.17 74 ASN B C 1
ATOM 2562 O O . ASN B 1 74 ? -22.922 17.632 61.128 1.00 90.42 74 ASN B O 1
ATOM 2567 N N . THR B 1 75 ? -24.403 17.794 62.818 1.00 83.97 75 THR B N 1
ATOM 2568 C CA . THR B 1 75 ? -25.263 18.819 62.233 1.00 87.06 75 THR B CA 1
ATOM 2569 C C . THR B 1 75 ? -24.554 20.127 61.894 1.00 91.73 75 THR B C 1
ATOM 2570 O O . THR B 1 75 ? -25.156 20.964 61.212 1.00 95.02 75 THR B O 1
ATOM 2574 N N . SER B 1 76 ? -23.322 20.343 62.350 1.00 89.23 76 SER B N 1
ATOM 2575 C CA . SER B 1 76 ? -22.586 21.529 61.926 1.00 90.66 76 SER B CA 1
ATOM 2576 C C . SER B 1 76 ? -22.151 21.382 60.472 1.00 94.88 76 SER B C 1
ATOM 2577 O O . SER B 1 76 ? -21.760 20.297 60.031 1.00 95.32 76 SER B O 1
ATOM 2580 N N . GLU B 1 77 ? -22.225 22.482 59.717 1.00 92.89 77 GLU B N 1
ATOM 2581 C CA . GLU B 1 77 ? -21.970 22.392 58.285 1.00 94.51 77 GLU B CA 1
ATOM 2582 C C . GLU B 1 77 ? -20.492 22.251 57.946 1.00 94.98 77 GLU B C 1
ATOM 2583 O O . GLU B 1 77 ? -20.174 21.801 56.840 1.00 93.30 77 GLU B O 1
ATOM 2589 N N . ASP B 1 78 ? -19.585 22.615 58.856 1.00 93.14 78 ASP B N 1
ATOM 2590 C CA . ASP B 1 78 ? -18.185 22.242 58.672 1.00 93.15 78 ASP B CA 1
ATOM 2591 C C . ASP B 1 78 ? -18.023 20.729 58.736 1.00 91.16 78 ASP B C 1
ATOM 2592 O O . ASP B 1 78 ? -17.376 20.118 57.869 1.00 93.05 78 ASP B O 1
ATOM 2597 N N . HIS B 1 79 ? -18.643 20.109 59.746 1.00 94.63 79 HIS B N 1
ATOM 2598 C CA . HIS B 1 79 ? -18.647 18.655 59.845 1.00 94.36 79 HIS B CA 1
ATOM 2599 C C . HIS B 1 79 ? -19.294 18.031 58.622 1.00 93.26 79 HIS B C 1
ATOM 2600 O O . HIS B 1 79 ? -18.733 17.108 58.030 1.00 95.63 79 HIS B O 1
ATOM 2607 N N . GLN B 1 80 ? -20.442 18.566 58.196 1.00 90.71 80 GLN B N 1
ATOM 2608 C CA . GLN B 1 80 ? -21.174 17.977 57.080 1.00 91.13 80 GLN B CA 1
ATOM 2609 C C . GLN B 1 80 ? -20.420 18.122 55.763 1.00 90.32 80 GLN B C 1
ATOM 2610 O O . GLN B 1 80 ? -20.444 17.207 54.931 1.00 86.42 80 GLN B O 1
ATOM 2616 N N . LYS B 1 81 ? -19.741 19.256 55.560 1.00 89.70 81 LYS B N 1
ATOM 2617 C CA . LYS B 1 81 ? -18.865 19.398 54.401 1.00 85.22 81 LYS B CA 1
ATOM 2618 C C . LYS B 1 81 ? -17.742 18.370 54.440 1.00 87.06 81 LYS B C 1
ATOM 2619 O O . LYS B 1 81 ? -17.358 17.817 53.400 1.00 91.25 81 LYS B O 1
ATOM 2625 N N . GLN B 1 82 ? -17.216 18.089 55.636 1.00 91.87 82 GLN B N 1
ATOM 2626 C CA . GLN B 1 82 ? -16.193 17.053 55.755 1.00 91.98 82 GLN B CA 1
ATOM 2627 C C . GLN B 1 82 ? -16.745 15.662 55.431 1.00 89.99 82 GLN B C 1
ATOM 2628 O O . GLN B 1 82 ? -16.051 14.854 54.802 1.00 88.40 82 GLN B O 1
ATOM 2634 N N . ILE B 1 83 ? -17.987 15.362 55.843 1.00 87.63 83 ILE B N 1
ATOM 2635 C CA . ILE B 1 83 ? -18.597 14.077 55.472 1.00 88.30 83 ILE B CA 1
ATOM 2636 C C . ILE B 1 83 ? -18.806 13.990 53.963 1.00 88.52 83 ILE B C 1
ATOM 2637 O O . ILE B 1 83 ? -18.609 12.925 53.359 1.00 85.70 83 ILE B O 1
ATOM 2642 N N . PHE B 1 84 ? -19.219 15.098 53.335 1.00 88.50 84 PHE B N 1
ATOM 2643 C CA . PHE B 1 84 ? -19.405 15.103 51.882 1.00 81.20 84 PHE B CA 1
ATOM 2644 C C . PHE B 1 84 ? -18.087 14.841 51.164 1.00 88.80 84 PHE B C 1
ATOM 2645 O O . PHE B 1 84 ? -18.032 14.046 50.214 1.00 83.50 84 PHE B O 1
ATOM 2653 N N . GLU B 1 85 ? -17.009 15.491 51.622 1.00 88.55 85 GLU B N 1
ATOM 2654 C CA . GLU B 1 85 ? -15.695 15.283 51.019 1.00 90.12 85 GLU B CA 1
ATOM 2655 C C . GLU B 1 85 ? -15.196 13.860 51.246 1.00 87.34 85 GLU B C 1
ATOM 2656 O O . GLU B 1 85 ? -14.567 13.272 50.358 1.00 84.50 85 GLU B O 1
ATOM 2658 N N . ALA B 1 86 ? -15.468 13.292 52.425 1.00 89.31 86 ALA B N 1
ATOM 2659 C CA . ALA B 1 86 ? -15.044 11.924 52.710 1.00 90.86 86 ALA B CA 1
ATOM 2660 C C . ALA B 1 86 ? -15.770 10.918 51.825 1.00 82.99 86 ALA B C 1
ATOM 2661 O O . ALA B 1 86 ? -15.145 9.995 51.289 1.00 86.59 86 ALA B O 1
ATOM 2663 N N . LEU B 1 87 ? -17.085 11.089 51.650 1.00 85.24 87 LEU B N 1
ATOM 2664 C CA . LEU B 1 87 ? -17.838 10.207 50.760 1.00 80.98 87 LEU B CA 1
ATOM 2665 C C . LEU B 1 87 ? -17.377 10.355 49.313 1.00 83.49 87 LEU B C 1
ATOM 2666 O O . LEU B 1 87 ? -17.223 9.353 48.597 1.00 82.82 87 LEU B O 1
ATOM 2671 N N . LYS B 1 88 ? -17.131 11.598 48.878 1.00 81.55 88 LYS B N 1
ATOM 2672 C CA . LYS B 1 88 ? -16.658 11.845 47.518 1.00 82.96 88 LYS B CA 1
ATOM 2673 C C . LYS B 1 88 ? -15.297 11.202 47.270 1.00 88.85 88 LYS B C 1
ATOM 2674 O O . LYS B 1 88 ? -15.089 10.562 46.234 1.00 88.94 88 LYS B O 1
ATOM 2680 N N . LYS B 1 89 ? -14.367 11.334 48.224 1.00 91.87 89 LYS B N 1
ATOM 2681 C CA . LYS B 1 89 ? -13.038 10.748 48.062 1.00 90.52 89 LYS B CA 1
ATOM 2682 C C . LYS B 1 89 ? -13.084 9.225 48.125 1.00 88.97 89 LYS B C 1
ATOM 2683 O O . LYS B 1 89 ? -12.337 8.547 47.405 1.00 93.84 89 LYS B O 1
ATOM 2685 N N . ALA B 1 90 ? -13.948 8.669 48.984 1.00 85.53 90 ALA B N 1
ATOM 2686 C CA . ALA B 1 90 ? -14.100 7.219 49.049 1.00 86.75 90 ALA B CA 1
ATOM 2687 C C . ALA B 1 90 ? -14.621 6.661 47.734 1.00 91.82 90 ALA B C 1
ATOM 2688 O O . ALA B 1 90 ? -14.107 5.655 47.231 1.00 94.29 90 ALA B O 1
ATOM 2690 N N . ALA B 1 91 ? -15.614 7.327 47.139 1.00 90.53 91 ALA B N 1
ATOM 2691 C CA . ALA B 1 91 ? -16.099 6.900 45.831 1.00 87.83 91 ALA B CA 1
ATOM 2692 C C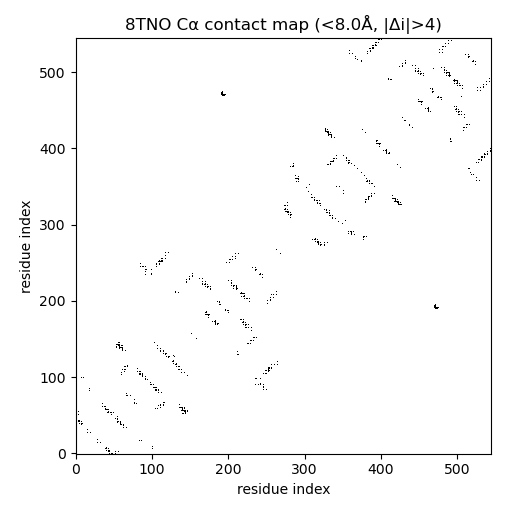 . ALA B 1 91 ? -15.056 7.122 44.735 1.00 86.34 91 ALA B C 1
ATOM 2693 O O . ALA B 1 91 ? -14.973 6.326 43.789 1.00 87.00 91 ALA B O 1
ATOM 2695 N N . GLU B 1 92 ? -14.254 8.187 44.848 1.00 89.20 92 GLU B N 1
ATOM 2696 C CA . GLU B 1 92 ? -13.208 8.462 43.864 1.00 92.68 92 GLU B CA 1
ATOM 2697 C C . GLU B 1 92 ? -12.160 7.358 43.845 1.00 90.51 92 GLU B C 1
ATOM 2698 O O . GLU B 1 92 ? -11.758 6.884 42.777 1.00 90.62 92 GLU B O 1
ATOM 2704 N N . GLU B 1 93 ? -11.699 6.940 45.024 1.00 95.70 93 GLU B N 1
ATOM 2705 C CA . GLU B 1 93 ? -10.764 5.822 45.080 1.00 95.24 93 GLU B CA 1
ATOM 2706 C C . GLU B 1 93 ? -11.450 4.491 44.799 1.00 94.86 93 GLU B C 1
ATOM 2707 O O . GLU B 1 93 ? -10.774 3.526 44.427 1.00 95.04 93 GLU B O 1
ATOM 2713 N N . MET B 1 94 ? -12.774 4.419 44.970 1.00 93.85 94 MET B N 1
ATOM 2714 C CA . MET B 1 94 ? -13.516 3.250 44.514 1.00 94.49 94 MET B CA 1
ATOM 2715 C C . MET B 1 94 ? -13.516 3.145 42.993 1.00 94.25 94 MET B C 1
ATOM 2716 O O . MET B 1 94 ? -13.586 2.037 42.448 1.00 90.89 94 MET B O 1
ATOM 2721 N N . ALA B 1 95 ? -13.459 4.284 42.298 1.00 91.25 95 ALA B N 1
ATOM 2722 C CA . ALA B 1 95 ? -13.405 4.263 40.839 1.00 91.72 95 ALA B CA 1
ATOM 2723 C C . ALA B 1 95 ? -12.102 3.666 40.321 1.00 96.78 95 ALA B C 1
ATOM 2724 O O . ALA B 1 95 ? -12.095 3.015 39.271 1.00 96.11 95 ALA B O 1
ATOM 2726 N N . HIS B 1 96 ? -10.997 3.880 41.034 1.00 96.08 96 HIS B N 1
ATOM 2727 C CA . HIS B 1 96 ? -9.684 3.567 40.487 1.00 99.39 96 HIS B CA 1
ATOM 2728 C C . HIS B 1 96 ? -9.314 2.093 40.596 1.00 102.60 96 HIS B C 1
ATOM 2729 O O . HIS B 1 96 ? -8.390 1.655 39.902 1.00 108.31 96 HIS B O 1
ATOM 2736 N N . ARG B 1 97 ? -10.012 1.312 41.425 1.00 99.26 97 ARG B N 1
ATOM 2737 C CA . ARG B 1 97 ? -9.615 -0.070 41.672 1.00 102.43 97 ARG B CA 1
ATOM 2738 C C . ARG B 1 97 ? -10.752 -1.070 41.486 1.00 101.57 97 ARG B C 1
ATOM 2739 O O . ARG B 1 97 ? -10.596 -2.238 41.862 1.00 102.24 97 ARG B O 1
ATOM 2747 N N . SER B 1 98 ? -11.877 -0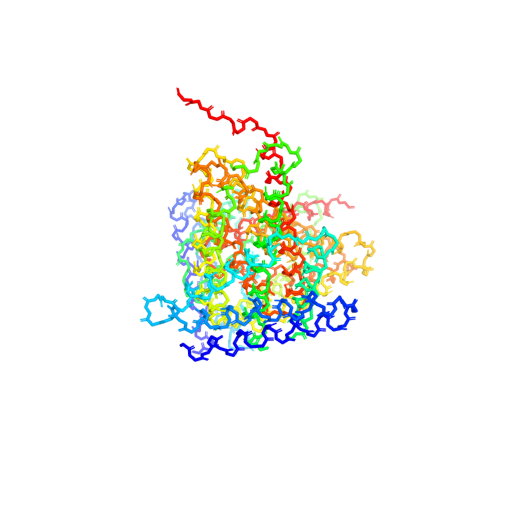.657 40.910 1.00 104.42 98 SER B N 1
ATOM 2748 C CA . SER B 1 98 ? -13.055 -1.514 40.828 1.00 108.66 98 SER B CA 1
ATOM 2749 C C . SER B 1 98 ? -12.869 -2.575 39.747 1.00 111.07 98 SER B C 1
ATOM 2750 O O . SER B 1 98 ? -12.629 -2.244 38.581 1.00 109.69 98 SER B O 1
ATOM 2753 N N . ASP B 1 99 ? -12.958 -3.849 40.136 1.00 114.36 99 ASP B N 1
ATOM 2754 C CA . ASP B 1 99 ? -12.973 -4.954 39.184 1.00 117.58 99 ASP B CA 1
ATOM 2755 C C . ASP B 1 99 ? -14.206 -5.837 39.309 1.00 115.94 99 ASP B C 1
ATOM 2756 O O . ASP B 1 99 ? -14.857 -6.126 38.297 1.00 115.78 99 ASP B O 1
ATOM 2761 N N . SER B 1 100 ? -14.544 -6.283 40.519 1.00 116.16 100 SER B N 1
ATOM 2762 C CA . SER B 1 100 ? -15.630 -7.236 40.704 1.00 114.45 100 SER B CA 1
ATOM 2763 C C . SER B 1 100 ? -16.981 -6.571 40.454 1.00 112.53 100 SER B C 1
ATOM 2764 O O . SER B 1 100 ? -17.103 -5.343 40.444 1.00 110.67 100 SER B O 1
ATOM 2767 N N . HIS B 1 101 ? -18.003 -7.406 40.228 1.00 111.28 101 HIS B N 1
ATOM 2768 C CA . HIS B 1 101 ? -19.344 -6.882 39.979 1.00 109.39 101 HIS B CA 1
ATOM 2769 C C . HIS B 1 101 ? -19.875 -6.141 41.198 1.00 109.05 101 HIS B C 1
ATOM 2770 O O . HIS B 1 101 ? -20.532 -5.103 41.065 1.00 109.85 101 HIS B O 1
ATOM 2777 N N . GLU B 1 102 ? -19.565 -6.637 42.396 1.00 107.12 102 GLU B N 1
ATOM 2778 C CA . GLU B 1 102 ? -19.993 -5.984 43.626 1.00 109.83 102 GLU B CA 1
ATOM 2779 C C . GLU B 1 102 ? -19.305 -4.646 43.871 1.00 108.49 102 GLU B C 1
ATOM 2780 O O . GLU B 1 102 ? -19.785 -3.884 44.716 1.00 106.06 102 GLU B O 1
ATOM 2782 N N . ASP B 1 103 ? -18.206 -4.347 43.164 1.00 107.26 103 ASP B N 1
ATOM 2783 C CA . ASP B 1 103 ? -17.473 -3.104 43.400 1.00 105.24 103 ASP B CA 1
ATOM 2784 C C . ASP B 1 103 ? -18.315 -1.881 43.057 1.00 103.32 103 ASP B C 1
ATOM 2785 O O . ASP B 1 103 ? -18.301 -0.886 43.792 1.00 100.56 103 ASP B O 1
ATOM 2790 N N . ARG B 1 104 ? -19.048 -1.929 41.939 1.00 99.60 104 ARG B N 1
ATOM 2791 C CA . ARG B 1 104 ? -19.934 -0.818 41.606 1.00 99.60 104 ARG B CA 1
ATOM 2792 C C . ARG B 1 104 ? -21.111 -0.734 42.568 1.00 92.83 104 ARG B C 1
ATOM 2793 O O . ARG B 1 104 ? -21.613 0.365 42.824 1.00 91.43 104 ARG B O 1
ATOM 2801 N N . LEU B 1 105 ? -21.572 -1.877 43.092 1.00 95.27 105 LEU B N 1
ATOM 2802 C CA . LEU B 1 105 ? -22.636 -1.857 44.093 1.00 99.58 105 LEU B CA 1
ATOM 2803 C C . LEU B 1 105 ? -22.180 -1.153 45.362 1.00 90.38 105 LEU B C 1
ATOM 2804 O O . LEU B 1 105 ? -22.944 -0.390 45.962 1.00 89.24 105 LEU B O 1
ATOM 2809 N N . VAL B 1 106 ? -20.939 -1.406 45.791 1.00 92.74 106 VAL B N 1
ATOM 2810 C CA . VAL B 1 106 ? -20.338 -0.603 46.854 1.00 93.55 106 VAL B CA 1
ATOM 2811 C C . VAL B 1 106 ? -20.268 0.851 46.420 1.00 91.11 106 VAL B C 1
ATOM 2812 O O . VAL B 1 106 ? -20.597 1.767 47.184 1.00 88.36 106 VAL B O 1
ATOM 2816 N N . MET B 1 107 ? -19.874 1.073 45.169 1.00 90.11 107 MET B N 1
ATOM 2817 C CA . MET B 1 107 ? -19.643 2.416 44.661 1.00 88.80 107 MET B CA 1
ATOM 2818 C C . MET B 1 107 ? -20.943 3.192 44.502 1.00 87.20 107 MET B C 1
ATOM 2819 O O . MET B 1 107 ? -21.020 4.371 44.870 1.00 85.70 107 MET B O 1
ATOM 2824 N N . ALA B 1 108 ? -21.969 2.553 43.929 1.00 83.79 108 ALA B N 1
ATOM 2825 C CA . ALA B 1 108 ? -23.247 3.229 43.729 1.00 81.96 108 ALA B CA 1
ATOM 2826 C C . ALA B 1 108 ? -23.892 3.593 45.058 1.00 81.77 108 ALA B C 1
ATOM 2827 O O . ALA B 1 108 ? -24.456 4.683 45.201 1.00 72.89 108 ALA B O 1
ATOM 2829 N N . LEU B 1 109 ? -23.795 2.699 46.049 1.00 83.40 109 LEU B N 1
ATOM 2830 C CA . LEU B 1 109 ? -24.381 2.963 47.359 1.00 77.01 109 LEU B CA 1
ATOM 2831 C C . LEU B 1 109 ? -23.706 4.137 48.053 1.00 79.35 109 LEU B C 1
ATOM 2832 O O . LEU B 1 109 ? -24.376 4.926 48.729 1.00 77.93 109 LEU B O 1
ATOM 2837 N N . ILE B 1 110 ? -22.381 4.253 47.922 1.00 77.19 110 ILE B N 1
ATOM 2838 C CA . ILE B 1 110 ? -21.688 5.431 48.439 1.00 75.19 110 ILE B CA 1
ATOM 2839 C C . ILE B 1 110 ? -22.194 6.683 47.736 1.00 76.43 110 ILE B C 1
ATOM 2840 O O . ILE B 1 110 ? -22.516 7.688 48.380 1.00 74.53 110 ILE B O 1
ATOM 2845 N N . LEU B 1 111 ? -22.309 6.622 46.405 1.00 77.49 111 LEU B N 1
ATOM 2846 C CA . LEU B 1 111 ? -22.800 7.763 45.635 1.00 77.20 111 LEU B CA 1
ATOM 2847 C C . LEU B 1 111 ? -24.247 8.099 45.979 1.00 69.42 111 LEU B C 1
ATOM 2848 O O . LEU B 1 111 ? -24.596 9.277 46.125 1.00 66.65 111 LEU B O 1
ATOM 2853 N N . GLN B 1 112 ? -25.103 7.079 46.110 1.00 68.15 112 GLN B N 1
ATOM 2854 C CA . GLN B 1 112 ? -26.495 7.319 46.485 1.00 71.18 112 GLN B CA 1
ATOM 2855 C C . GLN B 1 112 ? -26.599 7.923 47.882 1.00 69.84 112 GLN B C 1
ATOM 2856 O O . GLN B 1 112 ? -27.395 8.842 48.107 1.00 63.09 112 GLN B O 1
ATOM 2862 N N . THR B 1 113 ? -25.800 7.421 48.833 1.00 68.31 113 THR B N 1
ATOM 2863 C CA . THR B 1 113 ? -25.752 8.026 50.163 1.00 68.93 113 THR B CA 1
ATOM 2864 C C . THR B 1 113 ? -25.164 9.431 50.113 1.00 70.28 113 THR B C 1
ATOM 2865 O O . THR B 1 113 ? -25.638 10.329 50.820 1.00 65.04 113 THR B O 1
ATOM 2869 N N . TYR B 1 114 ? -24.130 9.633 49.286 1.00 69.06 114 TYR B N 1
ATOM 2870 C CA . TYR B 1 114 ? -23.510 10.949 49.134 1.00 64.11 114 TYR B CA 1
ATOM 2871 C C . TYR B 1 114 ? -24.511 11.977 48.620 1.00 70.59 114 TYR B C 1
ATOM 2872 O O . TYR B 1 114 ? -24.640 13.070 49.185 1.00 68.14 114 TYR B O 1
ATOM 2881 N N . ALA B 1 115 ? -25.237 11.634 47.547 1.00 69.34 115 ALA B N 1
ATOM 2882 C CA . ALA B 1 115 ? -26.227 12.547 46.982 1.00 64.62 115 ALA B CA 1
ATOM 2883 C C . ALA B 1 115 ? -27.391 12.773 47.939 1.00 65.27 115 ALA B C 1
ATOM 2884 O O . ALA B 1 115 ? -27.885 13.901 48.064 1.00 64.31 115 ALA B O 1
ATOM 2886 N N . ASN B 1 116 ? -27.846 11.711 48.609 1.00 63.05 116 ASN B N 1
ATOM 2887 C CA . ASN B 1 116 ? -28.899 11.845 49.615 1.00 70.90 116 ASN B CA 1
ATOM 2888 C C . ASN B 1 116 ? -28.478 12.794 50.733 1.00 66.71 116 ASN B C 1
ATOM 2889 O O . ASN B 1 116 ? -29.244 13.681 51.126 1.00 65.39 116 ASN B O 1
ATOM 2894 N N . ALA B 1 117 ? -27.250 12.637 51.237 1.00 66.83 117 ALA B N 1
ATOM 2895 C CA . ALA B 1 117 ? -26.825 13.399 52.411 1.00 71.96 117 ALA B CA 1
ATOM 2896 C C . ALA B 1 117 ? -26.649 14.877 52.087 1.00 70.92 117 ALA B C 1
ATOM 2897 O O . ALA B 1 117 ? -27.059 15.738 52.875 1.00 72.87 117 ALA B O 1
ATOM 2899 N N . LYS B 1 118 ? -26.046 15.184 50.932 1.00 65.47 118 LYS B N 1
ATOM 2900 C CA . LYS B 1 118 ? -25.862 16.572 50.515 1.00 65.81 118 LYS B CA 1
ATOM 2901 C C . LYS B 1 118 ? -27.195 17.286 50.379 1.00 65.57 118 LYS B C 1
ATOM 2902 O O . LYS B 1 118 ? -27.328 18.454 50.764 1.00 69.49 118 LYS B O 1
ATOM 2908 N N . VAL B 1 119 ? -28.193 16.594 49.837 1.00 64.62 119 VAL B N 1
ATOM 2909 C CA . VAL B 1 119 ? -29.488 17.211 49.592 1.00 66.16 119 VAL B CA 1
ATOM 2910 C C . VAL B 1 119 ? -30.258 17.373 50.894 1.00 70.04 119 VAL B C 1
ATOM 2911 O O . VAL B 1 119 ? -30.776 18.457 51.183 1.00 66.27 119 VAL B O 1
ATOM 2915 N N . THR B 1 120 ? -30.298 16.311 51.711 1.00 71.91 120 THR B N 1
ATOM 2916 C CA . THR B 1 120 ? -31.092 16.305 52.941 1.00 73.28 120 THR B CA 1
ATOM 2917 C C . THR B 1 120 ? -30.641 17.405 53.897 1.00 78.03 120 THR B C 1
ATOM 2918 O O . THR B 1 120 ? -31.472 18.086 54.515 1.00 76.96 120 THR B O 1
ATOM 2922 N N . PHE B 1 121 ? -29.326 17.626 53.985 1.00 77.84 121 PHE B N 1
ATOM 2923 C CA . PHE B 1 121 ? -28.800 18.700 54.821 1.00 82.40 121 PHE B CA 1
ATOM 2924 C C . PHE B 1 121 ? -29.274 20.062 54.341 1.00 84.41 121 PHE B C 1
ATOM 2925 O O . PHE B 1 121 ? -29.554 20.947 55.154 1.00 89.80 121 PHE B O 1
ATOM 2933 N N . ARG B 1 122 ? -29.366 20.247 53.023 1.00 80.30 122 ARG B N 1
ATOM 2934 C CA . ARG B 1 122 ? -29.787 21.537 52.488 1.00 82.09 122 ARG B CA 1
ATOM 2935 C C . ARG B 1 122 ? -31.255 21.823 52.789 1.00 84.13 122 ARG B C 1
ATOM 2936 O O . ARG B 1 122 ? -31.617 22.975 53.053 1.00 85.06 122 ARG B O 1
ATOM 2944 N N . ILE B 1 123 ? -32.121 20.802 52.734 1.00 85.49 123 ILE B N 1
ATOM 2945 C CA . ILE B 1 123 ? -33.507 20.992 53.168 1.00 87.53 123 ILE B CA 1
ATOM 2946 C C . ILE B 1 123 ? -33.555 21.306 54.659 1.00 88.79 123 ILE B C 1
ATOM 2947 O O . ILE B 1 123 ? -34.230 22.250 55.093 1.00 90.18 123 ILE B O 1
ATOM 2952 N N . LEU B 1 124 ? -32.822 20.531 55.463 1.00 87.06 124 LEU B N 1
ATOM 2953 C CA . LEU B 1 124 ? -32.867 20.715 56.911 1.00 88.81 124 LEU B CA 1
ATOM 2954 C C . LEU B 1 124 ? -32.250 22.044 57.328 1.00 89.56 124 LEU B C 1
ATOM 2955 O O . LEU B 1 124 ? -32.768 22.710 58.226 1.00 88.12 124 LEU B O 1
ATOM 2960 N N . ASN B 1 125 ? -31.159 22.459 56.677 1.00 89.72 125 ASN B N 1
ATOM 2961 C CA . ASN B 1 125 ? -30.520 23.721 57.047 1.00 92.09 125 ASN B CA 1
ATOM 2962 C C . ASN B 1 125 ? -31.339 24.932 56.617 1.00 98.27 125 ASN B C 1
ATOM 2963 O O . ASN B 1 125 ? -31.217 26.001 57.228 1.00 103.53 125 ASN B O 1
ATOM 2968 N N . SER B 1 126 ? -32.164 24.797 55.574 1.00 96.45 126 SER B N 1
ATOM 2969 C CA . SER B 1 126 ? -32.830 25.963 54.999 1.00 99.93 126 SER B CA 1
ATOM 2970 C C . SER B 1 126 ? -33.926 26.491 55.917 1.00 101.63 126 SER B C 1
ATOM 2971 O O . SER B 1 126 ? -33.832 27.609 56.434 1.00 107.28 126 SER B O 1
ATOM 2974 N N . GLY B 1 127 ? -34.967 25.687 56.153 1.00 99.80 127 GLY B N 1
ATOM 2975 C CA . GLY B 1 127 ? -36.084 26.138 56.965 1.00 104.67 127 GLY B CA 1
ATOM 2976 C C . GLY B 1 127 ? -35.751 26.296 58.433 1.00 108.39 127 GLY B C 1
ATOM 2977 O O . GLY B 1 127 ? -36.456 27.018 59.146 1.00 109.81 127 GLY B O 1
ATOM 2978 N N . LYS B 1 128 ? -34.697 25.624 58.898 1.00 104.22 128 LYS B N 1
ATOM 2979 C CA . LYS B 1 128 ? -34.189 25.857 60.244 1.00 106.36 128 LYS B CA 1
ATOM 2980 C C . LYS B 1 128 ? -33.661 27.280 60.382 1.00 109.63 128 LYS B C 1
ATOM 2981 O O . LYS B 1 128 ? -33.881 27.936 61.407 1.00 112.62 128 LYS B O 1
ATOM 2987 N N . ALA B 1 129 ? -32.957 27.772 59.359 1.00 109.91 129 ALA B N 1
ATOM 2988 C CA . ALA B 1 129 ? -32.566 29.177 59.326 1.00 109.91 129 ALA B CA 1
ATOM 2989 C C . ALA B 1 129 ? -33.735 30.077 58.936 1.00 111.20 129 ALA B C 1
ATOM 2990 O O . ALA B 1 129 ? -33.874 31.183 59.470 1.00 114.16 129 ALA B O 1
ATOM 2992 N N . LEU B 1 130 ? -34.588 29.616 58.017 1.00 109.41 130 LEU B N 1
ATOM 2993 C CA . LEU B 1 130 ? -35.734 30.394 57.551 1.00 110.16 130 LEU B CA 1
ATOM 2994 C C . LEU B 1 130 ? -36.888 30.422 58.546 1.00 112.99 130 LEU B C 1
ATOM 2995 O O . LEU B 1 130 ? -37.881 31.113 58.289 1.00 111.05 130 LEU B O 1
ATOM 3000 N N . GLY B 1 131 ? -36.798 29.691 59.656 1.00 112.21 131 GLY B N 1
ATOM 3001 C CA . GLY B 1 131 ? -37.824 29.724 60.675 1.00 112.96 131 GLY B CA 1
ATOM 3002 C C . GLY B 1 131 ? -39.000 28.804 60.447 1.00 111.86 131 GLY B C 1
ATOM 3003 O O . GLY B 1 131 ? -39.934 28.808 61.259 1.00 114.15 131 GLY B O 1
ATOM 3004 N N . LYS B 1 132 ? -38.994 28.015 59.380 1.00 113.60 132 LYS B N 1
ATOM 3005 C CA . LYS B 1 132 ? -40.050 27.044 59.112 1.00 113.60 132 LYS B CA 1
ATOM 3006 C C . LYS B 1 132 ? -39.460 25.658 59.342 1.00 113.74 132 LYS B C 1
ATOM 3007 O O . LYS B 1 132 ? -38.792 25.103 58.465 1.00 110.76 132 LYS B O 1
ATOM 3013 N N . GLU B 1 133 ? -39.706 25.102 60.526 1.00 114.93 133 GLU B N 1
ATOM 3014 C CA . GLU B 1 133 ? -39.188 23.790 60.883 1.00 112.24 133 GLU B CA 1
ATOM 3015 C C . GLU B 1 133 ? -40.224 22.682 60.768 1.00 112.58 133 GLU B C 1
ATOM 3016 O O . GLU B 1 133 ? -39.858 21.505 60.852 1.00 109.07 133 GLU B O 1
ATOM 3022 N N . ASP B 1 134 ? -41.502 23.023 60.591 1.00 115.27 134 ASP B N 1
ATOM 3023 C CA . ASP B 1 134 ? -42.496 22.002 60.283 1.00 117.23 134 ASP B CA 1
ATOM 3024 C C . ASP B 1 134 ? -42.273 21.433 58.886 1.00 110.20 134 ASP B C 1
ATOM 3025 O O . ASP B 1 134 ? -42.245 20.212 58.700 1.00 107.40 134 ASP B O 1
ATOM 3030 N N . GLU B 1 135 ? -42.081 22.310 57.897 1.00 109.42 135 GLU B N 1
ATOM 3031 C CA . GLU B 1 135 ? -42.072 21.892 56.499 1.00 108.06 135 GLU B CA 1
ATOM 3032 C C . GLU B 1 135 ? -40.776 21.189 56.111 1.00 101.58 135 GLU B C 1
ATOM 3033 O O . GLU B 1 135 ? -40.799 20.263 55.292 1.00 98.29 135 GLU B O 1
ATOM 3039 N N . ALA B 1 136 ? -39.644 21.618 56.681 1.00 99.05 136 ALA B N 1
ATOM 3040 C CA . ALA B 1 136 ? -38.348 21.071 56.285 1.00 94.38 136 ALA B CA 1
ATOM 3041 C C . ALA B 1 136 ? -38.239 19.585 56.611 1.00 92.17 136 ALA B C 1
ATOM 3042 O O . ALA B 1 136 ? -37.747 18.799 55.798 1.00 84.88 136 ALA B O 1
ATOM 3044 N N . GLN B 1 137 ? -38.716 19.172 57.782 1.00 97.14 137 GLN B N 1
ATOM 3045 C CA . GLN B 1 137 ? -38.655 17.754 58.104 1.00 93.98 137 GLN B CA 1
ATOM 3046 C C . GLN B 1 137 ? -39.712 16.939 57.369 1.00 88.63 137 GLN B C 1
ATOM 3047 O O . GLN B 1 137 ? -39.576 15.715 57.285 1.00 86.73 137 GLN B O 1
ATOM 3053 N N . LYS B 1 138 ? -40.755 17.579 56.836 1.00 89.19 138 LYS B N 1
ATOM 3054 C CA . LYS B 1 138 ? -41.678 16.871 55.955 1.00 94.89 138 LYS B CA 1
ATOM 3055 C C . LYS B 1 138 ? -41.004 16.500 54.639 1.00 86.39 138 LYS B C 1
ATOM 3056 O O . LYS B 1 138 ? -41.117 15.362 54.170 1.00 84.97 138 LYS B O 1
ATOM 3062 N N . MET B 1 139 ? -40.291 17.452 54.031 1.00 85.88 139 MET B N 1
ATOM 3063 C CA . MET B 1 139 ? -39.661 17.201 52.739 1.00 86.31 139 MET B CA 1
ATOM 3064 C C . MET B 1 139 ? -38.470 16.262 52.858 1.00 84.42 139 MET B C 1
ATOM 3065 O O . MET B 1 139 ? -38.181 15.512 51.918 1.00 79.88 139 MET B O 1
ATOM 3070 N N . ALA B 1 140 ? -37.764 16.299 53.993 1.00 84.49 140 ALA B N 1
ATOM 3071 C CA . ALA B 1 140 ? -36.639 15.394 54.205 1.00 81.87 140 ALA B CA 1
ATOM 3072 C C . ALA B 1 140 ? -37.103 13.946 54.311 1.00 79.31 140 ALA B C 1
ATOM 3073 O O . ALA B 1 140 ? -36.437 13.037 53.800 1.00 75.08 140 ALA B O 1
ATOM 3075 N N . ASP B 1 141 ? -38.237 13.714 54.981 1.00 77.58 141 ASP B N 1
ATOM 3076 C CA . ASP B 1 141 ? -38.803 12.369 55.049 1.00 78.54 141 ASP B CA 1
ATOM 3077 C C . ASP B 1 141 ? -39.251 11.885 53.675 1.00 75.26 141 ASP B C 1
ATOM 3078 O O . ASP B 1 141 ? -39.033 10.721 53.323 1.00 75.26 141 ASP B O 1
ATOM 3083 N N . ARG B 1 142 ? -39.890 12.762 52.893 1.00 70.04 142 ARG B N 1
ATOM 3084 C CA . ARG B 1 142 ? -40.298 12.397 51.539 1.00 76.60 142 ARG B CA 1
ATOM 3085 C C . ARG B 1 142 ? -39.089 12.135 50.649 1.00 72.24 142 ARG B C 1
ATOM 3086 O O . ARG B 1 142 ? -39.099 11.207 49.832 1.00 69.00 142 ARG B O 1
ATOM 3094 N N . TRP B 1 143 ? -38.036 12.946 50.796 1.00 70.63 143 TRP B N 1
ATOM 3095 C CA . TRP B 1 143 ? -36.809 12.724 50.039 1.00 68.44 143 TRP B CA 1
ATOM 3096 C C . TRP B 1 143 ? -36.152 11.405 50.419 1.00 70.50 143 TRP B C 1
ATOM 3097 O O . TRP B 1 143 ? -35.498 10.776 49.580 1.00 70.58 143 TRP B O 1
ATOM 3108 N N . THR B 1 144 ? -36.326 10.970 51.671 1.00 72.59 144 THR B N 1
ATOM 3109 C CA . THR B 1 144 ? -35.789 9.684 52.106 1.00 68.99 144 THR B CA 1
ATOM 3110 C C . THR B 1 144 ? -36.453 8.519 51.380 1.00 68.23 144 THR B C 1
ATOM 3111 O O . THR B 1 144 ? -35.767 7.578 50.964 1.00 71.21 144 THR B O 1
ATOM 3115 N N . ARG B 1 145 ? -37.783 8.559 51.228 1.00 63.60 145 ARG B N 1
ATOM 3116 C CA . ARG B 1 145 ? -38.479 7.488 50.519 1.00 68.80 145 ARG B CA 1
ATOM 3117 C C . ARG B 1 145 ? -38.067 7.432 49.054 1.00 70.44 145 ARG B C 1
ATOM 3118 O O . ARG B 1 145 ? -37.826 6.347 48.511 1.00 67.58 145 ARG B O 1
ATOM 3126 N N . LEU B 1 146 ? -37.985 8.597 48.400 1.00 73.53 146 LEU B N 1
ATOM 3127 C CA . LEU B 1 146 ? -37.624 8.651 46.985 1.00 68.62 146 LEU B CA 1
ATOM 3128 C C . LEU B 1 146 ? -36.177 8.232 46.760 1.00 69.55 146 LEU B C 1
ATOM 3129 O O . LEU B 1 146 ? -35.877 7.518 45.794 1.00 68.60 146 LEU B O 1
ATOM 3134 N N . SER B 1 147 ? -35.265 8.676 47.633 1.00 66.83 147 SER B N 1
ATOM 3135 C CA . SER B 1 147 ? -33.870 8.264 47.513 1.00 63.73 147 SER B CA 1
ATOM 3136 C C . SER B 1 147 ? -33.707 6.775 47.771 1.00 66.09 147 SER B C 1
ATOM 3137 O O . SER B 1 147 ? -32.849 6.135 47.153 1.00 65.58 147 SER B O 1
ATOM 3140 N N . ALA B 1 148 ? -34.512 6.215 48.677 1.00 67.44 148 ALA B N 1
ATOM 3141 C CA . ALA B 1 148 ? -34.507 4.771 48.884 1.00 70.76 148 ALA B CA 1
ATOM 3142 C C . ALA B 1 148 ? -34.938 4.036 47.623 1.00 66.94 148 ALA B C 1
ATOM 3143 O O . ALA B 1 148 ? -34.343 3.016 47.257 1.00 69.33 148 ALA B O 1
ATOM 3145 N N . GLU B 1 149 ? -35.969 4.542 46.944 1.00 67.19 149 GLU B N 1
ATOM 3146 C CA . GLU B 1 149 ? -36.390 3.932 45.687 1.00 74.69 149 GLU B CA 1
ATOM 3147 C C . GLU B 1 149 ? -35.369 4.172 44.581 1.00 69.23 149 GLU B C 1
ATOM 3148 O O . GLU B 1 149 ? -35.100 3.273 43.776 1.00 70.44 149 GLU B O 1
ATOM 3154 N N . ALA B 1 150 ? -34.804 5.383 44.518 1.00 65.34 150 ALA B N 1
ATOM 3155 C CA . ALA B 1 150 ? -33.823 5.701 43.482 1.00 64.28 150 ALA B CA 1
ATOM 3156 C C . ALA B 1 150 ? -32.566 4.854 43.627 1.00 70.88 150 ALA B C 1
ATOM 3157 O O . ALA B 1 150 ? -32.024 4.363 42.630 1.00 70.68 150 ALA B O 1
ATOM 3159 N N . ALA B 1 151 ? -32.092 4.669 44.864 1.00 72.06 151 ALA B N 1
ATOM 3160 C CA . ALA B 1 151 ? -30.894 3.869 45.097 1.00 72.81 151 ALA B CA 1
ATOM 3161 C C . ALA B 1 151 ? -31.121 2.404 44.742 1.00 73.44 151 ALA B C 1
ATOM 3162 O O . ALA B 1 151 ? -30.210 1.734 44.242 1.00 79.75 151 ALA B O 1
ATOM 3164 N N . SER B 1 152 ? -32.325 1.889 45.004 1.00 70.97 152 SER B N 1
ATOM 3165 C CA . SER B 1 152 ? -32.628 0.501 44.675 1.00 75.97 152 SER B CA 1
ATOM 3166 C C . SER B 1 152 ? -32.634 0.264 43.170 1.00 74.84 152 SER B C 1
ATOM 3167 O O . SER B 1 152 ? -32.252 -0.821 42.716 1.00 76.76 152 SER B O 1
ATOM 3170 N N . LEU B 1 153 ? -33.065 1.259 42.387 1.00 69.84 153 LEU B N 1
ATOM 3171 C CA . LEU B 1 153 ? -33.101 1.103 40.935 1.00 76.06 153 LEU B CA 1
ATOM 3172 C C . LEU B 1 153 ? -31.697 1.029 40.344 1.00 76.55 153 LEU B C 1
ATOM 3173 O O . LEU B 1 153 ? -31.457 0.266 39.400 1.00 76.44 153 LEU B O 1
ATOM 3178 N N . SER B 1 154 ? -30.758 1.815 40.882 1.00 73.54 154 SER B N 1
ATOM 3179 C CA . SER B 1 154 ? -29.384 1.775 40.386 1.00 76.04 154 SER B CA 1
ATOM 3180 C C . SER B 1 154 ? -28.719 0.440 40.697 1.00 78.31 154 SER B C 1
ATOM 3181 O O . SER B 1 154 ? -27.928 -0.065 39.894 1.00 82.57 154 SER B O 1
ATOM 3184 N N . VAL B 1 155 ? -29.019 -0.139 41.863 1.00 80.74 155 VAL B N 1
ATOM 3185 C CA . VAL B 1 155 ? -28.553 -1.490 42.166 1.00 84.05 155 VAL B CA 1
ATOM 3186 C C . VAL B 1 155 ? -29.202 -2.494 41.220 1.00 84.41 155 VAL B C 1
ATOM 3187 O O . VAL B 1 155 ? -28.551 -3.434 40.745 1.00 83.96 155 VAL B O 1
ATOM 3191 N N . GLN B 1 156 ? -30.489 -2.298 40.917 1.00 81.48 156 GLN B N 1
ATOM 3192 C CA . GLN B 1 156 ? -31.174 -3.155 39.956 1.00 86.85 156 GLN B CA 1
ATOM 3193 C C . GLN B 1 156 ? -30.586 -3.001 38.558 1.00 89.97 156 GLN B C 1
ATOM 3194 O O . GLN B 1 156 ? -30.505 -3.974 37.800 1.00 88.71 156 GLN B O 1
ATOM 3200 N N . ALA B 1 157 ? -30.177 -1.783 38.197 1.00 86.20 157 ALA B N 1
ATOM 3201 C CA . ALA B 1 157 ? -29.607 -1.553 36.874 1.00 85.03 157 ALA B CA 1
ATOM 3202 C C . ALA B 1 157 ? -28.224 -2.180 36.744 1.00 89.45 157 ALA B C 1
ATOM 3203 O O . ALA B 1 157 ? -27.896 -2.758 35.700 1.00 91.65 157 ALA B O 1
ATOM 3205 N N . ILE B 1 158 ? -27.397 -2.071 37.789 1.00 87.97 158 ILE B N 1
ATOM 3206 C CA . ILE B 1 158 ? -26.046 -2.622 37.738 1.00 88.56 158 ILE B CA 1
ATOM 3207 C C . ILE B 1 158 ? -26.099 -4.147 37.845 1.00 90.89 158 ILE B C 1
ATOM 3208 O O . ILE B 1 158 ? -25.252 -4.854 37.283 1.00 98.01 158 ILE B O 1
ATOM 3213 N N . ASN B 1 159 ? -27.120 -4.683 38.519 1.00 89.81 159 ASN B N 1
ATOM 3214 C CA . ASN B 1 159 ? -27.323 -6.129 38.534 1.00 93.52 159 ASN B CA 1
ATOM 3215 C C . ASN B 1 159 ? -27.604 -6.669 37.140 1.00 95.92 159 ASN B C 1
ATOM 3216 O O . ASN B 1 159 ? -27.252 -7.813 36.833 1.00 98.79 159 ASN B O 1
ATOM 3221 N N . ASP B 1 160 ? -28.218 -5.857 36.283 1.00 94.77 160 ASP B N 1
ATOM 3222 C CA . ASP B 1 160 ? -28.442 -6.209 34.891 1.00 95.07 160 ASP B CA 1
ATOM 3223 C C . ASP B 1 160 ? -27.222 -5.957 34.007 1.00 98.41 160 ASP B C 1
ATOM 3224 O O . ASP B 1 160 ? -27.286 -6.241 32.807 1.00 98.37 160 ASP B O 1
ATOM 3229 N N . SER B 1 161 ? -26.120 -5.426 34.555 1.00 102.37 161 SER B N 1
ATOM 3230 C CA . SER B 1 161 ? -24.924 -5.175 33.749 1.00 100.31 161 SER B CA 1
ATOM 3231 C C . SER B 1 161 ? -24.176 -6.446 33.368 1.00 104.00 161 SER B C 1
ATOM 3232 O O . SER B 1 161 ? -23.295 -6.381 32.503 1.00 105.32 161 SER B O 1
ATOM 3235 N N . THR B 1 162 ? -24.492 -7.585 33.985 1.00 107.23 162 THR B N 1
ATOM 3236 C CA . THR B 1 162 ? -23.870 -8.853 33.624 1.00 107.21 162 THR B CA 1
ATOM 3237 C C . THR B 1 162 ? -24.356 -9.387 32.281 1.00 103.40 162 THR B C 1
ATOM 3238 O O . THR B 1 162 ? -23.782 -10.355 31.769 1.00 103.15 162 THR B O 1
ATOM 3242 N N . SER B 1 163 ? -25.393 -8.790 31.707 1.00 104.10 163 SER B N 1
ATOM 3243 C CA . SER B 1 163 ? -25.925 -9.167 30.408 1.00 105.21 163 SER B CA 1
ATOM 3244 C C . SER B 1 163 ? -25.776 -8.019 29.416 1.00 104.23 163 SER B C 1
ATOM 3245 O O . SER B 1 163 ? -25.321 -6.920 29.749 1.00 105.67 163 SER B O 1
ATOM 3248 N N . ALA B 1 164 ? -26.177 -8.296 28.176 1.00 104.27 164 ALA B N 1
ATOM 3249 C CA . ALA B 1 164 ? -26.257 -7.285 27.136 1.00 101.02 164 ALA B CA 1
ATOM 3250 C C . ALA B 1 164 ? -27.656 -7.123 26.556 1.00 99.25 164 ALA B C 1
ATOM 3251 O O . ALA B 1 164 ? -27.883 -6.174 25.798 1.00 102.66 164 ALA B O 1
ATOM 3253 N N . GLU B 1 165 ? -28.591 -8.015 26.882 1.00 97.54 165 GLU B N 1
ATOM 3254 C CA . GLU B 1 165 ? -29.982 -7.885 26.462 1.00 101.55 165 GLU B CA 1
ATOM 3255 C C . GLU B 1 165 ? -30.839 -7.178 27.506 1.00 98.57 165 GLU B C 1
ATOM 3256 O O . GLU B 1 165 ? -31.686 -6.351 27.148 1.00 99.65 165 GLU B O 1
ATOM 3262 N N . LYS B 1 166 ? -30.619 -7.463 28.794 1.00 96.82 166 LYS B N 1
ATOM 3263 C CA . LYS B 1 166 ? -31.273 -6.694 29.851 1.00 97.83 166 LYS B CA 1
ATOM 3264 C C . LYS B 1 166 ? -30.805 -5.242 29.860 1.00 95.82 166 LYS B C 1
ATOM 3265 O O . LYS B 1 166 ? -31.575 -4.353 30.224 1.00 92.22 166 LYS B O 1
ATOM 3271 N N . MET B 1 167 ? -29.551 -4.983 29.473 1.00 97.65 167 MET B N 1
ATOM 3272 C CA . MET B 1 167 ? -29.065 -3.607 29.351 1.00 95.32 167 MET B CA 1
ATOM 3273 C C . MET B 1 167 ? -29.723 -2.851 28.204 1.00 96.84 167 MET B C 1
ATOM 3274 O O . MET B 1 167 ? -30.119 -1.689 28.367 1.00 97.56 167 MET B O 1
ATOM 3279 N N . ALA B 1 168 ? -29.827 -3.479 27.032 1.00 94.27 168 ALA B N 1
ATOM 3280 C CA . ALA B 1 168 ? -30.495 -2.826 25.911 1.00 94.24 168 ALA B CA 1
ATOM 3281 C C . ALA B 1 168 ? -31.965 -2.589 26.222 1.00 91.07 168 ALA B C 1
ATOM 3282 O O . ALA B 1 168 ? -32.507 -1.519 25.920 1.00 89.85 168 ALA B O 1
ATOM 3284 N N . GLU B 1 169 ? -32.602 -3.559 26.884 1.00 95.17 169 GLU B N 1
ATOM 3285 C CA . GLU B 1 169 ? -33.992 -3.416 27.300 1.00 92.02 169 GLU B CA 1
ATOM 3286 C C . GLU B 1 169 ? -34.156 -2.303 28.330 1.00 86.74 169 GLU B C 1
ATOM 3287 O O . GLU B 1 169 ? -35.055 -1.461 28.206 1.00 86.80 169 GLU B O 1
ATOM 3293 N N . ASN B 1 170 ? -33.291 -2.288 29.351 1.00 85.56 170 ASN B N 1
ATOM 3294 C CA . ASN B 1 170 ? -33.340 -1.257 30.384 1.00 87.83 170 ASN B CA 1
ATOM 3295 C C . ASN B 1 170 ? -33.153 0.126 29.782 1.00 84.17 170 ASN B C 1
ATOM 3296 O O . ASN B 1 170 ? -33.915 1.051 30.084 1.00 78.15 170 ASN B O 1
ATOM 3301 N N . PHE B 1 171 ? -32.165 0.272 28.896 1.00 81.13 171 PHE B N 1
ATOM 3302 C CA . PHE B 1 171 ? -31.883 1.575 28.312 1.00 76.95 171 PHE B CA 1
ATOM 3303 C C . PHE B 1 171 ? -33.014 2.033 27.404 1.00 71.62 171 PHE B C 1
ATOM 3304 O O . PHE B 1 171 ? -33.432 3.194 27.470 1.00 71.04 171 PHE B O 1
ATOM 3312 N N . ARG B 1 172 ? -33.519 1.138 26.548 1.00 74.58 172 ARG B N 1
ATOM 3313 C CA . ARG B 1 172 ? -34.572 1.521 25.614 1.00 75.62 172 ARG B CA 1
ATOM 3314 C C . ARG B 1 172 ? -35.850 1.897 26.352 1.00 72.95 172 ARG B C 1
ATOM 3315 O O . ARG B 1 172 ? -36.461 2.935 26.061 1.00 68.65 172 ARG B O 1
ATOM 3323 N N . GLN B 1 173 ? -36.248 1.084 27.338 1.00 75.75 173 GLN B N 1
ATOM 3324 C CA . GLN B 1 173 ? -37.451 1.392 28.102 1.00 74.53 173 GLN B CA 1
ATOM 3325 C C . GLN B 1 173 ? -37.279 2.659 28.932 1.00 67.92 173 GLN B C 1
ATOM 3326 O O . GLN B 1 173 ? -38.177 3.504 28.956 1.00 66.18 173 GLN B O 1
ATOM 3332 N N . ALA B 1 174 ? -36.125 2.832 29.587 1.00 69.07 174 ALA B N 1
ATOM 3333 C CA . ALA B 1 174 ? -35.906 4.016 30.414 1.00 67.30 174 ALA B CA 1
ATOM 3334 C C . ALA B 1 174 ? -35.866 5.293 29.580 1.00 68.58 174 ALA B C 1
ATOM 3335 O O . ALA B 1 174 ? -36.406 6.323 29.998 1.00 68.29 174 ALA B O 1
ATOM 3337 N N . LYS B 1 175 ? -35.251 5.245 28.391 1.00 60.05 175 LYS B N 1
ATOM 3338 C CA . LYS B 1 175 ? -35.213 6.422 27.525 1.00 62.12 175 LYS B CA 1
ATOM 3339 C C . LYS B 1 175 ? -36.592 6.741 26.958 1.00 56.67 175 LYS B C 1
ATOM 3340 O O . LYS B 1 175 ? -36.987 7.917 26.896 1.00 57.62 175 LYS B O 1
ATOM 3346 N N . GLU B 1 176 ? -37.328 5.703 26.536 1.00 62.82 176 GLU B N 1
ATOM 3347 C CA . GLU B 1 176 ? -38.716 5.856 26.104 1.00 64.58 176 GLU B CA 1
ATOM 3348 C C . GLU B 1 176 ? -39.555 6.539 27.178 1.00 64.93 176 GLU B C 1
ATOM 3349 O O . GLU B 1 176 ? -40.251 7.528 26.904 1.00 56.44 176 GLU B O 1
ATOM 3355 N N . ASP B 1 177 ? -39.455 6.050 28.423 1.00 55.51 177 ASP B N 1
ATOM 3356 C CA . ASP B 1 177 ? -40.269 6.599 29.502 1.00 56.38 177 ASP B CA 1
ATOM 3357 C C . ASP B 1 177 ? -39.820 8.001 29.881 1.00 59.09 177 ASP B C 1
ATOM 3358 O O . ASP B 1 177 ? -40.652 8.834 30.243 1.00 57.09 177 ASP B O 1
ATOM 3363 N N . ALA B 1 178 ? -38.513 8.283 29.817 1.00 54.27 178 ALA B N 1
ATOM 3364 C CA . ALA B 1 178 ? -38.038 9.614 30.187 1.00 55.70 178 ALA B CA 1
ATOM 3365 C C . ALA B 1 178 ? -38.524 10.662 29.200 1.00 55.22 178 ALA B C 1
ATOM 3366 O O . ALA B 1 178 ? -39.044 11.716 29.605 1.00 58.54 178 ALA B O 1
ATOM 3368 N N . VAL B 1 179 ? -38.405 10.365 27.901 1.00 56.04 179 VAL B N 1
ATOM 3369 C CA . VAL B 1 179 ? -38.881 11.284 26.871 1.00 52.07 179 VAL B CA 1
ATOM 3370 C C . VAL B 1 179 ? -40.396 11.456 26.963 1.00 47.45 179 VAL B C 1
ATOM 3371 O O . VAL B 1 179 ? -40.912 12.584 26.942 1.00 50.08 179 VAL B O 1
ATOM 3375 N N . ALA B 1 180 ? -41.128 10.342 27.099 1.00 48.15 180 ALA B N 1
ATOM 3376 C CA . ALA B 1 180 ? -42.588 10.419 27.174 1.00 56.16 180 ALA B CA 1
ATOM 3377 C C . ALA B 1 180 ? -43.045 11.168 28.418 1.00 59.81 180 ALA B C 1
ATOM 3378 O O . ALA B 1 180 ? -44.012 11.933 28.362 1.00 58.55 180 ALA B O 1
ATOM 3380 N N . SER B 1 181 ? -42.348 10.974 29.543 1.00 53.54 181 SER B N 1
ATOM 3381 C CA . SER B 1 181 ? -42.676 11.675 30.778 1.00 57.91 181 SER B CA 1
ATOM 3382 C C . SER B 1 181 ? -42.472 13.172 30.636 1.00 59.17 181 SER B C 1
ATOM 3383 O O . SER B 1 181 ? -43.297 13.961 31.111 1.00 62.88 181 SER B O 1
ATOM 3386 N N . LEU B 1 182 ? -41.372 13.588 30.000 1.00 56.73 182 LEU B N 1
ATOM 3387 C CA . LEU B 1 182 ? -41.159 15.025 29.869 1.00 57.00 182 LEU B CA 1
ATOM 3388 C C . LEU B 1 182 ? -42.118 15.646 28.861 1.00 60.81 182 LEU B C 1
ATOM 3389 O O . LEU B 1 182 ? -42.426 16.840 28.966 1.00 60.16 182 LEU B O 1
ATOM 3394 N N . HIS B 1 183 ? -42.600 14.863 27.886 1.00 61.51 183 HIS B N 1
ATOM 3395 C CA . HIS B 1 183 ? -43.643 15.377 27.001 1.00 54.25 183 HIS B CA 1
ATOM 3396 C C . HIS B 1 183 ? -44.980 15.541 27.732 1.00 60.05 183 HIS B C 1
ATOM 3397 O O . HIS B 1 183 ? -45.762 16.433 27.379 1.00 56.87 183 HIS B O 1
ATOM 3404 N N . ARG B 1 184 ? -45.255 14.710 28.752 1.00 59.58 184 ARG B N 1
ATOM 3405 C CA . ARG B 1 184 ? -46.450 14.904 29.581 1.00 63.90 184 ARG B CA 1
ATOM 3406 C C . ARG B 1 184 ? -46.447 16.273 30.250 1.00 68.61 184 ARG B C 1
ATOM 3407 O O . ARG B 1 184 ? -47.478 16.954 30.296 1.00 70.31 184 ARG B O 1
ATOM 3415 N N . ALA B 1 185 ? -45.294 16.690 30.777 1.00 58.50 185 ALA B N 1
ATOM 3416 C CA . ALA B 1 185 ? -45.185 17.894 31.589 1.00 58.70 185 ALA B CA 1
ATOM 3417 C C . ALA B 1 185 ? -45.056 19.162 30.761 1.00 58.24 185 ALA B C 1
ATOM 3418 O O . ALA B 1 185 ? -44.743 20.218 31.319 1.00 60.32 185 ALA B O 1
ATOM 3420 N N . GLY B 1 186 ? -45.281 19.088 29.454 1.00 65.91 186 GLY B N 1
ATOM 3421 C CA . GLY B 1 186 ? -45.208 20.262 28.615 1.00 61.58 186 GLY B CA 1
ATOM 3422 C C . GLY B 1 186 ? -43.811 20.728 28.281 1.00 61.04 186 GLY B C 1
ATOM 3423 O O . GLY B 1 186 ? -43.661 21.827 27.737 1.00 69.51 186 GLY B O 1
ATOM 3424 N N . GLN B 1 187 ? -42.785 19.944 28.609 1.00 60.98 187 GLN B N 1
ATOM 3425 C CA . GLN B 1 187 ? -41.401 20.308 28.305 1.00 63.07 187 GLN B CA 1
ATOM 3426 C C . GLN B 1 187 ? -40.942 19.562 27.050 1.00 60.62 187 GLN B C 1
ATOM 3427 O O . GLN B 1 187 ? -40.176 18.596 27.099 1.00 60.70 187 GLN B O 1
ATOM 3433 N N . ASP B 1 188 ? -41.433 20.044 25.903 1.00 61.27 188 ASP B N 1
ATOM 3434 C CA . ASP B 1 188 ? -41.234 19.335 24.639 1.00 56.40 188 ASP B CA 1
ATOM 3435 C C . ASP B 1 188 ? -39.780 19.392 24.175 1.00 53.61 188 ASP B C 1
ATOM 3436 O O . ASP B 1 188 ? -39.202 18.365 23.802 1.00 53.41 188 ASP B O 1
ATOM 3441 N N . ASP B 1 189 ? -39.173 20.583 24.190 1.00 54.75 189 ASP B N 1
ATOM 3442 C CA . ASP B 1 189 ? -37.771 20.712 23.790 1.00 59.67 189 ASP B CA 1
ATOM 3443 C C . ASP B 1 189 ? -36.849 19.936 24.727 1.00 57.19 18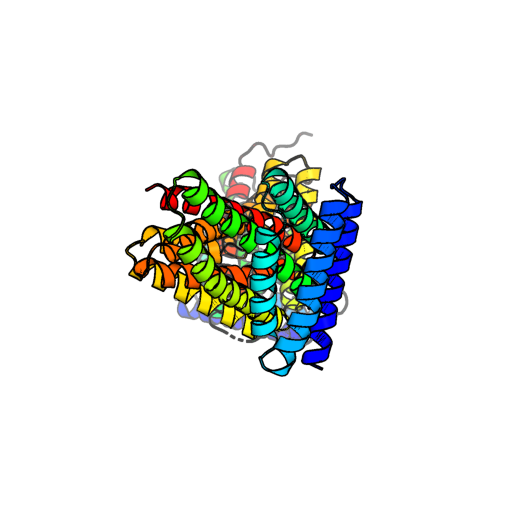9 ASP B C 1
ATOM 3444 O O . ASP B 1 189 ? -35.846 19.355 24.288 1.00 65.17 189 ASP B O 1
ATOM 3449 N N . LEU B 1 190 ? -37.181 19.908 26.020 1.00 61.56 190 LEU B N 1
ATOM 3450 C CA . LEU B 1 190 ? -36.359 19.194 26.991 1.00 57.71 190 LEU B CA 1
ATOM 3451 C C . LEU B 1 190 ? -36.376 17.690 26.749 1.00 54.47 190 LEU B C 1
ATOM 3452 O O . LEU B 1 190 ? -35.350 17.026 26.911 1.00 55.41 190 LEU B O 1
ATOM 3457 N N . ALA B 1 191 ? -37.532 17.132 26.374 1.00 55.91 191 ALA B N 1
ATOM 3458 C CA . ALA B 1 191 ? -37.610 15.700 26.090 1.00 53.84 191 ALA B CA 1
ATOM 3459 C C . ALA B 1 191 ? -36.738 15.317 24.897 1.00 50.78 191 ALA B C 1
ATOM 3460 O O . ALA B 1 191 ? -36.074 14.271 24.911 1.00 51.45 191 ALA B O 1
ATOM 3462 N N . ARG B 1 192 ? -36.721 16.155 23.857 1.00 51.77 192 ARG B N 1
ATOM 3463 C CA . ARG B 1 192 ? -35.816 15.910 22.736 1.00 59.42 192 ARG B CA 1
ATOM 3464 C C . ARG B 1 192 ? -34.361 16.023 23.168 1.00 53.60 192 ARG B C 1
ATOM 3465 O O . ARG B 1 192 ? -33.536 15.187 22.779 1.00 59.48 192 ARG B O 1
ATOM 3473 N N . LYS B 1 193 ? -34.040 17.044 23.976 1.00 56.69 193 LYS B N 1
ATOM 3474 C CA . LYS B 1 193 ? -32.702 17.181 24.558 1.00 59.24 193 LYS B CA 1
ATOM 3475 C C . LYS B 1 193 ? -32.285 15.922 25.310 1.00 53.43 193 LYS B C 1
ATOM 3476 O O . LYS B 1 193 ? -31.143 15.465 25.192 1.00 57.96 193 LYS B O 1
ATOM 3482 N N . VAL B 1 194 ? -33.212 15.342 26.071 1.00 52.45 194 VAL B N 1
ATOM 3483 C CA . VAL B 1 194 ? -32.934 14.132 26.839 1.00 47.22 194 VAL B CA 1
ATOM 3484 C C . VAL B 1 194 ? -32.722 12.943 25.912 1.00 49.39 194 VAL B C 1
ATOM 3485 O O . VAL B 1 194 ? -31.880 12.078 26.177 1.00 50.25 194 VAL B O 1
ATOM 3489 N N . SER B 1 195 ? -33.483 12.878 24.815 1.00 49.33 195 SER B N 1
ATOM 3490 C CA . SER B 1 195 ? -33.278 11.809 23.840 1.00 55.25 195 SER B CA 1
ATOM 3491 C C . SER B 1 195 ? -31.878 11.873 23.230 1.00 50.84 195 SER B C 1
ATOM 3492 O O . SER B 1 195 ? -31.197 10.841 23.101 1.00 52.54 195 SER B O 1
ATOM 3495 N N . GLU B 1 196 ? -31.420 13.084 22.875 1.00 51.73 196 GLU B N 1
ATOM 3496 C CA . GLU B 1 196 ? -30.049 13.226 22.376 1.00 60.50 196 GLU B CA 1
ATOM 3497 C C . GLU B 1 196 ? -29.028 12.880 23.451 1.00 54.03 196 GLU B C 1
ATOM 3498 O O . GLU B 1 196 ? -28.025 12.219 23.164 1.00 55.98 196 GLU B O 1
ATOM 3504 N N . PHE B 1 197 ? -29.264 13.334 24.689 1.00 57.75 197 PHE B N 1
ATOM 3505 C CA . PHE B 1 197 ? -28.344 13.058 25.792 1.00 49.74 197 PHE B CA 1
ATOM 3506 C C . PHE B 1 197 ? -28.202 11.562 26.017 1.00 50.21 197 PHE B C 1
ATOM 3507 O O . PHE B 1 197 ? -27.091 11.058 26.216 1.00 54.68 197 PHE B O 1
ATOM 3515 N N . ALA B 1 198 ? -29.325 10.841 25.969 1.00 52.08 198 ALA B N 1
ATOM 3516 C CA . ALA B 1 198 ? -29.320 9.395 26.150 1.00 58.24 198 ALA B CA 1
ATOM 3517 C C . ALA B 1 198 ? -28.582 8.701 25.020 1.00 59.70 198 ALA B C 1
ATOM 3518 O O . ALA B 1 198 ? -27.857 7.728 25.257 1.00 62.50 198 ALA B O 1
ATOM 3520 N N . ASP B 1 199 ? -28.738 9.190 23.790 1.00 58.08 199 ASP B N 1
ATOM 3521 C CA . ASP B 1 199 ? -28.070 8.542 22.669 1.00 57.48 199 ASP B CA 1
ATOM 3522 C C . ASP B 1 199 ? -26.586 8.888 22.572 1.00 66.37 199 ASP B C 1
ATOM 3523 O O . ASP B 1 199 ? -25.892 8.316 21.725 1.00 71.30 199 ASP B O 1
ATOM 3528 N N . ALA B 1 200 ? -26.077 9.799 23.406 1.00 60.75 200 ALA B N 1
ATOM 3529 C CA . ALA B 1 200 ? -24.764 10.401 23.202 1.00 53.70 200 ALA B CA 1
ATOM 3530 C C . ALA B 1 200 ? -23.675 9.762 24.058 1.00 62.68 200 ALA B C 1
ATOM 3531 O O . ALA B 1 200 ? -22.721 10.446 24.456 1.00 52.93 200 ALA B O 1
ATOM 3533 N N . GLY B 1 201 ? -23.788 8.463 24.334 1.00 66.28 201 GLY B N 1
ATOM 3534 C CA . GLY B 1 201 ? -22.799 7.774 25.150 1.00 63.00 201 GLY B CA 1
ATOM 3535 C C . GLY B 1 201 ? -22.712 8.349 26.552 1.00 61.62 201 GLY B C 1
ATOM 3536 O O . GLY B 1 201 ? -23.723 8.652 27.197 1.00 52.79 201 GLY B O 1
ATOM 3537 N N . LEU B 1 202 ? -21.479 8.519 27.025 1.00 56.14 202 LEU B N 1
ATOM 3538 C CA . LEU B 1 202 ? -21.199 9.195 28.282 1.00 53.17 202 LEU B CA 1
ATOM 3539 C C . LEU B 1 202 ? -20.822 10.655 28.079 1.00 57.32 202 LEU B C 1
ATOM 3540 O O . LEU B 1 202 ? -20.440 11.328 29.043 1.00 60.10 202 LEU B O 1
ATOM 3545 N N . SER B 1 203 ? -20.914 11.156 26.845 1.00 59.46 203 SER B N 1
ATOM 3546 C CA . SER B 1 203 ? -20.430 12.495 26.529 1.00 57.24 203 SER B CA 1
ATOM 3547 C C . SER B 1 203 ? -21.322 13.592 27.088 1.00 60.28 203 SER B C 1
ATOM 3548 O O . SER B 1 203 ? -20.853 14.719 27.275 1.00 65.92 203 SER B O 1
ATOM 3551 N N . LYS B 1 204 ? -22.593 13.296 27.347 1.00 59.97 204 LYS B N 1
ATOM 3552 C CA . LYS B 1 204 ? -23.546 14.298 27.809 1.00 65.29 204 LYS B CA 1
ATOM 3553 C C . LYS B 1 204 ? -24.067 13.976 29.203 1.00 64.37 204 LYS B C 1
ATOM 3554 O O . LYS B 1 204 ? -25.108 14.501 29.617 1.00 66.62 204 LYS B O 1
ATOM 3560 N N . ILE B 1 205 ? -23.354 13.117 29.929 1.00 54.94 205 ILE B N 1
ATOM 3561 C CA . ILE B 1 205 ? -23.853 12.612 31.197 1.00 64.90 205 ILE B CA 1
ATOM 3562 C C . ILE B 1 205 ? -23.859 13.709 32.255 1.00 65.97 205 ILE B C 1
ATOM 3563 O O . ILE B 1 205 ? -24.709 13.699 33.146 1.00 59.14 205 ILE B O 1
ATOM 3568 N N . ASP B 1 206 ? -22.952 14.689 32.163 1.00 64.13 206 ASP B N 1
ATOM 3569 C CA . ASP B 1 206 ? -22.948 15.779 33.135 1.00 70.26 206 ASP B CA 1
ATOM 3570 C C . ASP B 1 206 ? -24.200 16.636 33.000 1.00 67.26 206 ASP B C 1
ATOM 3571 O O . ASP B 1 206 ? -24.835 16.983 34.006 1.00 68.85 206 ASP B O 1
ATOM 3576 N N . GLU B 1 207 ? -24.586 16.945 31.761 1.00 58.84 207 GLU B N 1
ATOM 3577 C CA . GLU B 1 207 ? -25.824 17.672 31.505 1.00 64.28 207 GLU B CA 1
ATOM 3578 C C . GLU B 1 207 ? -27.041 16.871 31.957 1.00 59.73 207 GLU B C 1
ATOM 3579 O O . GLU B 1 207 ? -27.979 17.424 32.552 1.00 57.69 207 GLU B O 1
ATOM 3585 N N . LEU B 1 208 ? -27.029 15.558 31.700 1.00 55.74 208 LEU B N 1
ATOM 3586 C CA . LEU B 1 208 ? -28.150 14.704 32.072 1.00 58.22 208 LEU B CA 1
ATOM 3587 C C . LEU B 1 208 ? -28.321 14.617 33.589 1.00 58.20 208 LEU B C 1
ATOM 3588 O O . LEU B 1 208 ? -29.443 14.726 34.093 1.00 58.58 208 LEU B O 1
ATOM 3593 N N . MET B 1 209 ? -27.225 14.445 34.337 1.00 60.93 209 MET B N 1
ATOM 3594 C CA . MET B 1 209 ? -27.339 14.373 35.792 1.00 60.81 209 MET B CA 1
ATOM 3595 C C . MET B 1 209 ? -27.639 15.733 36.407 1.00 61.66 209 MET B C 1
ATOM 3596 O O . MET B 1 209 ? -28.325 15.798 37.433 1.00 63.05 209 MET B O 1
ATOM 3601 N N . THR B 1 210 ? -27.125 16.817 35.812 1.00 59.87 210 THR B N 1
ATOM 3602 C CA . THR B 1 210 ? -27.508 18.162 36.234 1.00 60.74 210 THR B CA 1
ATOM 3603 C C . THR B 1 210 ? -29.019 18.341 36.161 1.00 66.38 210 THR B C 1
ATOM 3604 O O . THR B 1 210 ? -29.664 18.721 37.154 1.00 59.25 210 THR B O 1
ATOM 3608 N N . LEU B 1 211 ? -29.599 18.015 34.998 1.00 60.27 211 LEU B N 1
ATOM 3609 C CA . LEU B 1 211 ? -31.044 18.110 34.820 1.00 54.00 211 LEU B CA 1
ATOM 3610 C C . LEU B 1 211 ? -31.791 17.152 35.745 1.00 56.76 211 LEU B C 1
ATOM 3611 O O . LEU B 1 211 ? -32.876 17.481 36.239 1.00 57.05 211 LEU B O 1
ATOM 3616 N N . THR B 1 212 ? -31.223 15.966 35.994 1.00 56.26 212 THR B N 1
ATOM 3617 C CA . THR B 1 212 ? -31.828 15.019 36.929 1.00 59.48 212 THR B CA 1
ATOM 3618 C C . THR B 1 212 ? -31.910 15.605 38.337 1.00 62.28 212 THR B C 1
ATOM 3619 O O . THR B 1 212 ? -32.933 15.463 39.013 1.00 61.27 212 THR B O 1
ATOM 3623 N N . GLY B 1 213 ? -30.848 16.280 38.786 1.00 64.59 213 GLY B N 1
ATOM 3624 C CA . GLY B 1 213 ? -30.878 16.907 40.104 1.00 62.44 213 GLY B CA 1
ATOM 3625 C C . GLY B 1 213 ? -31.885 18.034 40.204 1.00 66.57 213 GLY B C 1
ATOM 3626 O O . GLY B 1 213 ? -32.634 18.129 41.192 1.00 62.05 213 GLY B O 1
ATOM 3627 N N . GLN B 1 214 ? -31.933 18.899 39.179 1.00 67.89 214 GLN B N 1
ATOM 3628 C CA . GLN B 1 214 ? -32.934 19.964 39.169 1.00 65.36 214 GLN B CA 1
ATOM 3629 C C . GLN B 1 214 ? -34.353 19.408 39.110 1.00 65.97 214 GLN B C 1
ATOM 3630 O O . GLN B 1 214 ? -35.276 20.012 39.668 1.00 74.97 214 GLN B O 1
ATOM 3636 N N . MET B 1 215 ? -34.549 18.261 38.458 1.00 63.60 215 MET B N 1
ATOM 3637 C CA . MET B 1 215 ? -35.874 17.651 38.439 1.00 65.63 215 MET B CA 1
ATOM 3638 C C . MET B 1 215 ? -36.197 16.931 39.739 1.00 61.83 215 MET B C 1
ATOM 3639 O O . MET B 1 215 ? -37.375 16.812 40.095 1.00 60.27 215 MET B O 1
ATOM 3644 N N . TRP B 1 216 ? -35.178 16.413 40.427 1.00 60.54 216 TRP B N 1
ATOM 3645 C CA . TRP B 1 216 ? -35.393 15.785 41.724 1.00 64.32 216 TRP B CA 1
ATOM 3646 C C . TRP B 1 216 ? -35.871 16.805 42.738 1.00 65.78 216 TRP B C 1
ATOM 3647 O O . TRP B 1 216 ? -36.839 16.563 43.468 1.00 62.39 216 TRP B O 1
ATOM 3658 N N . ALA B 1 217 ? -35.206 17.964 42.788 1.00 70.36 217 ALA B N 1
ATOM 3659 C CA . ALA B 1 217 ? -35.628 19.001 43.726 1.00 71.08 217 ALA B CA 1
ATOM 3660 C C . ALA B 1 217 ? -37.010 19.543 43.386 1.00 70.75 217 ALA B C 1
ATOM 3661 O O . ALA B 1 217 ? -37.756 19.944 44.287 1.00 68.81 217 ALA B O 1
ATOM 3663 N N . HIS B 1 218 ? -37.372 19.558 42.101 1.00 68.60 218 HIS B N 1
ATOM 3664 C CA . HIS B 1 218 ? -38.710 19.993 41.717 1.00 66.24 218 HIS B CA 1
ATOM 3665 C C . HIS B 1 218 ? -39.746 18.897 41.940 1.00 64.51 218 HIS B C 1
ATOM 3666 O O . HIS B 1 218 ? -40.872 19.185 42.359 1.00 70.22 218 HIS B O 1
ATOM 3673 N N . GLY B 1 219 ? -39.386 17.639 41.678 1.00 61.29 219 GLY B N 1
ATOM 3674 C CA . GLY B 1 219 ? -40.320 16.550 41.907 1.00 62.15 219 GLY B CA 1
ATOM 3675 C C . GLY B 1 219 ? -40.537 16.265 43.378 1.00 68.78 219 GLY B C 1
ATOM 3676 O O . GLY B 1 219 ? -41.575 15.721 43.765 1.00 61.49 219 GLY B O 1
ATOM 3677 N N . LEU B 1 220 ? -39.557 16.613 44.214 1.00 73.77 220 LEU B N 1
ATOM 3678 C CA . LEU B 1 220 ? -39.723 16.500 45.656 1.00 67.39 220 LEU B CA 1
ATOM 3679 C C . LEU B 1 220 ? -40.744 17.507 46.172 1.00 71.52 220 LEU B C 1
ATOM 3680 O O . LEU B 1 220 ? -41.597 17.168 46.999 1.00 70.15 220 LEU B O 1
ATOM 3685 N N . PHE B 1 221 ? -40.686 18.743 45.673 1.00 72.68 221 PHE B N 1
ATOM 3686 C CA . PHE B 1 221 ? -41.558 19.815 46.135 1.00 69.87 221 PHE B CA 1
ATOM 3687 C C . PHE B 1 221 ? -42.921 19.828 45.460 1.00 71.86 221 PHE B C 1
ATOM 3688 O O . PHE B 1 221 ? -43.782 20.607 45.877 1.00 79.17 221 PHE B O 1
ATOM 3696 N N . SER B 1 222 ? -43.140 19.016 44.428 1.00 73.82 222 SER B N 1
ATOM 3697 C CA . SER B 1 222 ? -44.399 19.064 43.695 1.00 72.23 222 SER B CA 1
ATOM 3698 C C . SER B 1 222 ? -44.826 17.668 43.276 1.00 75.92 222 SER B C 1
ATOM 3699 O O . SER B 1 222 ? -44.027 16.898 42.734 1.00 82.90 222 SER B O 1
ATOM 3702 N N . LYS B 1 223 ? -46.098 17.370 43.533 1.00 76.84 223 LYS B N 1
ATOM 3703 C CA . LYS B 1 223 ? -46.705 16.106 43.133 1.00 80.60 223 LYS B CA 1
ATOM 3704 C C . LYS B 1 223 ? -46.645 15.909 41.622 1.00 78.96 223 LYS B C 1
ATOM 3705 O O . LYS B 1 223 ? -46.447 14.787 41.142 1.00 77.09 223 LYS B O 1
ATOM 3711 N N . GLU B 1 224 ? -46.795 16.996 40.860 1.00 77.74 224 GLU B N 1
ATOM 3712 C CA . GLU B 1 224 ? -46.947 16.904 39.412 1.00 80.01 224 GLU B CA 1
ATOM 3713 C C . GLU B 1 224 ? -45.640 16.584 38.693 1.00 78.22 224 GLU B C 1
ATOM 3714 O O . GLU B 1 224 ? -45.668 15.944 37.636 1.00 75.84 224 GLU B O 1
ATOM 3716 N N . TRP B 1 225 ? -44.501 17.018 39.232 1.00 73.13 225 TRP B N 1
ATOM 3717 C CA . TRP B 1 225 ? -43.208 16.810 38.590 1.00 66.33 225 TRP B CA 1
ATOM 3718 C C . TRP B 1 225 ? -42.548 15.491 38.973 1.00 62.95 225 TRP B C 1
ATOM 3719 O O . TRP B 1 225 ? -41.429 15.228 38.520 1.00 60.35 225 TRP B O 1
ATOM 3730 N N . GLU B 1 226 ? -43.200 14.665 39.798 1.00 66.21 226 GLU B N 1
ATOM 3731 C CA . GLU B 1 226 ? -42.515 13.531 40.417 1.00 67.74 226 GLU B CA 1
ATOM 3732 C C . GLU B 1 226 ? -42.248 12.413 39.413 1.00 57.42 226 GLU B C 1
ATOM 3733 O O . GLU B 1 226 ? -41.207 11.743 39.482 1.00 57.65 226 GLU B O 1
ATOM 3739 N N . ASP B 1 227 ? -43.181 12.190 38.486 1.00 49.40 227 ASP B N 1
ATOM 3740 C CA . ASP B 1 227 ? -43.003 11.142 37.485 1.00 60.11 227 ASP B CA 1
ATOM 3741 C C . ASP B 1 227 ? -41.822 11.443 36.567 1.00 56.64 227 ASP B C 1
ATOM 3742 O O . ASP B 1 227 ? -41.052 10.540 36.227 1.00 53.92 227 ASP B O 1
ATOM 3747 N N . ALA B 1 228 ? -41.666 12.709 36.163 1.00 48.91 228 ALA B N 1
ATOM 3748 C CA . ALA B 1 228 ? -40.523 13.114 35.354 1.00 59.23 228 ALA B CA 1
ATOM 3749 C C . ALA B 1 228 ? -39.211 12.907 36.102 1.00 60.43 228 ALA B C 1
ATOM 3750 O O . ALA B 1 228 ? -38.225 12.437 35.519 1.00 51.46 228 ALA B O 1
ATOM 3752 N N . ALA B 1 229 ? -39.186 13.251 37.396 1.00 56.33 229 ALA B N 1
ATOM 3753 C CA . ALA B 1 229 ? -37.982 13.068 38.203 1.00 56.70 229 ALA B CA 1
ATOM 3754 C C . ALA B 1 229 ? -37.605 11.597 38.313 1.00 59.94 229 ALA B C 1
ATOM 3755 O O . ALA B 1 229 ? -36.435 11.233 38.133 1.00 58.73 229 ALA B O 1
ATOM 3757 N N . ARG B 1 230 ? -38.591 10.732 38.575 1.00 57.84 230 ARG B N 1
ATOM 3758 C CA . ARG B 1 230 ? -38.321 9.300 38.671 1.00 60.51 230 ARG B CA 1
ATOM 3759 C C . ARG B 1 230 ? -37.933 8.692 37.324 1.00 52.94 230 ARG B C 1
ATOM 3760 O O . ARG B 1 230 ? -37.094 7.784 37.278 1.00 54.80 230 ARG B O 1
ATOM 3768 N N . SER B 1 231 ? -38.504 9.194 36.225 1.00 51.78 231 SER B N 1
ATOM 3769 C CA . SER B 1 231 ? -38.162 8.701 34.892 1.00 55.17 231 SER B CA 1
ATOM 3770 C C . SER B 1 231 ? -36.729 9.065 34.518 1.00 51.53 231 SER B C 1
ATOM 3771 O O . SER B 1 231 ? -35.960 8.220 34.031 1.00 54.62 231 SER B O 1
ATOM 3774 N N . LEU B 1 232 ? -36.362 10.331 34.741 1.00 51.66 232 LEU B N 1
ATOM 3775 C CA . LEU B 1 232 ? -34.994 10.776 34.517 1.00 52.92 232 LEU B CA 1
ATOM 3776 C C . LEU B 1 232 ? -34.020 10.016 35.402 1.00 59.35 232 LEU B C 1
ATOM 3777 O O . LEU B 1 232 ? -32.923 9.655 34.954 1.00 53.23 232 LEU B O 1
ATOM 3782 N N . SER B 1 233 ? -34.419 9.749 36.657 1.00 55.64 233 SER B N 1
ATOM 3783 C CA . SER B 1 233 ? -33.587 8.986 37.584 1.00 52.54 233 SER B CA 1
ATOM 3784 C C . SER B 1 233 ? -33.355 7.564 37.093 1.00 53.86 233 SER B C 1
ATOM 3785 O O . SER B 1 233 ? -32.248 7.035 37.224 1.00 48.06 233 SER B O 1
ATOM 3788 N N . ARG B 1 234 ? -34.389 6.923 36.536 1.00 56.07 234 ARG B N 1
ATOM 3789 C CA . ARG B 1 234 ? -34.222 5.562 36.031 1.00 51.85 234 ARG B CA 1
ATOM 3790 C C . ARG B 1 234 ? -33.305 5.528 34.809 1.00 60.89 234 ARG B C 1
ATOM 3791 O O . ARG B 1 234 ? -32.439 4.644 34.695 1.00 65.37 234 ARG B O 1
ATOM 3793 N N . LEU B 1 235 ? -33.471 6.490 33.892 1.00 59.29 235 LEU B N 1
ATOM 3794 C CA . LEU B 1 235 ? -32.588 6.555 32.726 1.00 64.03 235 LEU B CA 1
ATOM 3795 C C . LEU B 1 235 ? -31.145 6.833 33.143 1.00 63.32 235 LEU B C 1
ATOM 3796 O O . LEU B 1 235 ? -30.201 6.221 32.619 1.00 57.27 235 LEU B O 1
ATOM 3801 N N . ALA B 1 236 ? -30.966 7.728 34.118 1.00 62.76 236 ALA B N 1
ATOM 3802 C CA . ALA B 1 236 ? -29.644 8.031 34.651 1.00 64.98 236 ALA B CA 1
ATOM 3803 C C . ALA B 1 236 ? -29.027 6.824 35.346 1.00 68.29 236 ALA B C 1
ATOM 3804 O O . ALA B 1 236 ? -27.817 6.596 35.244 1.00 66.70 236 ALA B O 1
ATOM 3806 N N . ALA B 1 237 ? -29.840 6.051 36.072 1.00 64.92 237 ALA B N 1
ATOM 3807 C CA . ALA B 1 237 ? -29.340 4.851 36.733 1.00 68.86 237 ALA B CA 1
ATOM 3808 C C . ALA B 1 237 ? -28.843 3.828 35.721 1.00 67.21 237 ALA B C 1
ATOM 3809 O O . ALA B 1 237 ? -27.795 3.206 35.925 1.00 60.28 237 ALA B O 1
ATOM 3811 N N . VAL B 1 238 ? -29.582 3.645 34.621 1.00 68.44 238 VAL B N 1
ATOM 3812 C CA . VAL B 1 238 ? -29.131 2.726 33.573 1.00 70.75 238 VAL B CA 1
ATOM 3813 C C . VAL B 1 238 ? -27.831 3.220 32.937 1.00 73.21 238 VAL B C 1
ATOM 3814 O O . VAL B 1 238 ? -26.893 2.439 32.709 1.00 71.96 238 VAL B O 1
ATOM 3818 N N . MET B 1 239 ? -27.744 4.527 32.657 1.00 70.68 239 MET B N 1
ATOM 3819 C CA . MET B 1 239 ? -26.542 5.052 32.011 1.00 68.52 239 MET B CA 1
ATOM 3820 C C . MET B 1 239 ? -25.331 4.996 32.940 1.00 70.52 239 MET B C 1
ATOM 3821 O O . MET B 1 239 ? -24.199 4.819 32.474 1.00 68.42 239 MET B O 1
ATOM 3826 N N . LEU B 1 240 ? -25.553 5.135 34.248 1.00 70.39 240 LEU B N 1
ATOM 3827 C CA . LEU B 1 240 ? -24.484 4.964 35.224 1.00 69.00 240 LEU B CA 1
ATOM 3828 C C . LEU B 1 240 ? -24.120 3.501 35.416 1.00 73.06 240 LEU B C 1
ATOM 3829 O O . LEU B 1 240 ? -22.974 3.194 35.763 1.00 81.57 240 LEU B O 1
ATOM 3834 N N . ALA B 1 241 ? -25.077 2.591 35.214 1.00 71.01 241 ALA B N 1
ATOM 3835 C CA . ALA B 1 241 ? -24.745 1.173 35.162 1.00 73.74 241 ALA B CA 1
ATOM 3836 C C . ALA B 1 241 ? -23.828 0.881 33.985 1.00 76.54 241 ALA B C 1
ATOM 3837 O O . ALA B 1 241 ? -22.914 0.055 34.088 1.00 83.94 241 ALA B O 1
ATOM 3839 N N . GLN B 1 242 ? -24.065 1.547 32.854 1.00 81.89 242 GLN B N 1
ATOM 3840 C CA . GLN B 1 242 ? -23.128 1.456 31.739 1.00 80.03 242 GLN B CA 1
ATOM 3841 C C . GLN B 1 242 ? -21.788 2.097 32.089 1.00 78.51 242 GLN B C 1
ATOM 3842 O O . GLN B 1 242 ? -20.730 1.579 31.714 1.00 79.08 242 GLN B O 1
ATOM 3844 N N . ALA B 1 243 ? -21.815 3.218 32.814 1.00 77.12 243 ALA B N 1
ATOM 3845 C CA . ALA B 1 243 ? -20.594 3.973 33.082 1.00 73.81 243 ALA B CA 1
ATOM 3846 C C . ALA B 1 243 ? -19.668 3.238 34.045 1.00 82.12 243 ALA B C 1
ATOM 3847 O O . ALA B 1 243 ? -18.441 3.312 33.910 1.00 79.33 243 ALA B O 1
ATOM 3849 N N . SER B 1 244 ? -20.228 2.521 35.016 1.00 82.31 244 SER B N 1
ATOM 3850 C CA . SER B 1 244 ? -19.422 1.910 36.065 1.00 84.63 244 SER B CA 1
ATOM 3851 C C . SER B 1 244 ? -18.809 0.575 35.658 1.00 88.51 244 SER B C 1
ATOM 3852 O O . SER B 1 244 ? -18.080 -0.018 36.463 1.00 88.78 244 SER B O 1
ATOM 3855 N N . GLN B 1 245 ? -19.079 0.092 34.440 1.00 81.58 245 GLN B N 1
ATOM 3856 C CA . GLN B 1 245 ? -18.508 -1.171 33.975 1.00 86.21 245 GLN B CA 1
ATOM 3857 C C . GLN B 1 245 ? -16.995 -1.104 33.791 1.00 87.89 245 GLN B C 1
ATOM 3858 O O . GLN B 1 245 ? -16.340 -2.151 33.767 1.00 85.22 245 GLN B O 1
ATOM 3864 N N . THR B 1 246 ? -16.433 0.092 33.640 1.00 83.70 246 THR B N 1
ATOM 3865 C CA . THR B 1 246 ? -15.000 0.290 33.490 1.00 85.28 246 THR B CA 1
ATOM 3866 C C . THR B 1 246 ? -14.468 1.111 34.658 1.00 89.19 246 THR B C 1
ATOM 3867 O O . THR B 1 246 ? -15.226 1.649 35.470 1.00 88.67 246 THR B O 1
ATOM 3871 N N . LYS B 1 247 ? -13.139 1.201 34.734 1.00 87.12 247 LYS B N 1
ATOM 3872 C CA . LYS B 1 247 ? -12.514 2.058 35.734 1.00 90.62 247 LYS B CA 1
ATOM 3873 C C . LYS B 1 247 ? -12.653 3.533 35.373 1.00 88.36 247 LYS B C 1
ATOM 3874 O O . LYS B 1 247 ? -12.985 4.356 36.235 1.00 87.41 247 LYS B O 1
ATOM 3880 N N . GLU B 1 248 ? -12.404 3.876 34.103 1.00 88.50 248 GLU B N 1
ATOM 3881 C CA . GLU B 1 248 ? -12.402 5.273 33.676 1.00 90.21 248 GLU B CA 1
ATOM 3882 C C . GLU B 1 248 ? -13.793 5.890 33.756 1.00 83.75 248 GLU B C 1
ATOM 3883 O O . GLU B 1 248 ? -13.943 7.042 34.180 1.00 79.63 248 GLU B O 1
ATOM 3889 N N . GLY B 1 249 ? -14.822 5.141 33.352 1.00 77.47 249 GLY B N 1
ATOM 3890 C CA . GLY B 1 249 ? -16.178 5.653 33.417 1.00 81.61 249 GLY B CA 1
ATOM 3891 C C . GLY B 1 249 ? -16.732 5.745 34.822 1.00 77.71 249 GLY B C 1
ATOM 3892 O O . GLY B 1 249 ? -17.663 6.521 35.058 1.00 76.65 249 GLY B O 1
ATOM 3893 N N . SER B 1 250 ? -16.184 4.963 35.755 1.00 76.56 250 SER B N 1
ATOM 3894 C CA . SER B 1 250 ? -16.617 5.033 37.149 1.00 80.43 250 SER B CA 1
ATOM 3895 C C . SER B 1 250 ? -16.297 6.391 37.769 1.00 77.77 250 SER B C 1
ATOM 3896 O O . SER B 1 250 ? -17.100 6.939 38.536 1.00 75.43 250 SER B O 1
ATOM 3899 N N . LEU B 1 251 ? -15.131 6.953 37.439 1.00 80.58 251 LEU B N 1
ATOM 3900 C CA . LEU B 1 251 ? -14.785 8.291 37.914 1.00 81.90 251 LEU B CA 1
ATOM 3901 C C . LEU B 1 251 ? -15.761 9.330 37.380 1.00 76.77 251 LEU B C 1
ATOM 3902 O O . LEU B 1 251 ? -16.128 10.281 38.085 1.00 80.72 251 LEU B O 1
ATOM 3907 N N . ARG B 1 252 ? -16.208 9.152 36.139 1.00 70.96 252 ARG B N 1
ATOM 3908 C CA . ARG B 1 252 ? -17.214 10.046 35.590 1.00 73.74 252 ARG B CA 1
ATOM 3909 C C . ARG B 1 252 ? -18.569 9.832 36.248 1.00 71.19 252 ARG B C 1
ATOM 3910 O O . ARG B 1 252 ? -19.343 10.784 36.376 1.00 67.82 252 ARG B O 1
ATOM 3918 N N . ALA B 1 253 ? -18.870 8.603 36.675 1.00 66.02 253 ALA B N 1
ATOM 3919 C CA . ALA B 1 253 ? -20.069 8.380 37.475 1.00 68.65 253 ALA B CA 1
ATOM 3920 C C . ALA B 1 253 ? -20.001 9.158 38.783 1.00 72.11 253 ALA B C 1
ATOM 3921 O O . ALA B 1 253 ? -20.992 9.771 39.191 1.00 68.01 253 ALA B O 1
ATOM 3923 N N . VAL B 1 254 ? -18.823 9.171 39.428 1.00 70.79 254 VAL B N 1
ATOM 3924 C CA . VAL B 1 254 ? -18.617 9.969 40.645 1.00 72.42 254 VAL B CA 1
ATOM 3925 C C . VAL B 1 254 ? -18.848 11.451 40.369 1.00 73.58 254 VAL B C 1
ATOM 3926 O O . VAL B 1 254 ? -19.583 12.132 41.100 1.00 72.44 254 VAL B O 1
ATOM 3930 N N . LYS B 1 255 ? -18.205 11.972 39.320 1.00 70.74 255 LYS B N 1
ATOM 3931 C CA . LYS B 1 255 ? -18.267 13.405 39.038 1.00 72.49 255 LYS B CA 1
ATOM 3932 C C . LYS B 1 255 ? -19.675 13.833 38.636 1.00 65.23 255 LYS B C 1
ATOM 3933 O O . LYS B 1 255 ? -20.157 14.900 39.045 1.00 67.60 255 LYS B O 1
ATOM 3939 N N . ALA B 1 256 ? -20.362 12.993 37.863 1.00 69.14 256 ALA B N 1
ATOM 3940 C CA . ALA B 1 256 ? -21.725 13.286 37.450 1.00 68.29 256 ALA B CA 1
ATOM 3941 C C . ALA B 1 256 ? -22.691 13.166 38.622 1.00 66.73 256 ALA B C 1
ATOM 3942 O O . ALA B 1 256 ? -23.674 13.913 38.705 1.00 63.81 256 ALA B O 1
ATOM 3944 N N . MET B 1 257 ? -22.418 12.236 39.542 1.00 69.96 257 MET B N 1
ATOM 3945 C CA . MET B 1 257 ? -23.173 12.147 40.787 1.00 70.83 257 MET B CA 1
ATOM 3946 C C . MET B 1 257 ? -23.007 13.408 41.623 1.00 71.42 257 MET B C 1
ATOM 3947 O O . MET B 1 257 ? -23.969 13.887 42.237 1.00 73.16 257 MET B O 1
ATOM 3952 N N . GLU B 1 258 ? -21.784 13.948 41.668 1.00 71.19 258 GLU B N 1
ATOM 3953 C CA . GLU B 1 258 ? -21.551 15.216 42.354 1.00 74.48 258 GLU B CA 1
ATOM 3954 C C . GLU B 1 258 ? -22.357 16.337 41.713 1.00 69.06 258 GLU B C 1
ATOM 3955 O O . GLU B 1 258 ? -22.946 17.169 42.415 1.00 66.93 258 GLU B O 1
ATOM 3961 N N . LYS B 1 259 ? -22.401 16.364 40.378 1.00 70.89 259 LYS B N 1
ATOM 3962 C CA . LYS B 1 259 ? -23.197 17.378 39.688 1.00 70.02 259 LYS B CA 1
ATOM 3963 C C . LYS B 1 259 ? -24.682 17.245 40.016 1.00 64.40 259 LYS B C 1
ATOM 3964 O O . LYS B 1 259 ? -25.358 18.254 40.271 1.00 68.62 259 LYS B O 1
ATOM 3970 N N . MET B 1 260 ? -25.200 16.009 40.047 1.00 63.16 260 MET B N 1
ATOM 3971 C CA . MET B 1 260 ? -26.609 15.812 40.387 1.00 65.96 260 MET B CA 1
ATOM 3972 C C . MET B 1 260 ? -26.897 16.260 41.815 1.00 67.52 260 MET B C 1
ATOM 3973 O O . MET B 1 260 ? -27.894 16.949 42.069 1.00 67.12 260 MET B O 1
ATOM 3978 N N . ALA B 1 261 ? -26.020 15.888 42.756 1.00 67.68 261 ALA B N 1
ATOM 3979 C CA . ALA B 1 261 ? -26.224 16.237 44.158 1.00 65.97 261 ALA B CA 1
ATOM 3980 C C . ALA B 1 261 ? -26.164 17.742 44.374 1.00 68.46 261 ALA B C 1
ATOM 3981 O O . ALA B 1 261 ? -27.001 18.307 45.091 1.00 68.90 261 ALA B O 1
ATOM 3983 N N . ASP B 1 262 ? -25.198 18.412 43.738 1.00 70.30 262 ASP B N 1
ATOM 3984 C CA . ASP B 1 262 ? -25.054 19.854 43.905 1.00 72.20 262 ASP B CA 1
ATOM 3985 C C . ASP B 1 262 ? -26.236 20.603 43.309 1.00 69.00 262 ASP B C 1
ATOM 3986 O O . ASP B 1 262 ? -26.775 21.521 43.945 1.00 71.08 262 ASP B O 1
ATOM 3991 N N . ASN B 1 263 ? -26.669 20.213 42.102 1.00 65.94 263 ASN B N 1
ATOM 3992 C CA . ASN B 1 263 ? -27.816 20.873 41.485 1.00 63.94 263 ASN B CA 1
ATOM 3993 C C . ASN B 1 263 ? -29.094 20.630 42.278 1.00 64.05 263 ASN B C 1
ATOM 3994 O O . ASN B 1 263 ? -29.897 21.554 42.465 1.00 67.37 263 ASN B O 1
ATOM 3999 N N . ALA B 1 264 ? -29.293 19.399 42.765 1.00 61.67 264 ALA B N 1
ATOM 4000 C CA . ALA B 1 264 ? -30.493 19.089 43.535 1.00 60.16 264 ALA B CA 1
ATOM 4001 C C . ALA B 1 264 ? -30.523 19.857 44.853 1.00 67.42 264 ALA B C 1
ATOM 4002 O O . ALA B 1 264 ? -31.572 20.387 45.241 1.00 64.91 264 ALA B O 1
ATOM 4004 N N . ALA B 1 265 ? -29.377 19.957 45.537 1.00 67.99 265 ALA B N 1
ATOM 4005 C CA . ALA B 1 265 ? -29.328 20.709 46.788 1.00 73.09 265 ALA B CA 1
ATOM 4006 C C . ALA B 1 265 ? -29.567 22.196 46.555 1.00 76.67 265 ALA B C 1
ATOM 4007 O O . ALA B 1 265 ? -30.330 22.826 47.298 1.00 74.56 265 ALA B O 1
ATOM 4009 N N . ASP B 1 266 ? -28.952 22.770 45.514 1.00 74.01 266 ASP B N 1
ATOM 4010 C CA . ASP B 1 266 ? -29.127 24.199 45.256 1.00 78.38 266 ASP B CA 1
ATOM 4011 C C . ASP B 1 266 ? -30.561 24.527 44.837 1.00 82.79 266 ASP B C 1
ATOM 4012 O O . ASP B 1 266 ? -31.119 25.553 45.254 1.00 89.10 266 ASP B O 1
ATOM 4017 N N . GLU B 1 267 ? -31.192 23.656 44.044 1.00 74.44 267 GLU B N 1
ATOM 4018 C CA . GLU B 1 267 ? -32.574 23.907 43.648 1.00 79.11 267 GLU B CA 1
ATOM 4019 C C . GLU B 1 267 ? -33.547 23.660 44.802 1.00 79.26 267 GLU B C 1
ATOM 4020 O O . GLU B 1 267 ? -34.582 24.330 44.891 1.00 80.57 267 GLU B O 1
ATOM 4026 N N . ALA B 1 268 ? -33.234 22.731 45.710 1.00 77.97 268 ALA B N 1
ATOM 4027 C CA . ALA B 1 268 ? -34.045 22.613 46.919 1.00 85.85 268 ALA B CA 1
ATOM 4028 C C . ALA B 1 268 ? -33.890 23.836 47.815 1.00 85.86 268 ALA B C 1
ATOM 4029 O O . ALA B 1 268 ? -34.854 24.253 48.471 1.00 86.91 268 ALA B O 1
ATOM 4031 N N . GLU B 1 269 ? -32.689 24.422 47.842 1.00 86.01 269 GLU B N 1
ATOM 4032 C CA . GLU B 1 269 ? -32.474 25.672 48.566 1.00 93.47 269 GLU B CA 1
ATOM 4033 C C . GLU B 1 269 ? -33.284 26.807 47.948 1.00 94.10 269 GLU B C 1
ATOM 4034 O O . GLU B 1 269 ? -33.771 27.690 48.665 1.00 99.98 269 GLU B O 1
ATOM 4040 N N . LYS B 1 270 ? -33.414 26.809 46.617 1.00 95.62 270 LYS B N 1
ATOM 4041 C CA . LYS B 1 270 ? -34.369 27.701 45.957 1.00 96.80 270 LYS B CA 1
ATOM 4042 C C . LYS B 1 270 ? -35.785 27.461 46.466 1.00 96.75 270 LYS B C 1
ATOM 4043 O O . LYS B 1 270 ? -36.443 28.375 46.977 1.00 100.74 270 LYS B O 1
ATOM 4049 N N . LEU B 1 271 ? -36.264 26.220 46.335 1.00 94.32 271 LEU B N 1
ATOM 4050 C CA . LEU B 1 271 ? -37.668 25.896 46.578 1.00 94.97 271 LEU B CA 1
ATOM 4051 C C . LEU B 1 271 ? -38.078 26.048 48.041 1.00 99.05 271 LEU B C 1
ATOM 4052 O O . LEU B 1 271 ? -39.275 26.170 48.323 1.00 102.84 271 LEU B O 1
ATOM 4057 N N . MET B 1 272 ? -37.124 26.038 48.975 1.00 99.46 272 MET B N 1
ATOM 4058 C CA . MET B 1 272 ? -37.488 26.215 50.379 1.00 102.45 272 MET B CA 1
ATOM 4059 C C . MET B 1 272 ? -37.841 27.662 50.708 1.00 105.17 272 MET B C 1
ATOM 4060 O O . MET B 1 272 ? -38.635 27.909 51.623 1.00 104.07 272 MET B O 1
ATOM 4065 N N . LYS B 1 273 ? -37.272 28.627 49.984 1.00 103.37 273 LYS B N 1
ATOM 4066 C CA . LYS B 1 273 ? -37.527 30.040 50.238 1.00 105.84 273 LYS B CA 1
ATOM 4067 C C . LYS B 1 273 ? -38.341 30.704 49.128 1.00 110.01 273 LYS B C 1
ATOM 4068 O O . LYS B 1 273 ? -38.455 31.934 49.093 1.00 112.72 273 LYS B O 1
ATOM 4074 N N . ALA B 1 274 ? -38.941 29.914 48.244 1.00 109.73 274 ALA B N 1
ATOM 4075 C CA . ALA B 1 274 ? -39.788 30.457 47.188 1.00 112.33 274 ALA B CA 1
ATOM 4076 C C . ALA B 1 274 ? -41.233 29.985 47.345 1.00 113.15 274 ALA B C 1
ATOM 4077 O O . ALA B 1 274 ? -42.148 30.527 46.723 1.00 105.54 274 ALA B O 1
#

Nearest PDB structures (foldseek):
  8tno-assembly2_B  TM=1.004E+00  e=1.081E-33  synthetic construct
  8tno-assembly1_A  TM=9.861E-01  e=1.064E-27  synthetic construct
  8tno-assembly1_A  TM=1.004E+00  e=1.532E-32  synthetic construct
  8tno-assembly2_B  TM=9.861E-01  e=7.386E-27  synthetic construct
  6z0c-assembly4_D  TM=1.825E-01  e=7.981E+00  Escherichia coli

Foldseek 3Di:
DVVQLVLLVVLLVLLLVLCVVVPHDPVLSVLLVVLSVVLNVQLVVCPPVDDNLLSLLLSLLSSLLVLLPDDDDPVSSVVSLVSLLVSLLVLLQDPLSSLLSSLSSLLSSLLNLQLNLLCVLCVVVVNNPPLSVVLSVLSSVLSSLLSVLLVQLVDDVSLVVLLVVLLVQLLVLCVVLPNNVVSVVSNVLSVPQCPNLQVLLLVLLLLSLVCSLPVSSVSNSVSSSSNSSSSLSVQSVHRVSSVVSSVSSVSSSVNNNVNNSVVVPDPSDDDD/DQLVVLLVLLVLLLVLLLVLCVVPPDDVVLVVQLSVLSVVLSVQLSVQRVPDGNLLSLLLSLLVSLVSNCPPQVDVVSLVVVLSSLLSSLLVLLQDDDDLCSVVSNLSSLLSSLLNLQLSLLCVQCVVVVNNPVSVVLNVLSSVVSSVLSSLLVVLLVCLVDDVVLVVLQVVLLVQLLVLCVVVVNNVVSVVSNCLSVVQLPNLLVLLLVLLLLSLVLSLDVSSVSNNVSSSSNSSSSLSVQSNHSVSSSVSSVSSVSSSVNNNVNNSVVSVD

Solvent-accessible surface area: 24671 Å² total; per-residue (Å²): 69,131,93,0,58,49,14,3,83,42,5,46,52,52,6,29,66,2,2,92,112,57,135,11,69,66,106,15,33,109,57,5,37,56,18,2,105,136,4,20,96,83,0,45,120,44,16,107,101,118,125,59,16,60,0,2,0,55,0,2,1,62,12,0,43,37,3,10,60,90,149,42,56,117,106,60,0,137,48,6,10,77,0,2,66,51,2,0,56,87,7,6,79,177,88,72,82,9,51,11,2,2,8,5,4,5,21,2,5,6,4,0,42,2,3,41,88,8,62,53,9,3,127,92,83,71,50,89,114,80,63,7,96,88,10,13,165,11,8,10,85,10,2,9,59,6,0,86,6,5,35,11,13,106,49,86,147,88,19,52,82,41,47,121,91,4,56,111,35,0,28,45,5,0,69,166,40,51,53,65,97,54,0,142,92,0,31,104,32,5,35,5,32,78,56,79,10,61,70,0,0,31,17,0,0,59,13,4,2,50,0,2,30,42,154,129,54,10,55,3,0,68,1,0,9,82,0,2,7,9,1,15,1,50,2,4,98,87,64,128,2,6,93,38,1,2,77,0,2,44,90,14,0,48,33,2,1,74,22,0,55,116,36,35,124,62,66,60,142,106,178,148,95,65,53,70,47,0,32,54,1,6,57,55,5,10,102,82,5,25,68,8,12,93,140,76,147,23,77,69,105,4,47,118,29,4,41,64,0,4,86,97,8,35,104,52,0,106,119,34,10,161,98,105,113,36,10,66,0,0,0,62,4,6,1,69,10,0,47,37,1,4,62,109,7,90,59,117,92,48,0,153,53,3,27,48,3,4,67,24,1,0,60,85,5,0,87,180,8,119,65,68,24,23,29,0,0,3,11,9,4,6,22,4,6,7,5,0,23,2,0,22,53,0,28,36,8,1,110,81,77,64,114,91,109,58,0,77,137,38,0,75,66,10,17,184,13,8,8,65,9,1,12,68,7,0,90,4,7,49,17,18,108,48,86,146,111,29,64,73,30,55,120,88,8,52,105,68,0,31,40,7,0,72,182,37,55,67,67,106,51,0,125,95,0,30,85,20,5,66,10,27,33,34,79,2,35,79,0,0,32,20,0,0,65,15,6,1,57,1,2,39,43,193,90,75,43,77,4,0,82,14,0,11,27,0,3,10,10,8,15,0,45,1,6,88,60,89,144,7,0,74,68,2,5,104,0,8,46,75,15,1,48,37,2,0,62,38,0,66,128,46,11,119,119